Protein AF-A0A2M8FAJ4-F1 (afdb_monomer_lite)

Radius of gyration: 27.75 Å; chains: 1; bounding box: 88×75×69 Å

Sequence (560 aa):
DRFRGRDYEEIVKGLPDSDDGHGKAPQGEKPSTSVSNNAGAPQDPSRRKFLKAAGATAAFVATGGVGREIIAAATGGEAHAEYPEKKFEGEPISSFEEFEHELQAFVQKEGMQEILDLPQSKQTLEQQDVLHDAFAQVFPYERLVPALQAAFEDDYIGPFYGRLLEYQAHGYIYKFAREHKDLQSTDFNKILSHARDYYAVRTEDYLPQAKDLRPVDIDPRAWAKDLDDGHAAASIHNVKAWLDPRAQEKFKSCFSDAKVRDALTTSKHAFTLVESFSFVKALLKKEAENPDAPRALLIEALLDKGEQFRNEEIIGDKTDQFLYIYDPDVGKNPRTQQYDTGEYDPNVLSRRIDAIVGKHVSMQSLDIQEGGNFSKYMIAEMIKDAKDDTVIYFNVHGNAKHFKVNDQNSETGSQFTHADLADALFQRIIASNNVDAVKNFTFLVDACDAYLFVEKLRTVMKDRFAKYKEFEDIPFSKIGIPNKILTSAHEGGLALGGRSFYREMTKELPEGQPFNGDWLSRKVQPEWYRKGGDMTVYVEGTGDVIEIGAVRKKIDEIAA

pLDDT: mean 73.34, std 21.95, range [24.7, 97.31]

Organism: NCBI:txid1974643

Foldseek 3Di:
DDDDDDDDDPPPDDDDDDDDDDDDDDDDDDDDDDDDDDPDDPPDPVVVVVCVVVVLVVVVCPDDPPNPLVVCVVVPNPDPPPPPPPPDPDAAQAAPVSVVVVVVVLCPPPPNVVQLVDDPLQHDVVSLVVLLVSCCVSCPLVSCLNHLVRCLVVVVNVVVLVVCVSSLLSLSNVVSCVPPHPCPDPSVVVVVVVCLCLQLRFVLNPDDQLVPDDLLLLFVLVVVVPVPPVVQNVLLVVQCFSVPPVNSVQLNVLSNDPLLSCLRNDPVQRAGSSLSSLQSFLLQAVCVVPVPDPSNVSSVVSSVVLVVQQPFFLAAQPAQEEEAEAEQQLQQDPVPSDHPPPLDDVVLLQVLSCQQHNPRYHYDYDHLAPDQQVQLVVVLVCLLPDAQQYEYEYHAEDELFFGARHDPDPDPSRTNGLLSVLVSNVSNCVVVVHLASQQNYAYEDQYFHCQNSPVRNLVNNQVCVVVDPSCVPPDLLSHWDHFKYKYFAHRSGTRDRPLGPSNVSSPDHNGNHGPGSSCCRNPNQSSSSNVRIGMWMWGGIGSDTRISGHHDDDPVVVVD

Secondary structure (DSSP, 8-state):
-------S-S-S--------------------------------HHHHHHHHHHHHHHHHHHHSTTHHHHHHHHTT-------------SPPP-SHHHHHHHHHHHHTSTTHHHHHTS-GGGS-HHHHHHHHHHHHHHS-HHHHHHHHHHHHHTT-HHHHHHHHHHTT-THHHHHHHHHHS-TTSHHHHHHHTTGGGGGGSBTTT----TTT--HHHH-GGGGGGG---HHHHHHHHH--TTTSHHHHHHHHHHHT-HHHHHHHH-TTS--BHHHHHHHHHHHHHHHHH-TTS-HHHHHHHHHHHHHHHHT-EEESTT--EEEEEE-TTTTB-TTT--B-TTTT-HHHHHHHHHHHH-TTSEEEEEEGGGTTHHHHHHHHHHHHT--SSEEEEEES-B-SSEEE--SS--STTSEEEHHHHHHHHHHHHHHHT-TTTTTT-EEEEESTTGGGHHHHHHHHHHHHHTT-GGGTTS-GGGS---SEEEES--TT--PPTT--HHHHHHS-PPTT--EEHHHIIIIIHHHHHTTT---EEEE-SSS--EEES-----GGGT--

Structure (mmCIF, N/CA/C/O backbone):
data_AF-A0A2M8FAJ4-F1
#
_entry.id   AF-A0A2M8FAJ4-F1
#
loop_
_atom_site.group_PDB
_atom_site.id
_atom_site.type_symbol
_atom_site.label_atom_id
_atom_site.label_alt_id
_atom_site.label_comp_id
_atom_site.label_asym_id
_atom_site.label_entity_id
_atom_site.label_seq_id
_atom_site.pdbx_PDB_ins_code
_atom_site.Cartn_x
_atom_site.Cartn_y
_atom_site.Cartn_z
_atom_site.occupancy
_atom_site.B_iso_or_equiv
_atom_site.auth_seq_id
_atom_site.auth_comp_id
_atom_site.auth_asym_id
_atom_site.auth_atom_id
_atom_site.pdbx_PDB_model_num
ATOM 1 N N . ASP A 1 1 ? -16.413 46.026 9.880 1.00 43.38 1 ASP A N 1
ATOM 2 C CA . ASP A 1 1 ? -16.928 46.847 10.995 1.00 43.38 1 ASP A CA 1
ATOM 3 C C . ASP A 1 1 ? -18.381 47.256 10.834 1.00 43.38 1 ASP A C 1
ATOM 5 O O . ASP A 1 1 ? -18.670 48.267 10.206 1.00 43.38 1 ASP A O 1
ATOM 9 N N . ARG A 1 2 ? -19.286 46.454 11.408 1.00 28.59 2 ARG A N 1
ATOM 10 C CA . ARG A 1 2 ? -20.502 46.839 12.156 1.00 28.59 2 ARG A CA 1
ATOM 11 C C . ARG A 1 2 ? -21.322 45.567 12.399 1.00 28.59 2 ARG A C 1
ATOM 13 O O . ARG A 1 2 ? -21.558 44.817 11.464 1.00 28.59 2 ARG A O 1
ATOM 20 N N . PHE A 1 3 ? -21.724 45.381 13.656 1.00 29.38 3 PHE A N 1
ATOM 21 C CA . PHE A 1 3 ? -22.498 44.265 14.225 1.00 29.38 3 PHE A CA 1
ATOM 22 C C . PHE A 1 3 ? -21.704 43.019 14.654 1.00 29.38 3 PHE A C 1
ATOM 24 O O . PHE A 1 3 ? -21.931 41.908 14.192 1.00 29.38 3 PHE A O 1
ATOM 31 N N . ARG A 1 4 ? -20.811 43.220 15.633 1.00 35.09 4 ARG A N 1
ATOM 32 C CA . ARG A 1 4 ? -20.538 42.224 16.683 1.00 35.09 4 ARG A CA 1
ATOM 33 C C . ARG A 1 4 ? -21.461 42.514 17.868 1.00 35.09 4 ARG A C 1
ATOM 35 O O . ARG A 1 4 ? -21.601 43.678 18.234 1.00 35.09 4 ARG A O 1
ATOM 42 N N . GLY A 1 5 ? -22.026 41.467 18.463 1.00 34.28 5 GLY A N 1
ATOM 43 C CA . GLY A 1 5 ? -22.723 41.526 19.748 1.00 34.28 5 GLY A CA 1
ATOM 44 C C . GLY A 1 5 ? -24.185 41.107 19.660 1.00 34.28 5 GLY A C 1
ATOM 45 O O . GLY A 1 5 ? -25.045 41.931 19.349 1.00 34.28 5 GLY A O 1
ATOM 46 N N . ARG A 1 6 ? -24.454 39.836 19.966 1.00 29.05 6 ARG A N 1
ATOM 47 C CA . ARG A 1 6 ? -25.643 39.424 20.717 1.00 29.05 6 ARG A CA 1
ATOM 48 C C . ARG A 1 6 ? -25.388 38.063 21.367 1.00 29.05 6 ARG A C 1
ATOM 50 O O . ARG A 1 6 ? -24.978 37.123 20.692 1.00 29.05 6 ARG A O 1
ATOM 57 N N . ASP A 1 7 ? -25.563 38.061 22.683 1.00 31.42 7 ASP A N 1
ATOM 58 C CA . ASP A 1 7 ? -25.313 36.982 23.631 1.00 31.42 7 ASP A CA 1
ATOM 59 C C . ASP A 1 7 ? -26.239 35.776 23.433 1.00 31.42 7 ASP A C 1
ATOM 61 O O . ASP A 1 7 ? -27.390 35.905 23.013 1.00 31.42 7 ASP A O 1
ATOM 65 N N . TYR A 1 8 ? -25.706 34.601 23.762 1.00 31.30 8 TYR A N 1
ATOM 66 C CA . TYR A 1 8 ? -26.279 33.270 23.551 1.00 31.30 8 TYR A CA 1
ATOM 67 C C . TYR A 1 8 ? -26.912 32.705 24.842 1.00 31.30 8 TYR A C 1
ATOM 69 O O . TYR A 1 8 ? -26.687 31.551 25.191 1.00 31.30 8 TYR A O 1
ATOM 77 N N . GLU A 1 9 ? -27.691 33.511 25.576 1.00 31.66 9 GLU A N 1
ATOM 78 C CA . GLU A 1 9 ? -28.293 33.096 26.865 1.00 31.66 9 GLU A CA 1
ATOM 79 C C . GLU A 1 9 ? -29.836 33.147 26.941 1.00 31.66 9 GLU A C 1
ATOM 81 O O . GLU A 1 9 ? -30.402 32.902 28.002 1.00 31.66 9 GLU A O 1
ATOM 86 N N . GLU A 1 10 ? -30.566 33.344 25.837 1.00 32.19 10 GLU A N 1
ATOM 87 C CA . GLU A 1 10 ? -32.047 33.418 25.866 1.00 32.19 10 GLU A CA 1
ATOM 88 C C . GLU A 1 10 ? -32.788 32.408 24.965 1.00 32.19 10 GLU A C 1
ATOM 90 O O . GLU A 1 10 ? -33.858 32.699 24.438 1.00 32.19 10 GLU A O 1
ATOM 95 N N . ILE A 1 11 ? -32.282 31.177 24.817 1.00 34.75 11 ILE A N 1
ATOM 96 C CA . ILE A 1 11 ? -33.061 30.069 24.214 1.00 34.75 11 ILE A CA 1
ATOM 97 C C . ILE A 1 11 ? -32.967 28.803 25.075 1.00 34.75 11 ILE A C 1
ATOM 99 O O . ILE A 1 11 ? -32.628 27.726 24.608 1.00 34.75 11 ILE A O 1
ATOM 103 N N . VAL A 1 12 ? -33.274 28.923 26.367 1.00 34.50 12 VAL A N 1
ATOM 104 C CA . VAL A 1 12 ? -33.704 27.784 27.196 1.00 34.50 12 VAL A CA 1
ATOM 105 C C . VAL A 1 12 ? -34.745 28.295 28.190 1.00 34.50 12 VAL A C 1
ATOM 107 O O . VAL A 1 12 ? -34.401 28.622 29.322 1.00 34.50 12 VAL A O 1
ATOM 110 N N . LYS A 1 13 ? -36.006 28.429 27.747 1.00 33.12 13 LYS A N 1
ATOM 111 C CA . LYS A 1 13 ? -37.244 28.402 28.567 1.00 33.12 13 LYS A CA 1
ATOM 112 C C . LYS A 1 13 ? -38.471 28.749 27.711 1.00 33.12 13 LYS A C 1
ATOM 114 O O . LYS A 1 13 ? -38.610 29.883 27.269 1.00 33.12 13 LYS A O 1
ATOM 119 N N . GLY A 1 14 ? -39.383 27.789 27.543 1.00 28.69 14 GLY A N 1
ATOM 120 C CA . GLY A 1 14 ? -40.701 27.992 26.922 1.00 28.69 14 GLY A CA 1
ATOM 121 C C . GLY A 1 14 ? -41.198 26.747 26.176 1.00 28.69 14 GLY A C 1
ATOM 122 O O . GLY A 1 14 ? -41.082 26.728 24.963 1.00 28.69 14 GLY A O 1
ATOM 123 N N . LEU A 1 15 ? -41.530 25.647 26.880 1.00 28.78 15 LEU A N 1
ATOM 124 C CA . LEU A 1 15 ? -42.911 25.153 27.162 1.00 28.78 15 LEU A CA 1
ATOM 125 C C . LEU A 1 15 ? -43.558 24.383 25.975 1.00 28.78 15 LEU A C 1
ATOM 127 O O . LEU A 1 15 ? -43.222 24.689 24.838 1.00 28.78 15 LEU A O 1
ATOM 131 N N . PRO A 1 16 ? -44.604 23.544 26.164 1.00 37.31 16 PRO A N 1
ATOM 132 C CA . PRO A 1 16 ? -44.974 22.666 27.290 1.00 37.31 16 PRO A CA 1
ATOM 133 C C . PRO A 1 16 ? -45.426 21.239 26.853 1.00 37.31 16 PRO A C 1
ATOM 135 O O . PRO A 1 16 ? -45.639 20.965 25.675 1.00 37.31 16 PRO A O 1
ATOM 138 N N . ASP A 1 17 ? -45.657 20.364 27.838 1.00 37.06 17 ASP A N 1
ATOM 139 C CA . ASP A 1 17 ? -46.488 19.153 27.723 1.00 37.06 17 ASP A CA 1
ATOM 140 C C . ASP A 1 17 ? -47.962 19.488 27.407 1.00 37.06 17 ASP A C 1
ATOM 142 O O . ASP A 1 17 ? -48.502 20.457 27.950 1.00 37.06 17 ASP A O 1
ATOM 146 N N . SER A 1 18 ? -48.648 18.663 26.604 1.00 31.33 18 SER A N 1
ATOM 147 C CA . SER A 1 18 ? -49.964 18.072 26.942 1.00 31.33 18 SER A CA 1
ATOM 148 C C . SER A 1 18 ? -50.579 17.239 25.807 1.00 31.33 18 SER A C 1
ATOM 150 O O . SER A 1 18 ? -50.395 17.501 24.621 1.00 31.33 18 SER A O 1
ATOM 152 N N . ASP A 1 19 ? -51.304 16.224 26.271 1.00 33.53 19 ASP A N 1
ATOM 153 C CA . ASP A 1 19 ? -52.096 15.186 25.615 1.00 33.53 19 ASP A CA 1
ATOM 154 C C . ASP A 1 19 ? -53.275 15.643 24.724 1.00 33.53 19 ASP A C 1
ATOM 156 O O . ASP A 1 19 ? -53.732 16.784 24.764 1.00 33.53 19 ASP A O 1
ATOM 160 N N . ASP A 1 20 ? -53.819 14.618 24.050 1.00 32.91 20 ASP A N 1
ATOM 161 C CA . ASP A 1 20 ? -55.183 14.415 23.529 1.00 32.91 20 ASP A CA 1
ATOM 162 C C . ASP A 1 20 ? -55.508 14.732 22.054 1.00 32.91 20 ASP A C 1
ATOM 164 O O . ASP A 1 20 ? -55.549 15.870 21.596 1.00 32.91 20 ASP A O 1
ATOM 168 N N . GLY A 1 21 ? -55.987 13.682 21.366 1.00 27.53 21 GLY A N 1
ATOM 169 C CA . GLY A 1 21 ? -57.305 13.770 20.726 1.00 27.53 21 GLY A CA 1
ATOM 170 C C . GLY A 1 21 ? -57.395 13.571 19.208 1.00 27.53 21 GLY A C 1
ATOM 171 O O . GLY A 1 21 ? -57.197 14.489 18.428 1.00 27.53 21 GLY A O 1
ATOM 172 N N . HIS A 1 22 ? -57.831 12.366 18.820 1.00 28.75 22 HIS A N 1
ATOM 173 C CA . HIS A 1 22 ? -58.707 12.005 17.689 1.00 28.75 22 HIS A CA 1
ATOM 174 C C . HIS A 1 22 ? -58.910 12.965 16.488 1.00 28.75 22 HIS A C 1
ATOM 176 O O . HIS A 1 22 ? -59.505 14.030 16.624 1.00 28.75 22 HIS A O 1
ATOM 182 N N . GLY A 1 23 ? -58.772 12.415 15.268 1.00 26.55 23 GLY A N 1
ATOM 183 C CA . GLY A 1 23 ? -59.804 12.631 14.239 1.00 26.55 23 GLY A CA 1
ATOM 184 C C . GLY A 1 23 ? -59.397 12.658 12.760 1.00 26.55 23 GLY A C 1
ATOM 185 O O . GLY A 1 23 ? -58.896 13.655 12.268 1.00 26.55 23 GLY A O 1
ATOM 186 N N . LYS A 1 24 ? -59.869 11.622 12.049 1.00 29.42 24 LYS A N 1
ATOM 187 C CA . LYS A 1 24 ? -60.388 11.594 10.661 1.00 29.42 24 LYS A CA 1
ATOM 188 C C . LYS A 1 24 ? -59.424 11.571 9.460 1.00 29.42 24 LYS A C 1
ATOM 190 O O . LYS A 1 24 ? -58.761 12.535 9.108 1.00 29.42 24 LYS A O 1
ATOM 195 N N . ALA A 1 25 ? -59.545 10.455 8.739 1.00 32.25 25 ALA A N 1
ATOM 196 C CA . ALA A 1 25 ? -59.204 10.265 7.334 1.00 32.25 25 ALA A CA 1
ATOM 197 C C . ALA A 1 25 ? -60.099 11.085 6.382 1.00 32.25 25 ALA A C 1
ATOM 199 O O . ALA A 1 25 ? -61.235 11.421 6.735 1.00 32.25 25 ALA A O 1
ATOM 200 N N . PRO A 1 26 ? -59.661 11.220 5.119 1.00 31.97 26 PRO A N 1
ATOM 201 C CA . PRO A 1 26 ? -60.571 11.016 4.001 1.00 31.97 26 PRO A CA 1
ATOM 202 C C . PRO A 1 26 ? -60.048 9.986 2.984 1.00 31.97 26 PRO A C 1
ATOM 204 O O . PRO A 1 26 ? -58.910 10.023 2.523 1.00 31.97 26 PRO A O 1
ATOM 207 N N . GLN A 1 27 ? -60.958 9.076 2.628 1.00 29.64 27 GLN A N 1
ATOM 208 C CA . GLN A 1 27 ? -61.060 8.405 1.326 1.00 29.64 27 GLN A CA 1
ATOM 209 C C . GLN A 1 27 ? -61.128 9.485 0.226 1.00 29.64 27 GLN A C 1
ATOM 211 O O . GLN A 1 27 ? -61.649 10.562 0.482 1.00 29.64 27 GLN A O 1
ATOM 216 N N . GLY A 1 28 ? -60.708 9.323 -1.020 1.00 27.48 28 GLY A N 1
ATOM 217 C CA . GLY A 1 28 ? -60.256 8.201 -1.823 1.00 27.48 28 GLY A CA 1
ATOM 218 C C . GLY A 1 28 ? -60.430 8.649 -3.280 1.00 27.48 28 GLY A C 1
ATOM 219 O O . GLY A 1 28 ? -61.340 9.419 -3.549 1.00 27.48 28 GLY A O 1
ATOM 220 N N . GLU A 1 29 ? -59.586 8.197 -4.205 1.00 25.66 29 GLU A N 1
ATOM 221 C CA . GLU A 1 29 ? -59.936 8.119 -5.631 1.00 25.66 29 GLU A CA 1
ATOM 222 C C . GLU A 1 29 ? -58.910 7.243 -6.375 1.00 25.66 29 GLU A C 1
ATOM 224 O O . GLU A 1 29 ? -57.718 7.526 -6.464 1.00 25.66 29 GLU A O 1
ATOM 229 N N . LYS A 1 30 ? -59.408 6.119 -6.884 1.00 28.14 30 LYS A N 1
ATOM 230 C CA . LYS A 1 30 ? -58.927 5.353 -8.044 1.00 28.14 30 LYS A CA 1
ATOM 231 C C . LYS A 1 30 ? -60.171 5.186 -8.941 1.00 28.14 30 LYS A C 1
ATOM 233 O O . LYS A 1 30 ? -61.267 5.257 -8.381 1.00 28.14 30 LYS A O 1
ATOM 238 N N . PRO A 1 31 ? -60.084 4.839 -10.244 1.00 41.50 31 PRO A N 1
ATOM 239 C CA . PRO A 1 31 ? -58.903 4.487 -11.048 1.00 41.50 31 PRO A CA 1
ATOM 240 C C . PRO A 1 31 ? -58.885 5.133 -12.460 1.00 41.50 31 PRO A C 1
ATOM 242 O O . PRO A 1 31 ? -59.896 5.609 -12.963 1.00 41.50 31 PRO A O 1
ATOM 245 N N . SER A 1 32 ? -57.780 4.989 -13.199 1.00 24.70 32 SER A N 1
ATOM 246 C CA . SER A 1 32 ? -57.912 4.611 -14.614 1.00 24.70 32 SER A CA 1
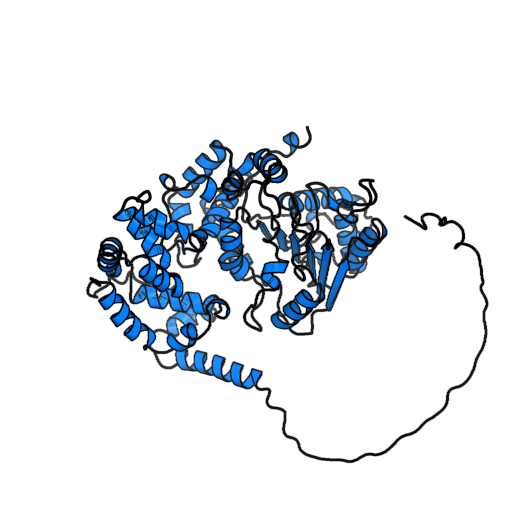ATOM 247 C C . SER A 1 32 ? -56.739 3.729 -15.040 1.00 24.70 32 SER A C 1
ATOM 249 O O . SER A 1 32 ? -55.570 4.076 -14.894 1.00 24.70 32 SER A O 1
ATOM 251 N N . THR A 1 33 ? -57.090 2.529 -15.482 1.00 27.77 33 THR A N 1
ATOM 252 C CA . THR A 1 33 ? -56.234 1.527 -16.106 1.00 27.77 33 THR A CA 1
ATOM 253 C C . THR A 1 33 ? -56.266 1.734 -17.612 1.00 27.77 33 THR A C 1
ATOM 255 O O . THR A 1 33 ? -57.329 1.597 -18.216 1.00 27.77 33 THR A O 1
ATOM 258 N N . SER A 1 34 ? -55.111 1.963 -18.230 1.00 26.16 34 SER A N 1
ATOM 259 C CA . SER A 1 34 ? -54.887 1.600 -19.626 1.00 26.16 34 SER A CA 1
ATOM 260 C C . SER A 1 34 ? -53.770 0.561 -19.682 1.00 26.16 34 SER A C 1
ATOM 262 O O . SER A 1 34 ? -52.622 0.784 -19.309 1.00 26.16 34 SER A O 1
ATOM 264 N N . VAL A 1 35 ? -54.181 -0.636 -20.085 1.00 30.41 35 VAL A N 1
ATOM 265 C CA . VAL A 1 35 ? -53.331 -1.778 -20.396 1.00 30.41 35 VAL A CA 1
ATOM 266 C C . VAL A 1 35 ? -52.656 -1.498 -21.735 1.00 30.41 35 VAL A C 1
ATOM 268 O O . VAL A 1 35 ? -53.333 -1.245 -22.728 1.00 30.41 35 VAL A O 1
ATOM 271 N N . SER A 1 36 ? -51.330 -1.583 -21.769 1.00 26.28 36 SER A N 1
ATOM 272 C CA . SER A 1 36 ? -50.553 -1.740 -22.996 1.00 26.28 36 SER A CA 1
ATOM 273 C C . SER A 1 36 ? -49.543 -2.856 -22.760 1.00 26.28 36 SER A C 1
ATOM 275 O O . SER A 1 36 ? -48.547 -2.690 -22.058 1.00 26.28 36 SER A O 1
ATOM 277 N N . ASN A 1 37 ? -49.865 -4.026 -23.308 1.00 30.75 37 ASN A N 1
ATOM 278 C CA . ASN A 1 37 ? -48.948 -5.144 -23.446 1.00 30.75 37 ASN A CA 1
ATOM 279 C C . ASN A 1 37 ? -47.905 -4.783 -24.508 1.00 30.75 37 ASN A C 1
ATOM 281 O O . ASN A 1 37 ? -48.242 -4.691 -25.684 1.00 30.75 37 ASN A O 1
ATOM 285 N N . ASN A 1 38 ? -46.647 -4.644 -24.100 1.00 28.22 38 ASN A N 1
ATOM 286 C CA . ASN A 1 38 ? -45.503 -4.978 -24.943 1.00 28.22 38 ASN A CA 1
ATOM 287 C C . ASN A 1 38 ? -44.336 -5.370 -24.037 1.00 28.22 38 ASN A C 1
ATOM 289 O O . ASN A 1 38 ? -43.556 -4.543 -23.573 1.00 28.22 38 ASN A O 1
ATOM 293 N N . ALA A 1 39 ? -44.258 -6.672 -23.766 1.00 33.31 39 ALA A N 1
ATOM 294 C CA . ALA A 1 39 ? -43.102 -7.309 -23.169 1.00 33.31 39 ALA A CA 1
ATOM 295 C C . ALA A 1 39 ? -41.949 -7.298 -24.185 1.00 33.31 39 ALA A C 1
ATOM 297 O O . ALA A 1 39 ? -41.790 -8.212 -24.988 1.00 33.31 39 ALA A O 1
ATOM 298 N N . GLY A 1 40 ? -41.146 -6.242 -24.142 1.00 29.03 40 GLY A N 1
ATOM 299 C CA . GLY A 1 40 ? -39.749 -6.283 -24.544 1.00 29.03 40 GLY A CA 1
ATOM 300 C C . GLY A 1 40 ? -38.937 -5.972 -23.301 1.00 29.03 40 GLY A C 1
ATOM 301 O O . GLY A 1 40 ? -38.944 -4.831 -22.847 1.00 29.03 40 GLY A O 1
ATOM 302 N N . ALA A 1 41 ? -38.293 -6.980 -22.709 1.00 33.66 41 ALA A N 1
ATOM 303 C CA . ALA A 1 41 ? -37.342 -6.745 -21.630 1.00 33.66 41 ALA A CA 1
ATOM 304 C C . ALA A 1 41 ? -36.322 -5.691 -22.103 1.00 33.66 41 ALA A C 1
ATOM 306 O O . ALA A 1 41 ? -35.791 -5.852 -23.209 1.00 33.66 41 ALA A O 1
ATOM 307 N N . PRO A 1 42 ? -36.041 -4.625 -21.331 1.00 33.22 42 PRO A N 1
ATOM 308 C CA . PRO A 1 42 ? -34.953 -3.727 -21.669 1.00 33.22 42 PRO A CA 1
ATOM 309 C C . PRO A 1 42 ? -33.671 -4.557 -21.602 1.00 33.22 42 PRO A C 1
ATOM 311 O O . PRO A 1 42 ? -33.230 -4.972 -20.532 1.00 33.22 42 PRO A O 1
ATOM 314 N N . GLN A 1 43 ? -33.119 -4.890 -22.769 1.00 37.28 43 GLN A N 1
ATOM 315 C CA . GLN A 1 43 ? -31.789 -5.468 -22.845 1.00 37.28 43 GLN A CA 1
ATOM 316 C C . GLN A 1 43 ? -30.823 -4.386 -22.394 1.00 37.28 43 GLN A C 1
ATOM 318 O O . GLN A 1 43 ? -30.563 -3.438 -23.132 1.00 37.28 43 GLN A O 1
ATOM 323 N N . ASP A 1 44 ? -30.339 -4.531 -21.167 1.00 41.66 44 ASP A N 1
ATOM 324 C CA . ASP A 1 44 ? -29.326 -3.665 -20.596 1.00 41.66 44 ASP A CA 1
ATOM 325 C C . ASP A 1 44 ? -28.087 -3.639 -21.521 1.00 41.66 44 ASP A C 1
ATOM 327 O O . ASP A 1 44 ? -27.454 -4.685 -21.744 1.00 41.66 44 ASP A O 1
ATOM 331 N N . PRO A 1 45 ? -27.745 -2.477 -22.110 1.00 37.78 45 PRO A N 1
ATOM 332 C CA . PRO A 1 45 ? -26.577 -2.332 -22.969 1.00 37.78 45 PRO A CA 1
ATOM 333 C C . PRO A 1 45 ? -25.270 -2.713 -22.258 1.00 37.78 45 PRO A C 1
ATOM 335 O O . PRO A 1 45 ? -24.331 -3.144 -22.933 1.00 37.78 45 PRO A O 1
ATOM 338 N N . SER A 1 46 ? -25.217 -2.597 -20.924 1.00 45.34 46 SER A N 1
ATOM 339 C CA . SER A 1 46 ? -24.057 -2.962 -20.102 1.00 45.34 46 SER A CA 1
ATOM 340 C C . SER A 1 46 ? -23.871 -4.481 -20.049 1.00 45.34 46 SER A C 1
ATOM 342 O O . SER A 1 46 ? -22.799 -4.980 -20.379 1.00 45.34 46 SER A O 1
ATOM 344 N N . ARG A 1 47 ? -24.946 -5.243 -19.809 1.00 39.84 47 ARG A N 1
ATOM 345 C CA . ARG A 1 47 ? -24.929 -6.713 -19.773 1.00 39.84 47 ARG A CA 1
ATOM 346 C C . ARG A 1 47 ? -24.552 -7.318 -21.122 1.00 39.84 47 ARG A C 1
ATOM 348 O O . ARG A 1 47 ? -23.854 -8.324 -21.173 1.00 39.84 47 ARG A O 1
ATOM 355 N N . ARG A 1 48 ? -24.970 -6.708 -22.237 1.00 38.25 48 ARG A N 1
ATOM 356 C CA . ARG A 1 48 ? -24.587 -7.163 -23.586 1.00 38.25 48 ARG A CA 1
ATOM 357 C C . ARG A 1 48 ? -23.122 -6.856 -23.916 1.00 38.25 48 ARG A C 1
ATOM 359 O O . ARG A 1 48 ? -22.514 -7.632 -24.648 1.00 38.25 48 ARG A O 1
ATOM 366 N N . LYS A 1 49 ? -22.561 -5.756 -23.401 1.00 42.75 49 LYS A N 1
ATOM 367 C CA . LYS A 1 49 ? -21.123 -5.451 -23.509 1.00 42.75 49 LYS A CA 1
ATOM 368 C C . LYS A 1 49 ? -20.292 -6.363 -22.610 1.00 42.75 49 LYS A C 1
ATOM 370 O O . LYS A 1 49 ? -19.328 -6.933 -23.098 1.00 42.75 49 LYS A O 1
ATOM 375 N N . PHE A 1 50 ? -20.732 -6.595 -21.376 1.00 40.44 50 PHE A N 1
ATOM 376 C CA . PHE A 1 50 ? -20.124 -7.543 -20.445 1.00 40.44 50 PHE A CA 1
ATOM 377 C C . PHE A 1 50 ? -20.129 -8.973 -21.000 1.00 40.44 50 PHE A C 1
ATOM 379 O O . PHE A 1 50 ? -19.090 -9.609 -21.050 1.00 40.44 50 PHE A O 1
ATOM 386 N N . LEU A 1 51 ? -21.256 -9.462 -21.531 1.00 39.62 51 LEU A N 1
ATOM 387 C CA . LEU A 1 51 ? -21.335 -10.796 -22.146 1.00 39.62 51 LEU A CA 1
ATOM 388 C C . LEU A 1 51 ? -20.545 -10.907 -23.457 1.00 39.62 51 LEU A C 1
ATOM 390 O O . LEU A 1 51 ? -20.147 -12.005 -23.832 1.00 39.62 51 LEU A O 1
ATOM 394 N N . LYS A 1 52 ? -20.310 -9.793 -24.161 1.00 40.59 52 LYS A N 1
ATOM 395 C CA . LYS A 1 52 ? -19.404 -9.761 -25.317 1.00 40.59 52 LYS A CA 1
ATOM 396 C C . LYS A 1 52 ? -17.938 -9.749 -24.896 1.00 40.59 52 LYS A C 1
ATOM 398 O O . LYS A 1 52 ? -17.166 -10.436 -25.542 1.00 40.59 52 LYS A O 1
ATOM 403 N N . ALA A 1 53 ? -17.582 -9.034 -23.831 1.00 36.22 53 ALA A N 1
ATOM 404 C CA . ALA A 1 53 ? -16.239 -9.046 -23.257 1.00 36.22 53 ALA A CA 1
ATOM 405 C C . ALA A 1 53 ? -15.922 -10.423 -22.657 1.00 36.22 53 ALA A C 1
ATOM 407 O O . ALA A 1 53 ? -14.971 -11.057 -23.080 1.00 36.22 53 ALA A O 1
ATOM 408 N N . ALA A 1 54 ? -16.803 -10.966 -21.813 1.00 37.44 54 ALA A N 1
ATOM 409 C CA . ALA A 1 54 ? -16.696 -12.324 -21.277 1.00 37.44 54 ALA A CA 1
ATOM 410 C C . ALA A 1 54 ? -16.733 -13.397 -22.380 1.00 37.44 54 ALA A C 1
ATOM 412 O O . ALA A 1 54 ? -16.052 -14.413 -22.287 1.00 37.44 54 ALA A O 1
ATOM 413 N N . GLY A 1 55 ? -17.504 -13.171 -23.450 1.00 33.00 55 GLY A N 1
ATOM 414 C CA . GLY A 1 55 ? -17.525 -14.030 -24.634 1.00 33.00 55 GLY A CA 1
ATOM 415 C C . GLY A 1 55 ? -16.249 -13.943 -25.477 1.00 33.00 55 GLY A C 1
ATOM 416 O O . GLY A 1 55 ? -15.836 -14.958 -26.027 1.00 33.00 55 GLY A O 1
ATOM 417 N N . ALA A 1 56 ? -15.610 -12.773 -25.555 1.00 35.34 56 ALA A N 1
ATOM 418 C CA . ALA A 1 56 ? -14.315 -12.573 -26.205 1.00 35.34 56 ALA A CA 1
ATOM 419 C C . ALA A 1 56 ? -13.190 -13.213 -25.381 1.00 35.34 56 ALA A C 1
ATOM 421 O O . ALA A 1 56 ? -12.402 -13.967 -25.940 1.00 35.34 56 ALA A O 1
ATOM 422 N N . THR A 1 57 ? -13.206 -13.062 -24.052 1.00 36.34 57 THR A N 1
ATOM 423 C CA . THR A 1 57 ? -12.325 -13.787 -23.123 1.00 36.34 57 THR A CA 1
ATOM 424 C C . THR A 1 57 ? -12.508 -15.303 -23.255 1.00 36.34 57 THR A C 1
ATOM 426 O O . THR A 1 57 ? -11.533 -16.031 -23.375 1.00 36.34 57 THR A O 1
ATOM 429 N N . ALA A 1 58 ? -13.746 -15.801 -23.343 1.00 35.62 58 ALA A N 1
ATOM 430 C CA . ALA A 1 58 ? -14.024 -17.228 -23.542 1.00 35.62 58 ALA A CA 1
ATOM 431 C C . ALA A 1 58 ? -13.685 -17.747 -24.958 1.00 35.62 58 ALA A C 1
ATOM 433 O O . ALA A 1 58 ? -13.417 -18.936 -25.127 1.00 35.62 58 ALA A O 1
ATOM 434 N N . ALA A 1 59 ? -13.687 -16.885 -25.980 1.00 35.28 59 ALA A N 1
ATOM 435 C CA . ALA A 1 59 ? -13.259 -17.230 -27.338 1.00 35.28 59 ALA A CA 1
ATOM 436 C C . ALA A 1 59 ? -11.727 -17.239 -27.468 1.00 35.28 59 ALA A C 1
ATOM 438 O O . ALA A 1 59 ? -11.185 -18.156 -28.081 1.00 35.28 59 ALA A O 1
ATOM 439 N N . PHE A 1 60 ? -11.039 -16.307 -26.799 1.00 37.09 60 PHE A N 1
ATOM 440 C CA . PHE A 1 60 ? -9.582 -16.286 -26.615 1.00 37.09 60 PHE A CA 1
ATOM 441 C C . PHE A 1 60 ? -9.059 -17.598 -26.006 1.00 37.09 60 PHE A C 1
ATOM 443 O O . PHE A 1 60 ? -8.021 -18.133 -26.385 1.00 37.09 60 PHE A O 1
ATOM 450 N N . VAL A 1 61 ? -9.862 -18.170 -25.108 1.00 38.41 61 VAL A N 1
ATOM 451 C CA . VAL A 1 61 ? -9.643 -19.439 -24.406 1.00 38.41 61 VAL A CA 1
ATOM 452 C C . VAL A 1 61 ? -9.777 -20.685 -25.303 1.00 38.41 61 VAL A C 1
ATOM 454 O O . VAL A 1 61 ? -9.246 -21.744 -24.963 1.00 38.41 61 VAL A O 1
ATOM 457 N N . ALA A 1 62 ? -10.462 -20.602 -26.448 1.00 35.97 62 ALA A N 1
ATOM 458 C CA . ALA A 1 62 ? -10.839 -21.782 -27.231 1.00 35.97 62 ALA A CA 1
ATOM 459 C C . ALA A 1 62 ? -9.959 -22.065 -28.467 1.00 35.97 62 ALA A C 1
ATOM 461 O O . ALA A 1 62 ? -10.014 -23.188 -28.975 1.00 35.97 62 ALA A O 1
ATOM 462 N N . THR A 1 63 ? -9.161 -21.109 -28.966 1.00 36.78 63 THR A N 1
ATOM 463 C CA . THR A 1 63 ? -8.524 -21.222 -30.301 1.00 36.78 63 THR A CA 1
ATOM 464 C C . THR A 1 63 ? -6.991 -21.275 -30.344 1.00 36.78 63 THR A C 1
ATOM 466 O O . THR A 1 63 ? -6.453 -21.579 -31.406 1.00 36.78 63 THR A O 1
ATOM 469 N N . GLY A 1 64 ? -6.269 -21.103 -29.229 1.00 34.78 64 GLY A N 1
ATOM 470 C CA . GLY A 1 64 ? -4.796 -21.127 -29.206 1.00 34.78 64 GLY A CA 1
ATOM 471 C C . GLY A 1 64 ? -4.217 -22.020 -28.105 1.00 34.78 64 GLY A C 1
ATOM 472 O O . GLY A 1 64 ? -4.566 -21.883 -26.936 1.00 34.78 64 GLY A O 1
ATOM 473 N N . GLY A 1 65 ? -3.316 -22.939 -28.469 1.00 34.06 65 GLY A N 1
ATOM 474 C CA . GLY A 1 65 ? -2.783 -24.042 -27.645 1.00 34.06 65 GLY A CA 1
ATOM 475 C C . GLY A 1 65 ? -1.941 -23.692 -26.405 1.00 34.06 65 GLY A C 1
ATOM 476 O O . GLY A 1 65 ? -1.157 -24.530 -25.979 1.00 34.06 65 GLY A O 1
ATOM 477 N N . VAL A 1 66 ? -2.103 -22.502 -25.823 1.00 42.91 66 VAL A N 1
ATOM 478 C CA . VAL A 1 66 ? -1.422 -22.046 -24.593 1.00 42.91 66 VAL A CA 1
ATOM 479 C C . VAL A 1 66 ? -2.426 -21.777 -23.452 1.00 42.91 66 VAL A C 1
ATOM 481 O O . VAL A 1 66 ? -2.070 -21.830 -22.280 1.00 42.91 66 VAL A O 1
ATOM 484 N N . GLY A 1 67 ? -3.721 -21.600 -23.757 1.00 36.97 67 GLY A N 1
ATOM 485 C CA . GLY A 1 67 ? -4.741 -21.240 -22.757 1.00 36.97 67 GLY A CA 1
ATOM 486 C C . GLY A 1 67 ? -5.173 -22.361 -21.800 1.00 36.97 67 GLY A C 1
ATOM 487 O O . GLY A 1 67 ? -5.728 -22.083 -20.741 1.00 36.97 67 GLY A O 1
ATOM 488 N N . ARG A 1 68 ? -4.920 -23.638 -22.118 1.00 35.62 68 ARG A N 1
ATOM 489 C CA . ARG A 1 68 ? -5.366 -24.760 -21.264 1.00 35.62 68 ARG A CA 1
ATOM 490 C C . ARG A 1 68 ? -4.554 -24.926 -19.978 1.00 35.62 68 ARG A C 1
ATOM 492 O O . ARG A 1 68 ? -5.123 -25.353 -18.979 1.00 35.62 68 ARG A O 1
ATOM 499 N N . GLU A 1 69 ? -3.267 -24.591 -19.995 1.00 39.69 69 GLU A N 1
ATOM 500 C CA . GLU A 1 69 ? -2.390 -24.710 -18.818 1.00 39.69 69 GLU A CA 1
ATOM 501 C C . GLU A 1 69 ? -2.588 -23.531 -17.853 1.00 39.69 69 GLU A C 1
ATOM 503 O O . GLU A 1 69 ? -2.629 -23.727 -16.642 1.00 39.69 69 GLU A O 1
ATOM 508 N N . ILE A 1 70 ? -2.867 -22.336 -18.385 1.00 40.00 70 ILE A N 1
ATOM 509 C CA . ILE A 1 70 ? -3.173 -21.130 -17.597 1.00 4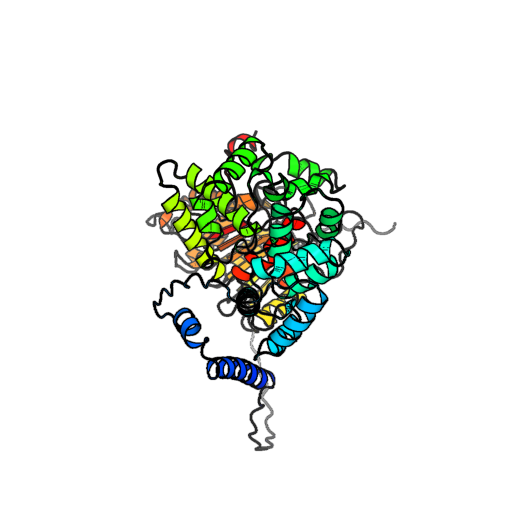0.00 70 ILE A CA 1
ATOM 510 C C . ILE A 1 70 ? -4.544 -21.255 -16.894 1.00 40.00 70 ILE A C 1
ATOM 512 O O . ILE A 1 70 ? -4.706 -20.832 -15.752 1.00 40.00 70 ILE A O 1
ATOM 516 N N . ILE A 1 71 ? -5.526 -21.927 -17.511 1.00 38.28 71 ILE A N 1
ATOM 517 C CA . ILE A 1 71 ? -6.844 -22.172 -16.890 1.00 38.28 71 ILE A CA 1
ATOM 518 C C . ILE A 1 71 ? -6.797 -23.253 -15.807 1.00 38.28 71 ILE A C 1
ATOM 520 O O . ILE A 1 71 ? -7.573 -23.175 -14.853 1.00 38.28 71 ILE A O 1
ATOM 524 N N . ALA A 1 72 ? -5.901 -24.242 -15.905 1.00 36.62 72 ALA A N 1
ATOM 525 C CA . ALA A 1 72 ? -5.715 -25.206 -14.818 1.00 36.62 72 ALA A CA 1
ATOM 526 C C . ALA A 1 72 ? -5.285 -24.487 -13.524 1.00 36.62 72 ALA A C 1
ATOM 528 O O . ALA A 1 72 ? -5.820 -24.794 -12.460 1.00 36.62 72 ALA A O 1
ATOM 529 N N . ALA A 1 73 ? -4.444 -23.452 -13.648 1.00 38.62 73 ALA A N 1
ATOM 530 C CA . ALA A 1 73 ? -4.066 -22.570 -12.547 1.00 38.62 73 ALA A CA 1
ATOM 531 C C . ALA A 1 73 ? -5.209 -21.632 -12.094 1.00 38.62 73 ALA A C 1
ATOM 533 O O . ALA A 1 73 ? -5.401 -21.446 -10.896 1.00 38.62 73 ALA A O 1
ATOM 534 N N . ALA A 1 74 ? -6.020 -21.094 -13.016 1.00 33.94 74 ALA A N 1
ATOM 535 C CA . ALA A 1 74 ? -7.095 -20.144 -12.685 1.00 33.94 74 ALA A CA 1
ATOM 536 C C . ALA A 1 74 ? -8.403 -20.784 -12.160 1.00 33.94 74 ALA A C 1
ATOM 538 O O . ALA A 1 74 ? -9.239 -20.093 -11.583 1.00 33.94 74 ALA A O 1
ATOM 539 N N . THR A 1 75 ? -8.613 -22.095 -12.337 1.00 33.81 75 THR A N 1
ATOM 540 C CA . THR A 1 75 ? -9.840 -22.802 -11.897 1.00 33.81 75 THR A CA 1
ATOM 541 C C . THR A 1 75 ? -9.647 -23.697 -10.667 1.00 33.81 75 THR A C 1
ATOM 543 O O . THR A 1 75 ? -10.528 -24.490 -10.335 1.00 33.81 75 THR A O 1
ATOM 546 N N . GLY A 1 76 ? -8.529 -23.545 -9.949 1.00 30.75 76 GLY A N 1
ATOM 547 C CA . GLY A 1 76 ? -8.270 -24.268 -8.699 1.00 30.75 76 GLY A CA 1
ATOM 548 C C . GLY A 1 76 ? -7.883 -25.737 -8.889 1.00 30.75 76 GLY A C 1
ATOM 549 O O . GLY A 1 76 ? -8.075 -26.546 -7.982 1.00 30.75 76 GLY A O 1
ATOM 550 N N . GLY A 1 77 ? -7.349 -26.101 -10.058 1.00 32.28 77 GLY A N 1
ATOM 551 C CA . GLY A 1 77 ? -6.668 -27.376 -10.238 1.00 32.28 77 GLY A CA 1
ATOM 552 C C . GLY A 1 77 ? -5.228 -27.256 -9.754 1.00 32.28 77 GLY A C 1
ATOM 553 O O . GLY A 1 77 ? -4.470 -26.447 -10.277 1.00 32.28 77 GLY A O 1
ATOM 554 N N . GLU A 1 78 ? -4.833 -28.069 -8.775 1.00 36.50 78 GLU A N 1
ATOM 555 C CA . GLU A 1 78 ? -3.423 -28.255 -8.424 1.00 36.50 78 GLU A CA 1
ATOM 556 C C . GLU A 1 78 ? -2.651 -28.746 -9.660 1.00 36.50 78 GLU A C 1
ATOM 558 O O . GLU A 1 78 ? -2.635 -29.932 -9.990 1.00 36.50 78 GLU A O 1
ATOM 563 N N . ALA A 1 79 ? -2.022 -27.816 -10.371 1.00 30.53 79 ALA A N 1
ATOM 564 C CA . ALA A 1 79 ? -1.048 -28.096 -11.407 1.00 30.53 79 ALA A CA 1
ATOM 565 C C . ALA A 1 79 ? 0.124 -27.134 -11.219 1.00 30.53 79 ALA A C 1
ATOM 567 O O . ALA A 1 79 ? 0.154 -26.030 -11.757 1.00 30.53 79 ALA A O 1
ATOM 568 N N . HIS A 1 80 ? 1.103 -27.580 -10.432 1.00 38.47 80 HIS A N 1
ATOM 569 C CA . HIS A 1 80 ? 2.463 -27.063 -10.487 1.00 38.47 80 HIS A CA 1
ATOM 570 C C . HIS A 1 80 ? 3.027 -27.346 -11.885 1.00 38.47 80 HIS A C 1
ATOM 572 O O . HIS A 1 80 ? 3.627 -28.393 -12.122 1.00 38.47 80 HIS A O 1
ATOM 578 N N . ALA A 1 81 ? 2.807 -26.434 -12.829 1.00 31.39 81 ALA A N 1
ATOM 579 C CA . ALA A 1 81 ? 3.636 -26.375 -14.018 1.00 31.39 81 ALA A CA 1
ATOM 580 C C . ALA A 1 81 ? 4.921 -25.645 -13.617 1.00 31.39 81 ALA A C 1
ATOM 582 O O . ALA A 1 81 ? 4.961 -24.419 -13.546 1.00 31.39 81 ALA A O 1
ATOM 583 N N . GLU A 1 82 ? 5.969 -26.409 -13.301 1.00 29.33 82 GLU A N 1
ATOM 584 C CA . GLU A 1 82 ? 7.335 -25.913 -13.452 1.00 29.33 82 GLU A CA 1
ATOM 585 C C . GLU A 1 82 ? 7.444 -25.399 -14.891 1.00 29.33 82 GLU A C 1
ATOM 587 O O . GLU A 1 82 ? 7.446 -26.192 -15.833 1.00 29.33 82 GLU A O 1
ATOM 592 N N . TYR A 1 83 ? 7.450 -24.077 -15.082 1.00 33.75 83 TYR A N 1
ATOM 593 C CA . TYR A 1 83 ? 7.735 -23.497 -16.387 1.00 33.75 83 TYR A CA 1
ATOM 594 C C . TYR A 1 83 ? 9.159 -23.930 -16.751 1.00 33.75 83 TYR A C 1
ATOM 596 O O . TYR A 1 83 ? 10.098 -23.526 -16.062 1.00 33.75 83 TYR A O 1
ATOM 604 N N . PRO A 1 84 ? 9.360 -24.780 -17.777 1.00 34.03 84 PRO A N 1
ATOM 605 C CA . PRO A 1 84 ? 10.707 -25.151 -18.169 1.00 34.03 84 PRO A CA 1
ATOM 606 C C . PRO A 1 84 ? 11.446 -23.875 -18.570 1.00 34.03 84 PRO A C 1
ATOM 608 O O . PRO A 1 84 ? 10.871 -23.041 -19.274 1.00 34.03 84 PRO A O 1
ATOM 611 N N . GLU A 1 85 ? 12.708 -23.732 -18.149 1.00 37.25 85 GLU A N 1
ATOM 612 C CA . GLU A 1 85 ? 13.636 -22.734 -18.688 1.00 37.25 85 GLU A CA 1
ATOM 613 C C . GLU A 1 85 ? 13.655 -22.876 -20.219 1.00 37.25 85 GLU A C 1
ATOM 615 O O . GLU A 1 85 ? 14.387 -23.690 -20.793 1.00 37.25 85 GLU A O 1
ATOM 620 N N . LYS A 1 86 ? 12.792 -22.128 -20.911 1.00 43.50 86 LYS A N 1
ATOM 621 C CA . LYS A 1 86 ? 12.784 -22.081 -22.366 1.00 43.50 86 LYS A CA 1
ATOM 622 C C . LYS A 1 86 ? 14.041 -21.329 -22.769 1.00 43.50 86 LYS A C 1
ATOM 624 O O . LYS A 1 86 ? 14.092 -20.105 -22.702 1.00 43.50 86 LYS A O 1
ATOM 629 N N . LYS A 1 87 ? 15.061 -22.071 -23.202 1.00 44.00 87 LYS A N 1
ATOM 630 C CA . LYS A 1 87 ? 16.158 -21.491 -23.975 1.00 44.00 87 LYS A CA 1
ATOM 631 C C . LYS A 1 87 ? 15.550 -20.800 -25.189 1.00 44.00 87 LYS A C 1
ATOM 633 O O . LYS A 1 87 ? 14.897 -21.436 -26.011 1.00 44.00 87 LYS A O 1
ATOM 638 N N . PHE A 1 88 ? 15.727 -19.492 -25.246 1.00 50.69 88 PHE A N 1
ATOM 639 C CA . PHE A 1 88 ? 15.269 -18.668 -26.346 1.00 50.69 88 PHE A CA 1
ATOM 640 C C . PHE A 1 88 ? 16.061 -19.001 -27.625 1.00 50.69 88 PHE A C 1
ATOM 642 O O . PHE A 1 88 ? 17.290 -19.052 -27.590 1.00 50.69 88 PHE A O 1
ATOM 649 N N . GLU A 1 89 ? 15.356 -19.240 -28.738 1.00 55.97 89 GLU A N 1
ATOM 650 C CA . GLU A 1 89 ? 15.934 -19.580 -30.056 1.00 55.97 89 GLU A CA 1
ATOM 651 C C . GLU A 1 89 ? 15.764 -18.461 -31.109 1.00 55.97 89 GLU A C 1
ATOM 653 O O . GLU A 1 89 ? 16.075 -18.670 -32.279 1.00 55.97 89 GLU A O 1
ATOM 658 N N . GLY A 1 90 ? 15.252 -17.281 -30.738 1.00 66.62 90 GLY A N 1
ATOM 659 C CA . GLY A 1 90 ? 15.070 -16.169 -31.681 1.00 66.62 90 GLY A CA 1
ATOM 660 C C . GLY A 1 90 ? 16.333 -15.325 -31.891 1.00 66.62 90 GLY A C 1
ATOM 661 O O . GLY A 1 90 ? 17.267 -15.353 -31.089 1.00 66.62 90 GLY A O 1
ATOM 662 N N . GLU A 1 91 ? 16.360 -14.550 -32.976 1.00 82.44 91 GLU A N 1
ATOM 663 C CA . GLU A 1 91 ? 17.464 -13.624 -33.252 1.00 82.44 91 GLU A CA 1
ATOM 664 C C . GLU A 1 91 ? 17.374 -12.372 -32.347 1.00 82.44 91 GLU A C 1
ATOM 666 O O . GLU A 1 91 ? 16.261 -11.916 -32.035 1.00 82.44 91 GLU A O 1
ATOM 671 N N . PRO A 1 92 ? 18.517 -11.827 -31.875 1.00 87.75 92 PRO A N 1
ATOM 672 C CA . PRO A 1 92 ? 18.549 -10.573 -31.124 1.00 87.75 92 PRO A CA 1
ATOM 673 C C . PRO A 1 92 ? 18.018 -9.405 -31.957 1.00 87.75 92 PRO A C 1
ATOM 675 O O . PRO A 1 92 ? 18.347 -9.298 -33.134 1.00 87.75 92 PRO A O 1
ATOM 678 N N . ILE A 1 93 ? 17.268 -8.503 -31.326 1.00 87.31 93 ILE A N 1
ATOM 679 C CA . ILE A 1 93 ? 16.765 -7.288 -31.975 1.00 87.31 93 ILE A CA 1
ATOM 680 C C . ILE A 1 93 ? 17.861 -6.228 -31.895 1.00 87.31 93 ILE A C 1
ATOM 682 O O . ILE A 1 93 ? 18.380 -5.943 -30.812 1.00 87.31 93 ILE A O 1
ATOM 686 N N . SER A 1 94 ? 18.231 -5.665 -33.043 1.00 88.19 94 SER A N 1
ATOM 687 C CA . SER A 1 94 ? 19.427 -4.838 -33.215 1.00 88.19 94 SER A CA 1
ATOM 688 C C . SER A 1 94 ? 19.173 -3.329 -33.187 1.00 88.19 94 SER A C 1
ATOM 690 O O . SER A 1 94 ? 20.098 -2.578 -32.879 1.00 88.19 94 SER A O 1
ATOM 692 N N . SER A 1 95 ? 17.944 -2.875 -33.457 1.00 88.38 95 SER A N 1
ATOM 693 C CA . SER A 1 95 ? 17.578 -1.451 -33.446 1.00 88.38 95 SER A CA 1
ATOM 694 C C . SER A 1 95 ? 16.173 -1.191 -32.891 1.00 88.38 95 SER A C 1
ATOM 696 O O . SER A 1 95 ? 15.377 -2.112 -32.693 1.00 88.38 95 SER A O 1
ATOM 698 N N . PHE A 1 96 ? 15.852 0.083 -32.640 1.00 86.38 96 PHE A N 1
ATOM 699 C CA . PHE A 1 96 ? 14.512 0.490 -32.210 1.00 86.38 96 PHE A CA 1
ATOM 700 C C . PHE A 1 96 ? 13.457 0.301 -33.314 1.00 86.38 96 PHE A C 1
ATOM 702 O O . PHE A 1 96 ? 12.329 -0.083 -33.024 1.00 86.38 96 PHE A O 1
ATOM 709 N N . GLU A 1 97 ? 13.809 0.511 -34.584 1.00 89.12 97 GLU A N 1
ATOM 710 C CA . GLU A 1 97 ? 12.903 0.289 -35.719 1.00 89.12 97 GLU A CA 1
ATOM 711 C C . GLU A 1 97 ? 12.548 -1.189 -35.883 1.00 89.12 97 GLU A C 1
ATOM 713 O O . GLU A 1 97 ? 11.396 -1.521 -36.165 1.00 89.12 97 GLU A O 1
ATOM 718 N N . GLU A 1 98 ? 13.527 -2.077 -35.691 1.00 90.38 98 GLU A N 1
ATOM 719 C CA . GLU A 1 98 ? 13.300 -3.521 -35.695 1.00 90.38 98 GLU A CA 1
ATOM 720 C C . GLU A 1 98 ? 12.388 -3.929 -34.531 1.00 90.38 98 GLU A C 1
ATOM 722 O O . GLU A 1 98 ? 11.414 -4.656 -34.739 1.00 90.38 98 GLU A O 1
ATOM 727 N N . PHE A 1 99 ? 12.634 -3.378 -33.334 1.00 91.06 99 PHE A N 1
ATOM 728 C CA . PHE A 1 99 ? 11.755 -3.555 -32.179 1.00 91.06 99 PHE A CA 1
ATOM 729 C C . PHE A 1 99 ? 10.318 -3.102 -32.474 1.00 91.06 99 PHE A C 1
ATOM 731 O O . PHE A 1 99 ? 9.395 -3.879 -32.260 1.00 91.06 99 PHE A O 1
ATOM 738 N N . GLU A 1 100 ? 10.104 -1.894 -33.007 1.00 90.31 100 GLU A N 1
ATOM 739 C CA . GLU A 1 100 ? 8.761 -1.390 -33.337 1.00 90.31 100 GLU A CA 1
ATOM 740 C C . GLU A 1 100 ? 8.065 -2.244 -34.405 1.00 90.31 100 GLU A C 1
ATOM 742 O O . GLU A 1 100 ? 6.867 -2.509 -34.296 1.00 90.31 100 GLU A O 1
ATOM 747 N N . HIS A 1 101 ? 8.791 -2.702 -35.429 1.00 90.19 101 HIS A N 1
ATOM 748 C CA . HIS A 1 101 ? 8.231 -3.566 -36.469 1.00 90.19 101 HIS A CA 1
ATOM 749 C C . HIS A 1 101 ? 7.758 -4.909 -35.893 1.00 90.19 101 HIS A C 1
ATOM 751 O O . HIS A 1 101 ? 6.645 -5.364 -36.169 1.00 90.19 101 HIS A O 1
ATOM 757 N N . GLU A 1 102 ? 8.579 -5.540 -35.056 1.00 89.06 102 GLU A N 1
ATOM 758 C CA . GLU A 1 102 ? 8.192 -6.774 -34.378 1.00 89.06 102 GLU A CA 1
ATOM 759 C C . GLU A 1 102 ? 7.089 -6.563 -33.344 1.00 89.06 102 GLU A C 1
ATOM 761 O O . GLU A 1 102 ? 6.199 -7.406 -33.217 1.00 89.06 102 GLU A O 1
ATOM 766 N N . LEU A 1 103 ? 7.108 -5.433 -32.639 1.00 88.38 103 LEU A N 1
ATOM 767 C CA . LEU A 1 103 ? 6.068 -5.061 -31.693 1.00 88.38 103 LEU A CA 1
ATOM 768 C C . LEU A 1 103 ? 4.722 -4.910 -32.404 1.00 88.38 103 LEU A C 1
ATOM 770 O O . LEU A 1 103 ? 3.722 -5.431 -31.924 1.00 88.38 103 LEU A O 1
ATOM 774 N N . GLN A 1 104 ? 4.682 -4.289 -33.585 1.00 86.38 104 GLN A N 1
ATOM 775 C CA . GLN A 1 104 ? 3.463 -4.221 -34.398 1.00 86.38 104 GLN A CA 1
ATOM 776 C C . GLN A 1 104 ? 2.949 -5.615 -34.773 1.00 86.38 104 GLN A C 1
ATOM 778 O O . GLN A 1 104 ? 1.748 -5.869 -34.686 1.00 86.38 104 GLN A O 1
ATOM 783 N N . ALA A 1 105 ? 3.841 -6.536 -35.144 1.00 84.94 105 ALA A N 1
ATOM 784 C CA . ALA A 1 105 ? 3.461 -7.917 -35.426 1.00 84.94 105 ALA A CA 1
ATOM 785 C C . ALA A 1 105 ? 2.959 -8.652 -34.169 1.00 84.94 105 ALA A C 1
ATOM 787 O O . ALA A 1 105 ? 2.032 -9.453 -34.264 1.00 84.94 105 ALA A O 1
ATOM 788 N N . PHE A 1 106 ? 3.542 -8.380 -32.998 1.00 84.81 106 PHE A N 1
ATOM 789 C CA . PHE A 1 106 ? 3.081 -8.896 -31.707 1.00 84.81 106 PHE A CA 1
ATOM 790 C C . PHE A 1 106 ? 1.684 -8.381 -31.353 1.00 84.81 106 PHE A C 1
ATOM 792 O O . PHE A 1 106 ? 0.808 -9.178 -31.039 1.00 84.81 106 PHE A O 1
ATOM 799 N N . VAL A 1 107 ? 1.450 -7.075 -31.480 1.00 83.50 107 VAL A N 1
ATOM 800 C CA . VAL A 1 107 ? 0.159 -6.436 -31.190 1.00 83.50 107 VAL A CA 1
ATOM 801 C C . VAL A 1 107 ? -0.952 -6.950 -32.116 1.00 83.50 107 VAL A C 1
ATOM 803 O O . VAL A 1 107 ? -2.099 -7.085 -31.695 1.00 83.50 107 VAL A O 1
ATOM 806 N N . GLN A 1 108 ? -0.611 -7.290 -33.363 1.00 78.75 108 GLN A N 1
ATOM 807 C CA . GLN A 1 108 ? -1.536 -7.895 -34.327 1.00 78.75 108 GLN A CA 1
ATOM 808 C C . GLN A 1 108 ? -1.841 -9.378 -34.057 1.00 78.75 108 GLN A C 1
ATOM 810 O O . GLN A 1 108 ? -2.764 -9.922 -34.672 1.00 78.75 108 GLN A O 1
ATOM 815 N N . LYS A 1 109 ? -1.101 -10.054 -33.163 1.00 68.88 109 LYS A N 1
ATOM 816 C CA . LYS A 1 109 ? -1.462 -11.404 -32.708 1.00 68.88 109 LYS A CA 1
ATOM 817 C C . LYS A 1 109 ? -2.662 -11.321 -31.762 1.00 68.88 109 LYS A C 1
ATOM 819 O O . LYS A 1 109 ? -2.824 -10.357 -31.022 1.00 68.88 109 LYS A O 1
ATOM 824 N N . GLU A 1 110 ? -3.517 -12.339 -31.858 1.00 57.72 110 GLU A N 1
ATOM 825 C CA . GLU A 1 110 ? -4.853 -12.428 -31.256 1.00 57.72 110 GLU A CA 1
ATOM 826 C C . GLU A 1 110 ? -4.963 -11.745 -29.873 1.00 57.72 110 GLU A C 1
ATOM 828 O O . GLU A 1 110 ? -4.154 -11.993 -28.981 1.00 57.72 110 GLU A O 1
ATOM 833 N N . GLY A 1 111 ? -6.010 -10.926 -29.685 1.00 64.56 111 GLY A N 1
ATOM 834 C CA . GLY A 1 111 ? -6.500 -10.393 -28.397 1.00 64.56 111 GLY A CA 1
ATOM 835 C C . GLY A 1 111 ? -5.646 -9.346 -27.673 1.00 64.56 111 GLY A C 1
ATOM 836 O O . GLY A 1 111 ? -6.178 -8.645 -26.816 1.00 64.56 111 GLY A O 1
ATOM 837 N N . MET A 1 112 ? -4.373 -9.158 -28.037 1.00 76.62 112 MET A N 1
ATOM 838 C CA . MET A 1 112 ? -3.513 -8.132 -27.420 1.00 76.62 112 MET A CA 1
ATOM 839 C C . MET A 1 112 ? -3.995 -6.711 -27.741 1.00 76.62 112 MET A C 1
ATOM 841 O O . MET A 1 112 ? -4.057 -5.859 -26.854 1.00 76.62 112 MET A O 1
ATOM 845 N N . GLN A 1 113 ? -4.416 -6.472 -28.988 1.00 78.69 113 GLN A N 1
ATOM 846 C CA . GLN A 1 113 ? -4.973 -5.186 -29.416 1.00 78.69 113 GLN A CA 1
ATOM 847 C C . GLN A 1 113 ? -6.194 -4.776 -28.580 1.00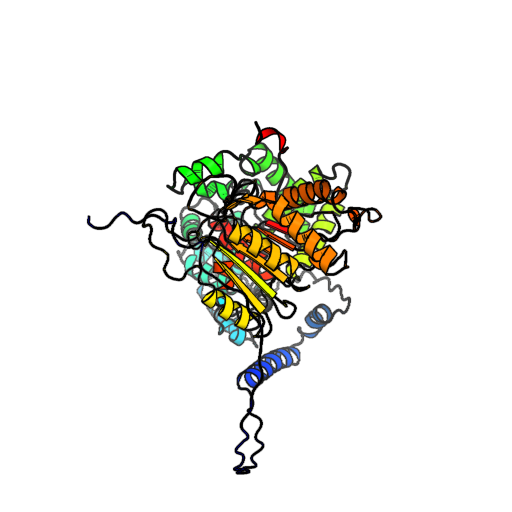 78.69 113 GLN A C 1
ATOM 849 O O . GLN A 1 113 ? -6.319 -3.611 -28.227 1.00 78.69 113 GLN A O 1
ATOM 854 N N . GLU A 1 114 ? -7.068 -5.718 -28.208 1.00 76.12 114 GLU A N 1
ATOM 855 C CA . GLU A 1 114 ? -8.278 -5.400 -27.436 1.00 76.12 114 GLU A CA 1
ATOM 856 C C . GLU A 1 114 ? -7.948 -4.872 -26.034 1.00 76.12 114 GLU A C 1
ATOM 858 O O . GLU A 1 114 ? -8.649 -3.995 -25.528 1.00 76.12 114 GLU A O 1
ATOM 863 N N . ILE A 1 115 ? -6.873 -5.375 -25.414 1.00 76.88 115 ILE A N 1
ATOM 864 C CA . ILE A 1 115 ? -6.402 -4.888 -24.113 1.00 76.88 115 ILE A CA 1
ATOM 865 C C . ILE A 1 115 ? -5.683 -3.542 -24.277 1.00 76.88 115 ILE A C 1
ATOM 867 O O . ILE A 1 115 ? -5.916 -2.620 -23.496 1.00 76.88 115 ILE A O 1
ATOM 871 N N . LEU A 1 116 ? -4.837 -3.403 -25.301 1.00 79.00 116 LEU A N 1
ATOM 872 C CA . LEU A 1 116 ? -4.069 -2.181 -25.572 1.00 79.00 116 LEU A CA 1
ATOM 873 C C . LEU A 1 116 ? -4.937 -1.002 -26.041 1.00 79.00 116 LEU A C 1
ATOM 875 O O . LEU A 1 116 ? -4.590 0.149 -25.789 1.00 79.00 116 LEU A O 1
ATOM 879 N N . ASP A 1 117 ? -6.081 -1.273 -26.673 1.00 82.00 117 ASP A N 1
ATOM 880 C CA . ASP A 1 117 ? -7.068 -0.257 -27.058 1.00 82.00 117 ASP A CA 1
ATOM 881 C C . ASP A 1 117 ? -7.770 0.368 -25.841 1.00 82.00 117 ASP A C 1
ATOM 883 O O . ASP A 1 117 ? -8.365 1.450 -25.938 1.00 82.00 117 ASP A O 1
ATOM 887 N N . LEU A 1 118 ? -7.714 -0.291 -24.679 1.00 74.44 118 LEU A N 1
ATOM 888 C CA . LEU A 1 118 ? -8.159 0.298 -23.426 1.00 74.44 118 LEU A CA 1
ATOM 889 C C . LEU A 1 118 ? -7.076 1.249 -22.903 1.00 74.44 118 LEU A C 1
ATOM 891 O O . LEU A 1 118 ? -5.911 0.862 -22.809 1.00 74.44 118 LEU A O 1
ATOM 895 N N . PRO A 1 119 ? -7.442 2.469 -22.462 1.00 74.94 119 PRO A N 1
ATOM 896 C CA . PRO A 1 119 ? -6.533 3.286 -21.667 1.00 74.94 119 PRO A CA 1
ATOM 897 C C . PRO A 1 119 ? -5.968 2.458 -20.508 1.00 74.94 119 PRO A C 1
ATOM 899 O O . PRO A 1 119 ? -6.722 1.728 -19.871 1.00 74.94 119 PRO A O 1
ATOM 902 N N . GLN A 1 120 ? -4.681 2.597 -20.184 1.00 70.19 120 GLN A N 1
ATOM 903 C CA . GLN A 1 120 ? -4.042 1.797 -19.126 1.00 70.19 120 GLN A CA 1
ATOM 904 C C . GLN A 1 120 ? -4.750 1.928 -17.763 1.00 70.19 120 GLN A C 1
ATOM 906 O O . GLN A 1 120 ? -4.804 0.974 -16.993 1.00 70.19 120 GLN A O 1
ATOM 911 N N . SER A 1 121 ? -5.358 3.088 -17.482 1.00 67.94 121 SER A N 1
ATOM 912 C CA . SER A 1 121 ? -6.193 3.316 -16.291 1.00 67.94 121 SER A CA 1
ATOM 913 C C . SER A 1 121 ? -7.488 2.499 -16.267 1.00 67.94 121 SER A C 1
ATOM 915 O O . SER A 1 121 ? -8.117 2.385 -15.221 1.00 67.94 121 SER A O 1
ATOM 917 N N . LYS A 1 122 ? -7.900 1.958 -17.417 1.00 73.94 122 LYS A N 1
ATOM 918 C CA . LYS A 1 122 ? -9.090 1.126 -17.606 1.00 73.94 122 LYS A CA 1
ATOM 919 C C . LYS A 1 122 ? -8.777 -0.367 -17.742 1.00 73.94 122 LYS A C 1
ATOM 921 O O . LYS A 1 122 ? -9.708 -1.164 -17.812 1.00 73.94 122 LYS A O 1
ATOM 926 N N . GLN A 1 123 ? -7.499 -0.735 -17.799 1.00 80.12 123 GLN A N 1
ATOM 927 C CA . GLN A 1 123 ? -7.067 -2.128 -17.799 1.00 80.12 123 GLN A CA 1
ATOM 928 C C . GLN A 1 123 ? -7.067 -2.665 -16.365 1.00 80.12 123 GLN A C 1
ATOM 930 O O . GLN A 1 123 ? -6.548 -2.022 -15.449 1.00 80.12 123 GLN A O 1
ATOM 935 N N . THR A 1 124 ? -7.614 -3.863 -16.188 1.00 80.88 124 THR A N 1
ATOM 936 C CA . THR A 1 124 ? -7.483 -4.622 -14.937 1.00 80.88 124 THR A CA 1
ATOM 937 C C . THR A 1 124 ? -6.029 -5.062 -14.725 1.00 80.88 124 THR A C 1
ATOM 939 O O . THR A 1 124 ? -5.230 -5.080 -15.664 1.00 80.88 124 THR A O 1
ATOM 942 N N . LEU A 1 125 ? -5.666 -5.422 -13.492 1.00 80.25 125 LEU A N 1
ATOM 943 C CA . LEU A 1 125 ? -4.313 -5.907 -13.188 1.00 80.25 125 LEU A CA 1
ATOM 944 C C . LEU A 1 125 ? -4.030 -7.255 -13.856 1.00 80.25 125 LEU A C 1
ATOM 946 O O . LEU A 1 125 ? -2.970 -7.416 -14.444 1.00 80.25 125 LEU A O 1
ATOM 950 N N . GLU A 1 126 ? -5.015 -8.154 -13.884 1.00 82.94 126 GLU A N 1
ATOM 951 C CA . GLU A 1 126 ? -4.921 -9.438 -14.590 1.00 82.94 126 GLU A CA 1
ATOM 952 C C . GLU A 1 126 ? -4.642 -9.244 -16.089 1.00 82.94 126 GLU A C 1
ATOM 954 O O . GLU A 1 126 ? -3.775 -9.898 -16.661 1.00 82.94 126 GLU A O 1
ATOM 959 N N . GLN A 1 127 ? -5.317 -8.286 -16.734 1.00 84.06 127 GLN A N 1
ATOM 960 C CA . GLN A 1 127 ? -5.032 -7.936 -18.129 1.00 84.06 127 GLN A CA 1
ATOM 961 C C . GLN A 1 127 ? -3.602 -7.419 -18.324 1.00 84.06 127 GLN A C 1
ATOM 963 O O . GLN A 1 127 ? -2.985 -7.703 -19.348 1.00 84.06 127 GLN A O 1
ATOM 968 N N . GLN A 1 128 ? -3.077 -6.659 -17.361 1.00 84.38 128 GLN A N 1
ATOM 969 C CA . GLN A 1 128 ? -1.700 -6.168 -17.406 1.00 84.38 128 GLN A CA 1
ATOM 970 C C . GLN A 1 128 ? -0.685 -7.293 -17.193 1.00 84.38 128 GLN A C 1
ATOM 972 O O . GLN A 1 128 ? 0.345 -7.291 -17.861 1.00 84.38 128 GLN A O 1
ATOM 977 N N . ASP A 1 129 ? -0.993 -8.267 -16.336 1.00 85.62 129 ASP A N 1
ATOM 978 C CA . ASP A 1 129 ? -0.164 -9.457 -16.127 1.00 85.62 129 ASP A CA 1
ATOM 979 C C . ASP A 1 129 ? -0.098 -10.309 -17.393 1.00 85.62 129 ASP A C 1
ATOM 981 O O . ASP A 1 129 ? 0.989 -10.633 -17.859 1.00 85.62 129 ASP A O 1
ATOM 985 N N . VAL A 1 130 ? -1.244 -10.571 -18.030 1.00 85.00 130 VAL A N 1
ATOM 986 C CA . VAL A 1 130 ? -1.296 -11.294 -19.311 1.00 85.00 130 VAL A CA 1
ATOM 987 C C . VAL A 1 130 ? -0.492 -10.570 -20.396 1.00 85.00 130 VAL A C 1
ATOM 989 O O . VAL A 1 130 ? 0.226 -11.219 -21.158 1.00 85.00 130 VAL A O 1
ATOM 992 N N . LEU A 1 131 ? -0.597 -9.238 -20.474 1.00 86.50 131 LEU A N 1
ATOM 993 C CA . LEU A 1 131 ? 0.184 -8.437 -21.420 1.00 86.50 131 LEU A CA 1
ATOM 994 C C . LEU A 1 131 ? 1.688 -8.534 -21.148 1.00 86.50 131 LEU A C 1
ATOM 996 O O . LEU A 1 131 ? 2.455 -8.721 -22.093 1.00 86.50 131 LEU A O 1
ATOM 1000 N N . HIS A 1 132 ? 2.103 -8.404 -19.885 1.00 89.12 132 HIS A N 1
ATOM 1001 C CA . HIS A 1 132 ? 3.510 -8.499 -19.494 1.00 89.12 132 HIS A CA 1
ATOM 1002 C C . HIS A 1 132 ? 4.075 -9.882 -19.803 1.00 89.12 132 HIS A C 1
ATOM 1004 O O . HIS A 1 132 ? 5.083 -9.983 -20.497 1.00 89.12 132 HIS A O 1
ATOM 1010 N N . ASP A 1 133 ? 3.390 -10.944 -19.382 1.00 87.44 133 ASP A N 1
A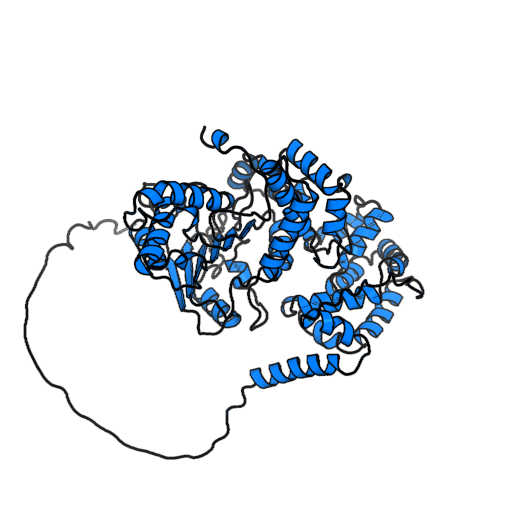TOM 1011 C CA . ASP A 1 133 ? 3.864 -12.315 -19.548 1.00 87.44 133 ASP A CA 1
ATOM 1012 C C . ASP A 1 133 ? 3.967 -12.684 -21.039 1.00 87.44 133 ASP A C 1
ATOM 1014 O O . ASP A 1 133 ? 4.949 -13.290 -21.479 1.00 87.44 133 ASP A O 1
ATOM 1018 N N . ALA A 1 134 ? 2.988 -12.271 -21.854 1.00 87.00 134 ALA A N 1
ATOM 1019 C CA . ALA A 1 134 ? 3.035 -12.450 -23.304 1.00 87.00 134 ALA A CA 1
ATOM 1020 C C . ALA A 1 134 ? 4.176 -11.645 -23.947 1.00 87.00 134 ALA A C 1
ATOM 1022 O O . ALA A 1 134 ? 4.866 -12.156 -24.836 1.00 87.00 134 ALA A O 1
ATOM 1023 N N . PHE A 1 135 ? 4.401 -10.408 -23.493 1.00 90.31 135 PHE A N 1
ATOM 1024 C CA . PHE A 1 135 ? 5.508 -9.577 -23.955 1.00 90.31 135 PHE A CA 1
ATOM 1025 C C . PHE A 1 135 ? 6.859 -10.214 -23.607 1.00 90.31 135 PHE A C 1
ATOM 1027 O O . PHE A 1 135 ? 7.680 -10.404 -24.501 1.00 90.31 135 PHE A O 1
ATOM 1034 N N . ALA A 1 136 ? 7.075 -10.619 -22.353 1.00 89.88 136 ALA A N 1
ATOM 1035 C CA . ALA A 1 136 ? 8.323 -11.213 -21.871 1.00 89.88 136 ALA A CA 1
ATOM 1036 C C . ALA A 1 136 ? 8.670 -12.534 -22.582 1.00 89.88 136 ALA A C 1
ATOM 1038 O O . ALA A 1 136 ? 9.843 -12.844 -22.789 1.00 89.88 136 ALA A O 1
ATOM 1039 N N . GLN A 1 137 ? 7.663 -13.298 -23.021 1.00 86.56 137 GLN A N 1
ATOM 1040 C CA . GLN A 1 137 ? 7.874 -14.507 -23.826 1.00 86.56 137 GLN A CA 1
ATOM 1041 C C . GLN A 1 137 ? 8.384 -14.213 -25.244 1.00 86.56 137 GLN A C 1
ATOM 1043 O O . GLN A 1 137 ? 9.158 -14.998 -25.795 1.00 86.56 137 GLN A O 1
ATOM 1048 N N . VAL A 1 138 ? 7.931 -13.118 -25.860 1.00 87.06 138 VAL A N 1
ATOM 1049 C CA . VAL A 1 138 ? 8.289 -12.748 -27.243 1.00 87.06 138 VAL A CA 1
ATOM 1050 C C . VAL A 1 138 ? 9.547 -11.880 -27.287 1.00 87.06 138 VAL A C 1
ATOM 1052 O O . VAL A 1 138 ? 10.370 -11.999 -28.202 1.00 87.06 138 VAL A O 1
ATOM 1055 N N . PHE A 1 139 ? 9.711 -11.033 -26.279 1.00 91.50 139 PHE A N 1
ATOM 1056 C CA . PHE A 1 139 ? 10.785 -10.065 -26.134 1.00 91.50 139 PHE A CA 1
ATOM 1057 C C . PHE A 1 139 ? 11.521 -10.269 -24.804 1.00 91.50 139 PHE A C 1
ATOM 1059 O O . PHE A 1 139 ? 11.541 -9.354 -23.981 1.00 91.50 139 PHE A O 1
ATOM 1066 N N . PRO A 1 140 ? 12.139 -11.441 -24.562 1.00 92.44 140 PRO A N 1
ATOM 1067 C CA . PRO A 1 140 ? 12.927 -11.630 -23.352 1.00 92.44 140 PRO A CA 1
ATOM 1068 C C . PRO A 1 140 ? 14.083 -10.627 -23.312 1.00 92.44 140 PRO A C 1
ATOM 1070 O O . PRO A 1 140 ? 14.599 -10.210 -24.355 1.00 92.44 140 PRO A O 1
ATOM 1073 N N . TYR A 1 141 ? 14.508 -10.260 -22.103 1.00 92.75 141 TYR A N 1
ATOM 1074 C CA . TYR A 1 141 ? 15.531 -9.238 -21.870 1.00 92.75 141 TYR A CA 1
ATOM 1075 C C . TYR A 1 141 ? 16.761 -9.393 -22.776 1.00 92.75 141 TYR A C 1
ATOM 1077 O O . TYR A 1 141 ? 17.163 -8.437 -23.437 1.00 92.75 141 TYR A O 1
ATOM 1085 N N . GLU A 1 142 ? 17.324 -10.600 -22.862 1.00 91.81 142 GLU A N 1
ATOM 1086 C CA . GLU A 1 142 ? 18.551 -10.897 -23.609 1.00 91.81 142 GLU A CA 1
ATOM 1087 C C . GLU A 1 142 ? 18.410 -10.581 -25.104 1.00 91.81 142 GLU A C 1
ATOM 1089 O O . GLU A 1 142 ? 19.377 -10.171 -25.748 1.00 91.81 142 GLU A O 1
ATOM 1094 N N . ARG A 1 143 ? 17.196 -10.722 -25.649 1.00 91.44 143 ARG A N 1
ATOM 1095 C CA . ARG A 1 143 ? 16.880 -10.392 -27.040 1.00 91.44 143 ARG A CA 1
ATOM 1096 C C . ARG A 1 143 ? 16.886 -8.885 -27.287 1.00 91.44 143 ARG A C 1
ATOM 1098 O O . ARG A 1 143 ? 17.250 -8.453 -28.377 1.00 91.44 143 ARG A O 1
ATOM 1105 N N . LEU A 1 144 ? 16.476 -8.101 -26.290 1.00 92.94 144 LEU A N 1
ATOM 1106 C CA . LEU A 1 144 ? 16.350 -6.647 -26.377 1.00 92.94 144 LEU A CA 1
ATOM 1107 C C . LEU A 1 144 ? 17.646 -5.896 -26.047 1.00 92.94 144 LEU A C 1
ATOM 1109 O O . LEU A 1 144 ? 17.732 -4.707 -26.343 1.00 92.94 144 LEU A O 1
ATOM 1113 N N . VAL A 1 145 ? 18.659 -6.551 -25.464 1.00 92.06 145 VAL A N 1
ATOM 1114 C CA . VAL A 1 145 ? 19.936 -5.914 -25.081 1.00 92.06 145 VAL A CA 1
ATOM 1115 C C . VAL A 1 145 ? 20.572 -5.096 -26.221 1.00 92.06 145 VAL A C 1
ATOM 1117 O O . VAL A 1 145 ? 20.949 -3.951 -25.957 1.00 92.06 145 VAL A O 1
ATOM 1120 N N . PRO A 1 146 ? 20.695 -5.589 -27.472 1.00 90.88 146 PRO A N 1
ATOM 1121 C CA . PRO A 1 146 ? 21.323 -4.800 -28.533 1.00 90.88 146 PRO A CA 1
ATOM 1122 C C . PRO A 1 146 ? 20.481 -3.582 -28.938 1.00 90.88 146 PRO A C 1
ATOM 1124 O O . PRO A 1 146 ? 21.026 -2.489 -29.072 1.00 90.88 146 PRO A O 1
ATOM 1127 N N . ALA A 1 147 ? 19.157 -3.731 -29.039 1.00 89.88 147 ALA A N 1
ATOM 1128 C CA . ALA A 1 147 ? 18.244 -2.621 -29.305 1.00 89.88 147 ALA A CA 1
ATOM 1129 C C . ALA A 1 147 ? 18.270 -1.561 -28.192 1.00 89.88 147 ALA A C 1
ATOM 1131 O O . ALA A 1 147 ? 18.257 -0.366 -28.481 1.00 89.88 147 ALA A O 1
ATOM 1132 N N . LEU A 1 148 ? 18.364 -1.979 -26.925 1.00 88.88 148 LEU A N 1
ATOM 1133 C CA . LEU A 1 148 ? 18.549 -1.074 -25.789 1.00 88.88 148 LEU A CA 1
ATOM 1134 C C . LEU A 1 148 ? 19.880 -0.327 -25.898 1.00 88.88 148 LEU A C 1
ATOM 1136 O O . LEU A 1 148 ? 19.910 0.891 -25.733 1.00 88.88 148 LEU A O 1
ATOM 1140 N N . GLN A 1 149 ? 20.972 -1.023 -26.225 1.00 87.31 149 GLN A N 1
ATOM 1141 C CA . GLN A 1 149 ? 22.274 -0.394 -26.446 1.00 87.31 149 GLN A CA 1
ATOM 1142 C C . GLN A 1 149 ? 22.204 0.672 -27.545 1.00 87.31 149 GLN A C 1
ATOM 1144 O O . GLN A 1 149 ? 22.648 1.794 -27.300 1.00 87.31 149 GLN A O 1
ATOM 1149 N N . ALA A 1 150 ? 21.607 0.349 -28.696 1.00 86.44 150 ALA A N 1
ATOM 1150 C CA . ALA A 1 150 ? 21.404 1.294 -29.793 1.00 86.44 150 ALA A CA 1
ATOM 1151 C C . ALA A 1 150 ? 20.537 2.488 -29.356 1.00 86.44 150 ALA A C 1
ATOM 1153 O O . ALA A 1 150 ? 20.917 3.637 -29.554 1.00 86.44 150 ALA A O 1
ATOM 1154 N N . ALA A 1 151 ? 19.429 2.242 -28.648 1.00 84.69 151 ALA A N 1
ATOM 1155 C CA . ALA A 1 151 ? 18.547 3.301 -28.153 1.00 84.69 151 ALA A CA 1
ATOM 1156 C C . ALA A 1 151 ? 19.248 4.274 -27.186 1.00 84.69 151 ALA A C 1
ATOM 1158 O O . ALA A 1 151 ? 18.911 5.459 -27.157 1.00 84.69 151 ALA A O 1
ATOM 1159 N N . PHE A 1 152 ? 20.219 3.796 -26.401 1.00 80.19 152 PHE A N 1
ATOM 1160 C CA . PHE A 1 152 ? 21.065 4.647 -25.559 1.00 80.19 152 PHE A CA 1
ATOM 1161 C C . PHE A 1 152 ? 22.099 5.449 -26.360 1.00 80.19 152 PHE A C 1
ATOM 1163 O O . PHE A 1 152 ? 22.428 6.562 -25.959 1.00 80.19 152 PHE A O 1
ATOM 1170 N N . GLU A 1 153 ? 22.646 4.893 -27.441 1.00 82.62 153 GLU A N 1
ATOM 1171 C CA . GLU A 1 153 ? 23.636 5.569 -28.294 1.00 82.62 153 GLU A CA 1
ATOM 1172 C C . GLU A 1 153 ? 22.997 6.650 -29.177 1.00 82.62 153 GLU A C 1
ATOM 1174 O O . GLU A 1 153 ? 23.584 7.718 -29.356 1.00 82.62 153 GLU A O 1
ATOM 1179 N N . ASP A 1 154 ? 21.770 6.406 -29.639 1.00 80.19 154 ASP A N 1
ATOM 1180 C CA . ASP A 1 154 ? 21.050 7.251 -30.597 1.00 80.19 154 ASP A CA 1
ATOM 1181 C C . ASP A 1 154 ? 20.020 8.210 -29.946 1.00 80.19 154 ASP A C 1
ATOM 1183 O O . ASP A 1 154 ? 19.241 8.852 -30.648 1.00 80.19 154 ASP A O 1
ATOM 1187 N N . ASP A 1 155 ? 20.003 8.336 -28.610 1.00 75.56 155 ASP A N 1
ATOM 1188 C CA . ASP A 1 155 ? 19.084 9.198 -27.823 1.00 75.56 155 ASP A CA 1
ATOM 1189 C C . ASP A 1 155 ? 17.576 8.861 -28.001 1.00 75.56 155 ASP A C 1
ATOM 1191 O O . ASP A 1 155 ? 16.700 9.703 -27.800 1.00 75.56 155 ASP A O 1
ATOM 1195 N N . TYR A 1 156 ? 17.246 7.599 -28.316 1.00 80.69 156 TYR A N 1
ATOM 1196 C CA . TYR A 1 156 ? 15.866 7.079 -28.441 1.00 80.69 156 TYR A CA 1
ATOM 1197 C C . TYR A 1 156 ? 15.354 6.344 -27.194 1.00 80.69 156 TYR A C 1
ATOM 1199 O O . TYR A 1 156 ? 14.279 5.736 -27.205 1.00 80.69 156 TYR A O 1
ATOM 1207 N N . ILE A 1 157 ? 16.087 6.408 -26.084 1.00 81.31 157 ILE A N 1
ATOM 1208 C CA . ILE A 1 157 ? 15.743 5.659 -24.871 1.00 81.31 157 ILE A CA 1
ATOM 1209 C C . ILE A 1 157 ? 14.410 6.089 -24.234 1.00 81.31 157 ILE A C 1
ATOM 1211 O O . ILE A 1 157 ? 13.737 5.272 -23.614 1.00 81.31 157 ILE A O 1
ATOM 1215 N N . GLY A 1 158 ? 13.989 7.347 -24.416 1.00 81.50 158 GLY A N 1
ATOM 1216 C CA . GLY A 1 158 ? 12.694 7.848 -23.936 1.00 81.50 158 GLY A CA 1
ATOM 1217 C C . GLY A 1 158 ? 11.496 7.151 -24.604 1.00 81.50 158 GLY A C 1
ATOM 1218 O O . GLY A 1 158 ? 10.678 6.559 -23.899 1.00 81.50 158 GLY A O 1
ATOM 1219 N N . PRO A 1 159 ? 11.389 7.173 -25.947 1.00 85.19 159 PRO A N 1
ATOM 1220 C CA . PRO A 1 159 ? 10.405 6.376 -26.683 1.00 85.19 159 PRO A CA 1
ATOM 1221 C C . PRO A 1 159 ? 10.442 4.881 -26.340 1.00 85.19 159 PRO A C 1
ATOM 1223 O O . PRO A 1 159 ? 9.392 4.294 -26.079 1.00 85.19 159 PRO A O 1
ATOM 1226 N N . PHE A 1 160 ? 11.638 4.286 -26.256 1.00 87.38 160 PHE A N 1
ATOM 1227 C CA . PHE A 1 160 ? 11.801 2.876 -25.883 1.00 87.38 160 PHE A CA 1
ATOM 1228 C C . PHE A 1 160 ? 11.231 2.590 -24.482 1.00 87.38 160 PHE A C 1
ATOM 1230 O O . PHE A 1 160 ? 10.489 1.627 -24.292 1.00 87.38 160 PHE A O 1
ATOM 1237 N N . TYR A 1 161 ? 11.516 3.461 -23.507 1.00 87.25 161 TYR A N 1
ATOM 1238 C CA . TYR A 1 161 ? 10.952 3.387 -22.157 1.00 87.25 161 TYR A CA 1
ATOM 1239 C C . TYR A 1 161 ? 9.425 3.453 -22.170 1.00 87.25 161 TYR A C 1
ATOM 1241 O O . TYR A 1 161 ? 8.779 2.637 -21.517 1.00 87.25 161 TYR A O 1
ATOM 1249 N N . GLY A 1 162 ? 8.850 4.387 -22.937 1.00 86.31 162 GLY A N 1
ATOM 1250 C CA . GLY A 1 162 ? 7.400 4.527 -23.073 1.00 86.31 162 GLY A CA 1
ATOM 1251 C C . GLY A 1 162 ? 6.735 3.234 -23.542 1.00 86.31 162 GLY A C 1
ATOM 1252 O O . GLY A 1 162 ? 5.737 2.821 -22.960 1.00 86.31 162 GLY A O 1
ATOM 1253 N N . ARG A 1 163 ? 7.338 2.544 -24.518 1.00 88.25 163 ARG A N 1
ATOM 1254 C CA . ARG A 1 163 ? 6.851 1.241 -24.988 1.00 88.25 163 ARG A CA 1
ATOM 1255 C C . ARG A 1 163 ? 6.942 0.160 -23.937 1.00 88.25 163 ARG A C 1
ATOM 1257 O O . ARG A 1 163 ? 5.954 -0.512 -23.686 1.00 88.25 163 ARG A O 1
ATOM 1264 N N . LEU A 1 164 ? 8.095 -0.006 -23.296 1.00 90.62 164 LEU A N 1
ATOM 1265 C CA . LEU A 1 164 ? 8.233 -1.030 -22.260 1.00 90.62 164 LEU A CA 1
ATOM 1266 C C . LEU A 1 164 ? 7.261 -0.798 -21.096 1.00 90.62 164 LEU A C 1
ATOM 1268 O O . LEU A 1 164 ? 6.740 -1.761 -20.540 1.00 90.62 164 LEU A O 1
ATOM 1272 N N . LEU A 1 165 ? 6.970 0.462 -20.759 1.00 88.06 165 LEU A N 1
ATOM 1273 C CA . LEU A 1 165 ? 5.998 0.816 -19.726 1.00 88.06 165 LEU A CA 1
ATOM 1274 C C . LEU A 1 165 ? 4.560 0.390 -20.083 1.00 88.06 165 LEU A C 1
ATOM 1276 O O . LEU A 1 165 ? 3.824 -0.024 -19.185 1.00 88.06 165 LEU A O 1
ATOM 1280 N N . GLU A 1 166 ? 4.163 0.436 -21.364 1.00 86.19 166 GLU A N 1
ATOM 1281 C CA . GLU A 1 166 ? 2.847 -0.050 -21.834 1.00 86.19 166 GLU A CA 1
ATOM 1282 C C . GLU A 1 166 ? 2.634 -1.536 -21.493 1.00 86.19 166 GLU A C 1
ATOM 1284 O O . GLU A 1 166 ? 1.516 -1.936 -21.172 1.00 86.19 166 GLU A O 1
ATOM 1289 N N . TYR A 1 167 ? 3.716 -2.322 -21.471 1.00 89.06 167 TYR A N 1
ATOM 1290 C CA . TYR A 1 167 ? 3.719 -3.755 -21.150 1.00 89.06 167 TYR A CA 1
ATOM 1291 C C . TYR A 1 167 ? 4.259 -4.067 -19.747 1.00 89.06 167 TYR A C 1
ATOM 1293 O O . TYR A 1 167 ? 4.519 -5.224 -19.441 1.00 89.06 167 TYR A O 1
ATOM 1301 N N . GLN A 1 168 ? 4.462 -3.052 -18.897 1.00 88.31 168 GLN A N 1
ATOM 1302 C CA . GLN A 1 168 ? 5.071 -3.170 -17.560 1.00 88.31 168 GLN A CA 1
ATOM 1303 C C . GLN A 1 168 ? 6.482 -3.790 -17.527 1.00 88.31 168 GLN A C 1
ATOM 1305 O O . GLN A 1 168 ? 6.940 -4.203 -16.467 1.00 88.31 168 GLN A O 1
ATOM 1310 N N . ALA A 1 169 ? 7.183 -3.827 -18.662 1.00 91.88 169 ALA A N 1
ATOM 1311 C CA . ALA A 1 169 ? 8.514 -4.413 -18.827 1.00 91.88 169 ALA A CA 1
ATOM 1312 C C . ALA A 1 169 ? 9.645 -3.370 -18.712 1.00 91.88 169 ALA A C 1
ATOM 1314 O O . ALA A 1 169 ? 10.802 -3.617 -19.067 1.00 91.88 169 ALA A O 1
ATOM 1315 N N . HIS A 1 170 ? 9.343 -2.158 -18.227 1.00 91.12 170 HIS A N 1
ATOM 1316 C CA . HIS A 1 170 ? 10.311 -1.058 -18.104 1.00 91.12 170 HIS A CA 1
ATOM 1317 C C . HIS A 1 170 ? 11.453 -1.366 -17.124 1.00 91.12 170 HIS A C 1
ATOM 1319 O O . HIS A 1 170 ? 12.492 -0.705 -17.174 1.00 91.12 170 HIS A O 1
ATOM 1325 N N . GLY A 1 171 ? 11.325 -2.423 -16.310 1.00 91.69 171 GLY A N 1
ATOM 1326 C CA . GLY A 1 171 ? 12.416 -3.019 -15.534 1.00 91.69 171 GLY A CA 1
ATOM 1327 C C . GLY A 1 171 ? 13.654 -3.369 -16.368 1.00 91.69 171 GLY A C 1
ATOM 1328 O O . GLY A 1 171 ? 14.779 -3.198 -15.895 1.00 91.69 171 GLY A O 1
ATOM 1329 N N . TYR A 1 172 ? 13.484 -3.746 -17.640 1.00 92.81 172 TYR A N 1
ATOM 1330 C CA . TYR A 1 172 ? 14.597 -4.099 -18.529 1.00 92.81 172 TYR A CA 1
ATOM 1331 C C . TYR A 1 172 ? 15.579 -2.949 -18.754 1.00 92.81 172 TYR A C 1
ATOM 1333 O O . TYR A 1 172 ? 16.781 -3.189 -18.843 1.00 92.81 172 TYR A O 1
ATOM 1341 N N . ILE A 1 173 ? 15.110 -1.698 -18.762 1.00 89.25 173 ILE A N 1
ATOM 1342 C CA . ILE A 1 173 ? 15.996 -0.529 -18.874 1.00 89.25 173 ILE A CA 1
ATOM 1343 C C . ILE A 1 173 ? 16.869 -0.391 -17.627 1.00 89.25 173 ILE A C 1
ATOM 1345 O O . ILE A 1 173 ? 18.061 -0.105 -17.738 1.00 89.25 173 ILE A O 1
ATOM 1349 N N . TYR A 1 174 ? 16.307 -0.633 -16.441 1.00 87.38 174 TYR A N 1
ATOM 1350 C CA . TYR A 1 174 ? 17.057 -0.595 -15.184 1.00 87.38 174 TYR A CA 1
ATOM 1351 C C . TYR A 1 174 ? 18.062 -1.750 -15.092 1.00 87.38 174 TYR A C 1
ATOM 1353 O O . TYR A 1 174 ? 19.211 -1.535 -14.694 1.00 87.38 174 TYR A O 1
ATOM 1361 N N . LYS A 1 175 ? 17.664 -2.958 -15.517 1.00 90.75 175 LYS A N 1
ATOM 1362 C CA . LYS A 1 175 ? 18.552 -4.127 -15.606 1.00 90.75 175 LYS A CA 1
ATOM 1363 C C . LYS A 1 175 ? 19.714 -3.870 -16.567 1.00 90.75 175 LYS A C 1
ATOM 1365 O O . LYS A 1 175 ? 20.867 -4.033 -16.168 1.00 90.75 175 LYS A O 1
ATOM 1370 N N . PHE A 1 176 ? 19.420 -3.361 -17.762 1.00 89.38 176 PHE A N 1
ATOM 1371 C CA . PHE A 1 176 ? 20.419 -2.994 -18.762 1.00 89.38 176 PHE A CA 1
ATOM 1372 C C . PHE A 1 176 ? 21.378 -1.924 -18.255 1.00 89.38 176 PHE A C 1
ATOM 1374 O O . PHE A 1 176 ? 22.595 -2.083 -18.346 1.00 89.38 176 PHE A O 1
ATOM 1381 N N . ALA A 1 177 ? 20.850 -0.851 -17.664 1.00 83.12 177 ALA A N 1
ATOM 1382 C CA . ALA A 1 177 ? 21.675 0.232 -17.152 1.00 83.12 177 ALA A CA 1
ATOM 1383 C C . ALA A 1 177 ? 22.636 -0.248 -16.058 1.00 83.12 177 ALA A C 1
ATOM 1385 O O . ALA A 1 177 ? 23.777 0.196 -16.028 1.00 83.12 177 ALA A O 1
ATOM 1386 N N . ARG A 1 178 ? 22.216 -1.189 -15.203 1.00 84.69 178 ARG A N 1
ATOM 1387 C CA . ARG A 1 178 ? 23.082 -1.809 -14.188 1.00 84.69 178 ARG A CA 1
ATOM 1388 C C . ARG A 1 178 ? 24.183 -2.683 -14.799 1.00 84.69 178 ARG A C 1
ATOM 1390 O O . ARG A 1 178 ? 25.283 -2.735 -14.257 1.00 84.69 178 ARG A O 1
ATOM 1397 N N . GLU A 1 179 ? 23.873 -3.428 -15.858 1.00 87.50 179 GLU A N 1
ATOM 1398 C CA . GLU A 1 179 ? 24.775 -4.432 -16.444 1.00 87.50 179 GLU A CA 1
ATOM 1399 C C . GLU A 1 179 ? 25.757 -3.847 -17.466 1.00 87.50 179 GLU A C 1
ATOM 1401 O O . GLU A 1 179 ? 26.883 -4.333 -17.579 1.00 87.50 179 GLU A O 1
ATOM 1406 N N . HIS A 1 180 ? 25.354 -2.797 -18.185 1.00 80.62 180 HIS A N 1
ATOM 1407 C CA . HIS A 1 180 ? 26.057 -2.320 -19.378 1.00 80.62 180 HIS A CA 1
ATOM 1408 C C . HIS A 1 180 ? 26.395 -0.824 -19.369 1.00 80.62 180 HIS A C 1
ATOM 1410 O O . HIS A 1 180 ? 27.177 -0.372 -20.209 1.00 80.62 180 HIS A O 1
ATOM 1416 N N . LYS A 1 181 ? 25.828 -0.034 -18.450 1.00 70.12 181 LYS A N 1
ATOM 1417 C CA . LYS A 1 181 ? 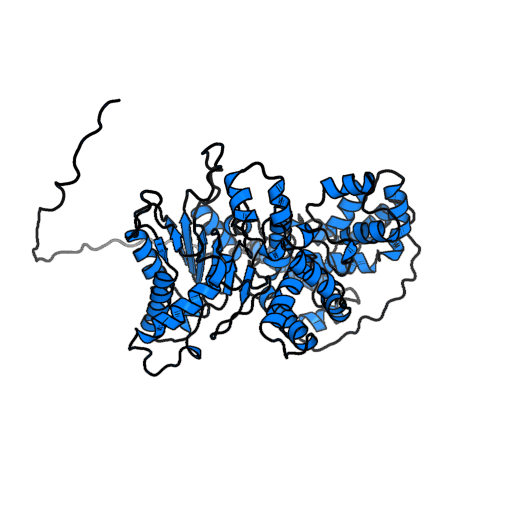26.039 1.420 -18.371 1.00 70.12 181 LYS A CA 1
ATOM 1418 C C . LYS A 1 181 ? 26.397 1.835 -16.939 1.00 70.12 181 LYS A C 1
ATOM 1420 O O . LYS A 1 181 ? 26.450 1.022 -16.022 1.00 70.12 181 LYS A O 1
ATOM 1425 N N . ASP A 1 182 ? 26.696 3.116 -16.749 1.00 63.38 182 ASP A N 1
ATOM 1426 C CA . ASP A 1 182 ? 26.779 3.699 -15.411 1.00 63.38 182 ASP A CA 1
ATOM 1427 C C . ASP A 1 182 ? 25.383 4.208 -15.017 1.00 63.38 182 ASP A C 1
ATOM 1429 O O . ASP A 1 182 ? 24.834 5.098 -15.678 1.00 63.38 182 ASP A O 1
ATOM 1433 N N . LEU A 1 183 ? 24.815 3.657 -13.936 1.00 56.25 183 LEU A N 1
ATOM 1434 C CA . LEU A 1 183 ? 23.554 4.106 -13.320 1.00 56.25 183 LEU A CA 1
ATOM 1435 C C . LEU A 1 183 ? 23.604 5.581 -12.872 1.00 56.25 183 LEU A C 1
ATOM 1437 O O . LEU A 1 183 ? 22.575 6.150 -12.521 1.00 56.25 183 LEU A O 1
ATOM 1441 N N . GLN A 1 184 ? 24.786 6.205 -12.859 1.00 52.44 184 GLN A N 1
ATOM 1442 C CA . GLN A 1 184 ? 24.992 7.626 -12.565 1.00 52.44 184 GLN A CA 1
ATOM 1443 C C . GLN A 1 184 ? 25.206 8.492 -13.821 1.00 52.44 184 GLN A C 1
ATOM 1445 O O . GLN A 1 184 ? 25.424 9.700 -13.702 1.00 52.44 184 GLN A O 1
ATOM 1450 N N . SER A 1 185 ? 25.147 7.914 -15.027 1.00 55.72 185 SER A N 1
ATOM 1451 C CA . SER A 1 185 ? 25.321 8.668 -16.274 1.00 55.72 185 SER A CA 1
ATOM 1452 C C . SER A 1 185 ? 24.235 9.736 -16.460 1.00 55.72 185 SER A C 1
ATOM 1454 O O . SER A 1 185 ? 23.075 9.571 -16.075 1.00 55.72 185 SER A O 1
ATOM 1456 N N . THR A 1 186 ? 24.603 10.859 -17.080 1.00 54.94 186 THR A N 1
ATOM 1457 C CA . THR A 1 186 ? 23.679 11.957 -17.409 1.00 54.94 186 THR A CA 1
ATOM 1458 C C . THR A 1 186 ? 22.487 11.505 -18.253 1.00 54.94 186 THR A C 1
ATOM 1460 O O . THR A 1 186 ? 21.403 12.056 -18.087 1.00 54.94 186 THR A O 1
ATOM 1463 N N . ASP A 1 187 ? 22.648 10.480 -19.093 1.00 52.66 187 ASP A N 1
ATOM 1464 C CA . ASP A 1 187 ? 21.567 9.935 -19.922 1.00 52.66 187 ASP A CA 1
ATOM 1465 C C . ASP A 1 187 ? 20.595 9.067 -19.118 1.00 52.66 187 ASP A C 1
ATOM 1467 O O . ASP A 1 187 ? 19.382 9.164 -19.301 1.00 52.66 187 ASP A O 1
ATOM 1471 N N . PHE A 1 188 ? 21.084 8.317 -18.128 1.00 56.88 188 PHE A N 1
ATOM 1472 C CA . PHE A 1 188 ? 20.208 7.643 -17.171 1.00 56.88 188 PHE A CA 1
ATOM 1473 C C . PHE A 1 188 ? 19.455 8.650 -16.286 1.00 56.88 188 PHE A C 1
ATOM 1475 O O . PHE A 1 188 ? 18.270 8.471 -16.007 1.00 56.88 188 PHE A O 1
ATOM 1482 N N . ASN A 1 189 ? 20.084 9.776 -15.931 1.00 55.00 189 ASN A N 1
ATOM 1483 C CA . ASN A 1 189 ? 19.415 10.874 -15.225 1.00 55.00 189 ASN A CA 1
ATOM 1484 C C . ASN A 1 189 ? 18.280 11.527 -16.047 1.00 55.00 189 ASN A C 1
ATOM 1486 O O . ASN A 1 189 ? 17.298 11.985 -15.457 1.00 55.00 189 ASN A O 1
ATOM 1490 N N . LYS A 1 190 ? 18.349 11.520 -17.391 1.00 53.25 190 LYS A N 1
ATOM 1491 C CA . LYS A 1 190 ? 17.227 11.943 -18.257 1.00 53.25 190 LYS A CA 1
ATOM 1492 C C . LYS A 1 190 ? 16.028 10.995 -18.124 1.00 53.25 190 LYS A C 1
ATOM 1494 O O . LYS A 1 190 ? 14.902 11.470 -18.004 1.00 53.25 190 LYS A O 1
ATOM 1499 N N . ILE A 1 191 ? 16.258 9.681 -18.045 1.00 56.12 191 ILE A N 1
ATOM 1500 C CA . ILE A 1 191 ? 15.212 8.668 -17.789 1.00 56.12 191 ILE A CA 1
ATOM 1501 C C . ILE A 1 191 ? 14.682 8.794 -16.350 1.00 56.12 191 ILE A C 1
ATOM 1503 O O . ILE A 1 191 ? 13.481 8.693 -16.115 1.00 56.12 191 ILE A O 1
ATOM 1507 N N . LEU A 1 192 ? 15.548 9.111 -15.379 1.00 53.22 192 LEU A N 1
ATOM 1508 C CA . LEU A 1 192 ? 15.153 9.338 -13.983 1.00 53.22 192 LEU A CA 1
ATOM 1509 C C . LEU A 1 192 ? 14.289 10.592 -13.782 1.00 53.22 192 LEU A C 1
ATOM 1511 O O . LEU A 1 192 ? 13.512 10.638 -12.829 1.00 53.22 192 LEU A O 1
ATOM 1515 N N . SER A 1 193 ? 14.338 11.580 -14.683 1.00 49.19 193 SER A N 1
ATOM 1516 C CA . SER A 1 193 ? 13.357 12.679 -14.676 1.00 49.19 193 SER A CA 1
ATOM 1517 C C . SER A 1 193 ? 11.914 12.187 -14.924 1.00 49.19 193 SER A C 1
ATOM 1519 O O . SER A 1 193 ? 10.950 12.851 -14.537 1.00 49.19 193 SER A O 1
ATOM 1521 N N . HIS A 1 194 ? 11.778 10.963 -15.452 1.00 50.06 194 HIS A N 1
ATOM 1522 C CA . HIS A 1 194 ? 10.550 10.184 -15.602 1.00 50.06 194 HIS A CA 1
ATOM 1523 C C . HIS A 1 194 ? 10.448 8.992 -14.627 1.00 50.06 194 HIS A C 1
ATOM 1525 O O . HIS A 1 194 ? 9.609 8.123 -14.842 1.00 50.06 194 HIS A O 1
ATOM 1531 N N . ALA A 1 195 ? 11.204 8.958 -13.514 1.00 55.31 195 ALA A N 1
ATOM 1532 C CA . ALA A 1 195 ? 11.188 7.893 -12.487 1.00 55.31 195 ALA A CA 1
ATOM 1533 C C . ALA A 1 195 ? 9.847 7.716 -11.735 1.00 55.31 195 ALA A C 1
ATOM 1535 O O . ALA A 1 195 ? 9.814 7.146 -10.642 1.00 55.31 195 ALA A O 1
ATOM 1536 N N . ARG A 1 196 ? 8.735 8.205 -12.297 1.00 62.47 196 ARG A N 1
ATOM 1537 C CA . ARG A 1 196 ? 7.385 8.035 -11.766 1.00 62.47 196 ARG A CA 1
ATOM 1538 C C . ARG A 1 196 ? 7.054 6.560 -11.544 1.00 62.47 196 ARG A C 1
ATOM 1540 O O . ARG A 1 196 ? 6.442 6.255 -10.529 1.00 62.47 196 ARG A O 1
ATOM 1547 N N . ASP A 1 197 ? 7.552 5.675 -12.404 1.00 81.25 197 ASP A N 1
ATOM 1548 C CA . ASP A 1 197 ? 7.178 4.257 -12.396 1.00 81.25 197 ASP A CA 1
ATOM 1549 C C . ASP A 1 197 ? 8.294 3.327 -11.898 1.00 81.25 197 ASP A C 1
ATOM 1551 O O . ASP A 1 197 ? 8.126 2.109 -11.921 1.00 81.25 197 ASP A O 1
ATOM 1555 N N . TYR A 1 198 ? 9.417 3.871 -11.400 1.00 86.62 198 TYR A N 1
ATOM 1556 C CA . TYR A 1 198 ? 10.522 3.068 -10.852 1.00 86.62 198 TYR A CA 1
ATOM 1557 C C . TYR A 1 198 ? 10.031 2.126 -9.749 1.00 86.62 198 TYR A C 1
ATOM 1559 O O . TYR A 1 198 ? 10.283 0.930 -9.788 1.00 86.62 198 TYR A O 1
ATOM 1567 N N . TYR A 1 199 ? 9.266 2.647 -8.789 1.00 89.19 199 TYR A N 1
ATOM 1568 C CA . TYR A 1 199 ? 8.759 1.848 -7.672 1.00 89.19 199 TYR A CA 1
ATOM 1569 C C . TYR A 1 199 ? 7.678 0.834 -8.079 1.00 89.19 199 TYR A C 1
ATOM 1571 O O . TYR A 1 199 ? 7.373 -0.053 -7.287 1.00 89.19 199 TYR A O 1
ATOM 1579 N N . ALA A 1 200 ? 7.133 0.950 -9.296 1.00 90.25 200 ALA A N 1
ATOM 1580 C CA . ALA A 1 200 ? 6.163 0.024 -9.880 1.00 90.25 200 ALA A CA 1
ATOM 1581 C C . ALA A 1 200 ? 6.819 -1.058 -10.762 1.00 90.25 200 ALA A C 1
ATOM 1583 O O . ALA A 1 200 ? 6.116 -1.914 -11.290 1.00 90.25 200 ALA A O 1
ATOM 1584 N N . VAL A 1 201 ? 8.145 -1.026 -10.947 1.00 91.75 201 VAL A N 1
ATOM 1585 C CA . VAL A 1 201 ? 8.888 -2.063 -11.681 1.00 91.75 201 VAL A CA 1
ATOM 1586 C C . VAL A 1 201 ? 8.674 -3.424 -11.020 1.00 91.75 201 VAL A C 1
ATOM 1588 O O . VAL A 1 201 ? 8.826 -3.535 -9.800 1.00 91.75 201 VAL A O 1
ATOM 1591 N N . ARG A 1 202 ? 8.368 -4.451 -11.825 1.00 92.31 202 ARG A N 1
ATOM 1592 C CA . ARG A 1 202 ? 8.315 -5.849 -11.382 1.00 92.31 202 ARG A CA 1
ATOM 1593 C C . ARG A 1 202 ? 9.717 -6.332 -10.995 1.00 92.31 202 ARG A C 1
ATOM 1595 O O . ARG A 1 202 ? 10.680 -6.142 -11.742 1.00 92.31 202 ARG A O 1
ATOM 1602 N N . THR A 1 203 ? 9.844 -6.974 -9.839 1.00 92.75 203 THR A N 1
ATOM 1603 C CA . THR A 1 203 ? 11.119 -7.504 -9.322 1.00 92.75 203 THR A CA 1
ATOM 1604 C C . THR A 1 203 ? 11.717 -8.595 -10.211 1.00 92.75 203 THR A C 1
ATOM 1606 O O . THR A 1 203 ? 12.938 -8.756 -10.230 1.00 92.75 203 THR A O 1
ATOM 1609 N N . GLU A 1 204 ? 10.873 -9.307 -10.960 1.00 90.62 204 GLU A N 1
ATOM 1610 C CA . GLU A 1 204 ? 11.252 -10.296 -11.977 1.00 90.62 204 GLU A CA 1
ATOM 1611 C C . GLU A 1 204 ? 12.067 -9.675 -13.117 1.00 90.62 204 GLU A C 1
ATOM 1613 O O . GLU A 1 204 ? 13.071 -10.241 -13.552 1.00 90.62 204 GLU A O 1
ATOM 1618 N N . ASP A 1 205 ? 11.690 -8.471 -13.552 1.00 92.56 205 ASP A N 1
ATOM 1619 C CA . ASP A 1 205 ? 12.412 -7.752 -14.600 1.00 92.56 205 ASP A CA 1
ATOM 1620 C C . ASP A 1 205 ? 13.677 -7.098 -14.050 1.00 92.56 205 ASP A C 1
ATOM 1622 O O . ASP A 1 205 ? 14.720 -7.055 -14.711 1.00 92.56 205 ASP A O 1
ATOM 1626 N N . TYR A 1 206 ? 13.589 -6.557 -12.832 1.00 92.50 206 TYR A N 1
ATOM 1627 C CA . TYR A 1 206 ? 14.702 -5.895 -12.176 1.00 92.50 206 TYR A CA 1
ATOM 1628 C C . TYR A 1 206 ? 14.545 -5.847 -10.656 1.00 92.50 206 TYR A C 1
ATOM 1630 O O . TYR A 1 206 ? 13.650 -5.201 -10.119 1.00 92.50 206 TYR A O 1
ATOM 1638 N N . LEU A 1 207 ? 15.530 -6.422 -9.960 1.00 92.75 207 LEU A N 1
ATOM 1639 C CA . LEU A 1 207 ? 15.745 -6.240 -8.527 1.00 92.75 207 LEU A CA 1
ATOM 1640 C C . LEU A 1 207 ? 17.134 -5.605 -8.294 1.00 92.75 207 LEU A C 1
ATOM 1642 O O . LEU A 1 207 ? 18.150 -6.236 -8.632 1.00 92.75 207 LEU A O 1
ATOM 1646 N N . PRO A 1 208 ? 17.232 -4.394 -7.702 1.00 91.31 208 PRO A N 1
ATOM 1647 C CA . PRO A 1 208 ? 18.515 -3.732 -7.454 1.00 91.31 208 PRO A CA 1
ATOM 1648 C C . PRO A 1 208 ? 19.429 -4.568 -6.546 1.00 91.31 208 PRO A C 1
ATOM 1650 O O . PRO A 1 208 ? 18.981 -5.465 -5.822 1.00 91.31 208 PRO A O 1
ATOM 1653 N N . GLN A 1 209 ? 20.733 -4.285 -6.560 1.00 90.81 209 GLN A N 1
ATOM 1654 C CA . GLN A 1 209 ? 21.632 -4.794 -5.522 1.00 90.81 209 GLN A CA 1
ATOM 1655 C C . GLN A 1 209 ? 21.590 -3.862 -4.311 1.00 90.81 209 GLN A C 1
ATOM 1657 O O . GLN A 1 209 ? 21.339 -2.666 -4.436 1.00 90.81 209 GLN A O 1
ATOM 1662 N N . ALA A 1 210 ? 21.901 -4.374 -3.121 1.00 91.31 210 ALA A N 1
ATOM 1663 C CA . ALA A 1 210 ? 21.848 -3.558 -1.907 1.00 91.31 210 ALA A CA 1
ATOM 1664 C C . ALA A 1 210 ? 22.813 -2.355 -1.915 1.00 91.31 210 ALA A C 1
ATOM 1666 O O . ALA A 1 210 ? 22.548 -1.338 -1.270 1.00 91.31 210 ALA A O 1
ATOM 1667 N N . LYS A 1 211 ? 23.919 -2.450 -2.666 1.00 87.56 211 LYS A N 1
ATOM 1668 C CA . LYS A 1 211 ? 24.847 -1.331 -2.893 1.00 87.56 211 LYS A CA 1
ATOM 1669 C C . LYS A 1 211 ? 24.228 -0.206 -3.739 1.00 87.56 211 LYS A C 1
ATOM 1671 O O . LYS A 1 211 ? 24.615 0.942 -3.554 1.00 87.56 211 LYS A O 1
ATOM 1676 N N . ASP A 1 212 ? 23.265 -0.535 -4.601 1.00 84.56 212 ASP A N 1
ATOM 1677 C CA . ASP A 1 212 ? 22.599 0.406 -5.511 1.00 84.56 212 ASP A CA 1
ATOM 1678 C C . ASP A 1 212 ? 21.397 1.094 -4.835 1.00 84.56 212 ASP A C 1
ATOM 1680 O O . ASP A 1 212 ? 20.926 2.128 -5.300 1.00 84.56 212 ASP A O 1
ATOM 1684 N N . LEU A 1 213 ? 20.912 0.548 -3.711 1.00 87.56 213 LEU A N 1
ATOM 1685 C CA . LEU A 1 213 ? 19.820 1.135 -2.936 1.00 87.56 213 LEU A CA 1
ATOM 1686 C C . LEU A 1 213 ? 20.238 2.459 -2.289 1.00 87.56 213 LEU A C 1
ATOM 1688 O O . LEU A 1 213 ? 21.189 2.524 -1.495 1.00 87.56 213 LEU A O 1
ATOM 1692 N N . ARG A 1 214 ? 19.465 3.511 -2.552 1.00 86.62 214 ARG A N 1
ATOM 1693 C CA . ARG A 1 214 ? 19.611 4.814 -1.899 1.00 86.62 214 ARG A CA 1
ATOM 1694 C C . ARG A 1 214 ? 18.780 4.842 -0.615 1.00 86.62 214 ARG A C 1
ATOM 1696 O O . ARG A 1 214 ? 17.797 4.110 -0.509 1.00 86.62 214 ARG A O 1
ATOM 1703 N N . PRO A 1 215 ? 19.090 5.737 0.342 1.00 85.88 215 PRO A N 1
ATOM 1704 C CA . PRO A 1 215 ? 18.272 5.893 1.543 1.00 85.88 215 PRO A CA 1
ATOM 1705 C C . PRO A 1 215 ? 16.789 6.127 1.251 1.00 85.88 215 PRO A C 1
ATOM 1707 O O . PRO A 1 215 ? 15.943 5.644 1.993 1.00 85.88 215 PRO A O 1
ATOM 1710 N N . VAL A 1 216 ? 16.493 6.813 0.143 1.00 83.81 216 VAL A N 1
ATOM 1711 C CA . VAL A 1 216 ? 15.131 7.113 -0.304 1.00 83.81 216 VAL A CA 1
ATOM 1712 C C . VAL A 1 216 ? 14.363 5.909 -0.843 1.00 83.81 216 VAL A C 1
ATOM 1714 O O . VAL A 1 216 ? 13.140 5.877 -0.775 1.00 83.81 216 VAL A O 1
ATOM 1717 N N . ASP A 1 217 ? 15.073 4.891 -1.329 1.00 87.06 217 ASP A N 1
ATOM 1718 C CA . ASP A 1 217 ? 14.446 3.642 -1.755 1.00 87.06 217 ASP A CA 1
ATOM 1719 C C . ASP A 1 217 ? 14.015 2.815 -0.537 1.00 87.06 217 ASP A C 1
ATOM 1721 O O . ASP A 1 217 ? 13.042 2.079 -0.610 1.00 87.06 217 ASP A O 1
ATOM 1725 N N . ILE A 1 218 ? 14.684 2.987 0.608 1.00 89.06 218 ILE A N 1
ATOM 1726 C CA . ILE A 1 218 ? 14.370 2.300 1.870 1.00 89.06 218 ILE A CA 1
ATOM 1727 C C . ILE A 1 218 ? 13.364 3.103 2.706 1.00 89.06 218 ILE A C 1
ATOM 1729 O O . ILE A 1 218 ? 12.481 2.524 3.334 1.00 89.06 218 ILE A O 1
ATOM 1733 N N . ASP A 1 219 ? 13.467 4.431 2.708 1.00 87.50 219 ASP A N 1
ATOM 1734 C CA . ASP A 1 219 ? 12.520 5.320 3.375 1.00 87.50 219 ASP A CA 1
ATOM 1735 C C . ASP A 1 219 ? 12.159 6.509 2.477 1.00 87.50 219 ASP A C 1
ATOM 1737 O O . ASP A 1 219 ? 12.982 7.419 2.296 1.00 87.50 219 ASP A O 1
ATOM 1741 N N . PRO A 1 220 ? 10.918 6.571 1.967 1.00 82.12 220 PRO A N 1
ATOM 1742 C CA . PRO A 1 220 ? 10.531 7.587 1.002 1.00 82.12 220 PRO A CA 1
ATOM 1743 C C . PRO A 1 220 ? 10.534 8.991 1.634 1.00 82.12 220 PRO A C 1
ATOM 1745 O O . PRO A 1 220 ? 10.662 9.986 0.922 1.00 82.12 220 PRO A O 1
ATOM 1748 N N . ARG A 1 221 ? 10.530 9.112 2.973 1.00 79.50 221 ARG A N 1
ATOM 1749 C CA . ARG A 1 221 ? 10.680 10.398 3.687 1.00 79.50 221 ARG A CA 1
ATOM 1750 C C . ARG A 1 221 ? 12.009 11.081 3.401 1.00 79.50 221 ARG A C 1
ATOM 1752 O O . ARG A 1 221 ? 12.129 12.281 3.631 1.00 79.50 221 ARG A O 1
ATOM 1759 N N . ALA A 1 222 ? 13.015 10.367 2.897 1.00 77.81 222 ALA A N 1
ATOM 1760 C CA . ALA A 1 222 ? 14.254 11.008 2.476 1.00 77.81 222 ALA A CA 1
ATOM 1761 C C . ALA A 1 222 ? 14.038 12.006 1.317 1.00 77.81 222 ALA A C 1
ATOM 1763 O O . ALA A 1 222 ? 14.819 12.950 1.228 1.00 77.81 222 ALA A O 1
ATOM 1764 N N . TRP A 1 223 ? 12.960 11.872 0.521 1.00 70.44 223 TRP A N 1
ATOM 1765 C CA . TRP A 1 223 ? 12.522 12.889 -0.452 1.00 70.44 223 TRP A CA 1
ATOM 1766 C C . TRP A 1 223 ? 12.101 14.206 0.212 1.00 70.44 223 TRP A C 1
ATOM 1768 O O . TRP A 1 223 ? 12.226 15.271 -0.383 1.00 70.44 223 TRP A O 1
ATOM 1778 N N . ALA A 1 224 ? 11.606 14.158 1.453 1.00 62.22 224 ALA A N 1
ATOM 1779 C CA . ALA A 1 224 ? 11.062 15.329 2.137 1.00 62.22 224 ALA A CA 1
ATOM 1780 C C . ALA A 1 224 ? 12.124 16.375 2.514 1.00 62.22 224 ALA A C 1
ATOM 1782 O O . ALA A 1 224 ? 11.757 17.498 2.842 1.00 62.22 224 ALA A O 1
ATOM 1783 N N . LYS A 1 225 ? 13.422 16.049 2.410 1.00 55.91 225 LYS A N 1
ATOM 1784 C CA . LYS A 1 225 ? 14.511 17.030 2.564 1.00 55.91 225 LYS A CA 1
ATOM 1785 C C . LYS A 1 225 ? 14.460 18.142 1.515 1.00 55.91 225 LYS A C 1
ATOM 1787 O O . LYS A 1 225 ? 14.935 19.237 1.794 1.00 55.91 225 LYS A O 1
ATOM 1792 N N . ASP A 1 226 ? 13.862 17.856 0.360 1.00 50.75 226 ASP A N 1
ATOM 1793 C CA . ASP A 1 226 ? 13.729 18.792 -0.757 1.00 50.75 226 ASP A CA 1
ATOM 1794 C C . ASP A 1 226 ? 12.350 19.482 -0.782 1.00 50.75 226 ASP A C 1
ATOM 1796 O O . ASP A 1 226 ? 12.103 20.363 -1.606 1.00 50.75 226 ASP A O 1
ATOM 1800 N N . LEU A 1 227 ? 11.433 19.096 0.119 1.00 51.66 227 LEU A N 1
ATOM 1801 C CA . LEU A 1 227 ? 10.131 19.741 0.271 1.00 51.66 227 LEU A CA 1
ATOM 1802 C C . LEU A 1 227 ? 10.285 20.948 1.202 1.00 51.66 227 LEU A C 1
ATOM 1804 O O . LEU A 1 227 ? 10.453 20.814 2.411 1.00 51.66 227 LEU A O 1
ATOM 1808 N N . ASP A 1 228 ? 10.205 22.132 0.605 1.00 45.78 228 ASP A N 1
ATOM 1809 C CA . ASP A 1 228 ? 10.396 23.470 1.185 1.00 45.78 228 ASP A CA 1
ATOM 1810 C C . ASP A 1 228 ? 9.299 23.888 2.204 1.00 45.78 228 ASP A C 1
ATOM 1812 O O . ASP A 1 228 ? 8.915 25.054 2.293 1.00 45.78 228 ASP A O 1
ATOM 1816 N N . ASP A 1 229 ? 8.741 22.936 2.959 1.00 50.91 229 ASP A N 1
ATOM 1817 C CA . ASP A 1 229 ? 7.731 23.145 4.002 1.00 50.91 229 ASP A CA 1
ATOM 1818 C C . ASP A 1 229 ? 8.354 22.859 5.380 1.00 50.91 229 ASP A C 1
ATOM 1820 O O . ASP A 1 229 ? 8.217 21.782 5.971 1.00 50.91 229 ASP A O 1
ATOM 1824 N N . GLY A 1 230 ? 9.069 23.862 5.901 1.00 46.66 230 GLY A N 1
ATOM 1825 C CA . GLY A 1 230 ? 9.960 23.760 7.065 1.00 46.66 230 GLY A CA 1
ATOM 1826 C C . GLY A 1 230 ? 9.362 23.199 8.367 1.00 46.66 230 GLY A C 1
ATOM 1827 O O . GLY A 1 230 ? 10.117 22.726 9.213 1.00 46.66 230 GLY A O 1
ATOM 1828 N N . HIS A 1 231 ? 8.035 23.182 8.541 1.00 49.09 231 HIS A N 1
ATOM 1829 C CA . HIS A 1 231 ? 7.392 22.573 9.716 1.00 49.09 231 HIS A CA 1
ATOM 1830 C C . HIS A 1 231 ? 7.106 21.069 9.561 1.00 49.09 231 HIS A C 1
ATOM 1832 O O . HIS A 1 231 ? 7.271 20.321 10.525 1.00 49.09 231 HIS A O 1
ATOM 1838 N N . ALA A 1 232 ? 6.722 20.603 8.367 1.00 53.22 232 ALA A N 1
ATOM 1839 C CA . ALA A 1 232 ? 6.478 19.180 8.115 1.00 53.22 232 ALA A CA 1
ATOM 1840 C C . ALA A 1 232 ? 7.801 18.409 8.001 1.00 53.22 232 ALA A C 1
ATOM 1842 O O . ALA A 1 232 ? 7.951 17.348 8.607 1.00 53.22 232 ALA A O 1
ATOM 1843 N N . ALA A 1 233 ? 8.796 18.987 7.317 1.00 54.34 233 ALA A N 1
ATOM 1844 C CA . ALA A 1 233 ? 10.123 18.389 7.175 1.00 54.34 233 ALA A CA 1
ATOM 1845 C C . ALA A 1 233 ? 10.815 18.171 8.538 1.00 54.34 233 ALA A C 1
ATOM 1847 O O . ALA A 1 233 ? 11.392 17.110 8.781 1.00 54.34 233 ALA A O 1
ATOM 1848 N N . ALA A 1 234 ? 10.703 19.127 9.470 1.00 52.69 234 ALA A N 1
ATOM 1849 C CA . ALA A 1 234 ? 11.293 19.006 10.805 1.00 52.69 234 ALA A CA 1
ATOM 1850 C C . ALA A 1 234 ? 10.669 17.861 11.628 1.00 52.69 234 ALA A C 1
ATOM 1852 O O . ALA A 1 234 ? 11.396 17.051 12.205 1.00 52.69 234 ALA A O 1
ATOM 1853 N N . SER A 1 235 ? 9.337 17.746 11.645 1.00 58.06 235 SER A N 1
ATOM 1854 C CA . SER A 1 235 ? 8.627 16.675 12.364 1.00 58.06 235 SER A CA 1
ATOM 1855 C C . SER A 1 235 ? 8.912 15.288 11.776 1.00 58.06 235 SER A C 1
ATOM 1857 O O . SER A 1 235 ? 9.143 14.340 12.526 1.00 58.06 235 SER A O 1
ATOM 1859 N N . ILE A 1 236 ? 8.989 15.184 10.444 1.00 60.34 236 ILE A N 1
ATOM 1860 C CA . ILE A 1 236 ? 9.300 13.945 9.713 1.00 60.34 236 ILE A CA 1
ATOM 1861 C C . ILE A 1 236 ? 10.729 13.452 10.010 1.00 60.34 236 ILE A C 1
ATOM 1863 O O . ILE A 1 236 ? 10.950 12.252 10.183 1.00 60.34 236 ILE A O 1
ATOM 1867 N N . HIS A 1 237 ? 11.712 14.355 10.111 1.00 59.28 237 HIS A N 1
ATOM 1868 C CA . HIS A 1 237 ? 13.115 13.980 10.338 1.00 59.28 237 HIS A CA 1
ATOM 1869 C C . HIS A 1 237 ? 13.484 13.705 11.799 1.00 59.28 237 HIS A C 1
ATOM 1871 O O . HIS A 1 237 ? 14.508 13.065 12.057 1.00 59.28 237 HIS A O 1
ATOM 1877 N N . ASN A 1 238 ? 12.658 14.132 12.756 1.00 61.56 238 ASN A N 1
ATOM 1878 C CA . ASN A 1 238 ? 12.890 13.840 14.171 1.00 61.56 238 ASN A CA 1
ATOM 1879 C C . ASN A 1 238 ? 12.697 12.347 14.494 1.00 61.56 238 ASN A C 1
ATOM 1881 O O . ASN A 1 238 ? 13.363 11.817 15.387 1.00 61.56 238 ASN A O 1
ATOM 1885 N N . VAL A 1 239 ? 11.864 11.633 13.727 1.00 67.94 239 VAL A N 1
ATOM 1886 C CA . VAL A 1 239 ? 11.693 10.181 13.862 1.00 67.94 239 VAL A CA 1
ATOM 1887 C C . VAL A 1 239 ? 12.654 9.454 12.924 1.00 67.94 239 VAL A C 1
ATOM 1889 O O . VAL A 1 239 ? 12.352 9.184 11.759 1.00 67.94 239 VAL A O 1
ATOM 1892 N N . LYS A 1 240 ? 13.828 9.099 13.458 1.00 70.56 240 LYS A N 1
ATOM 1893 C CA . LYS A 1 240 ? 14.914 8.474 12.689 1.00 70.56 240 LYS A CA 1
ATOM 1894 C C . LYS A 1 240 ? 14.625 7.060 12.164 1.00 70.56 240 LYS A C 1
ATOM 1896 O O . LYS A 1 240 ? 15.461 6.600 11.417 1.00 70.56 240 LYS A O 1
ATOM 1901 N N . ALA A 1 241 ? 13.483 6.427 12.472 1.00 80.19 241 ALA A N 1
ATOM 1902 C CA . ALA A 1 241 ? 13.044 5.072 12.062 1.00 80.19 241 ALA A CA 1
ATOM 1903 C C . ALA A 1 241 ? 13.871 4.393 10.941 1.00 80.19 241 ALA A C 1
ATOM 1905 O O . ALA A 1 241 ? 14.975 3.914 11.194 1.00 80.19 241 ALA A O 1
ATOM 1906 N N . TRP A 1 242 ? 13.375 4.382 9.701 1.00 85.50 242 TRP A N 1
ATOM 1907 C CA . TRP A 1 242 ? 14.099 3.818 8.560 1.00 85.50 242 TRP A CA 1
ATOM 1908 C C . TRP A 1 242 ? 15.187 4.740 8.010 1.00 85.50 242 TRP A C 1
ATOM 1910 O O . TRP A 1 242 ? 16.009 4.288 7.228 1.00 85.50 242 TRP A O 1
ATOM 1920 N N . LEU A 1 243 ? 15.262 6.003 8.441 1.00 83.88 243 LEU A N 1
ATOM 1921 C CA . LEU A 1 243 ? 16.360 6.922 8.108 1.00 83.88 243 LEU A CA 1
ATOM 1922 C C . LEU A 1 243 ? 17.646 6.645 8.914 1.00 83.88 243 LEU A C 1
ATOM 1924 O O . LEU A 1 243 ? 18.686 7.242 8.625 1.00 83.88 243 LEU A O 1
ATOM 1928 N N . ASP A 1 244 ? 17.593 5.781 9.930 1.00 87.31 244 ASP A N 1
ATOM 1929 C CA . ASP A 1 244 ? 18.725 5.447 10.786 1.00 87.31 244 ASP A CA 1
ATOM 1930 C C . ASP A 1 244 ? 19.757 4.634 9.987 1.00 87.31 244 ASP A C 1
ATOM 1932 O O . ASP A 1 244 ? 19.400 3.612 9.392 1.00 87.31 244 ASP A O 1
ATOM 1936 N N . PRO A 1 245 ? 21.045 5.029 9.978 1.00 90.56 245 PRO A N 1
ATOM 1937 C CA . PRO A 1 245 ? 22.078 4.306 9.240 1.00 90.56 245 PRO A CA 1
ATOM 1938 C C . PRO A 1 245 ? 22.169 2.812 9.583 1.00 90.56 245 PRO A C 1
ATOM 1940 O O . PRO A 1 245 ? 22.394 1.998 8.692 1.00 90.56 245 PRO A O 1
ATOM 1943 N N . ARG A 1 246 ? 21.931 2.419 10.841 1.00 91.44 246 ARG A N 1
ATOM 1944 C CA . ARG A 1 246 ? 21.944 1.006 11.251 1.00 91.44 246 ARG A CA 1
ATOM 1945 C C . ARG A 1 246 ? 20.728 0.256 10.718 1.00 91.44 246 ARG A C 1
ATOM 1947 O O . ARG A 1 246 ? 20.854 -0.902 10.331 1.00 91.44 246 ARG A O 1
ATOM 1954 N N . ALA A 1 247 ? 19.559 0.899 10.686 1.00 90.38 247 ALA A N 1
ATOM 1955 C CA . ALA A 1 247 ? 18.360 0.314 10.084 1.00 90.38 247 ALA A CA 1
ATOM 1956 C C . ALA A 1 247 ? 18.541 0.132 8.568 1.00 90.38 247 ALA A C 1
ATOM 1958 O O . ALA A 1 247 ? 18.216 -0.925 8.033 1.00 90.38 247 ALA A O 1
ATOM 1959 N N . GLN A 1 248 ? 19.145 1.118 7.902 1.00 91.94 248 GLN A N 1
ATOM 1960 C CA . GLN A 1 248 ? 19.511 1.074 6.484 1.00 91.94 248 GLN A CA 1
ATOM 1961 C C . GLN A 1 248 ? 20.504 -0.060 6.180 1.00 91.94 248 GLN A C 1
ATOM 1963 O O . GLN A 1 248 ? 20.311 -0.813 5.228 1.00 91.94 248 GLN A O 1
ATOM 1968 N N . GLU A 1 249 ? 21.541 -0.234 7.004 1.00 95.06 249 GLU A N 1
ATOM 1969 C CA . GLU A 1 249 ? 22.488 -1.351 6.885 1.00 95.06 249 GLU A CA 1
ATOM 1970 C C . GLU A 1 249 ? 21.809 -2.708 7.104 1.00 95.06 249 GLU A C 1
ATOM 1972 O O . GLU A 1 249 ? 22.019 -3.632 6.316 1.00 95.06 249 GLU A O 1
ATOM 1977 N N . LYS A 1 250 ? 20.945 -2.828 8.124 1.00 95.25 250 LYS A N 1
ATOM 1978 C CA . LYS A 1 250 ? 20.177 -4.056 8.386 1.00 95.25 250 LYS A CA 1
ATOM 1979 C C . LYS A 1 250 ? 19.252 -4.393 7.215 1.00 95.25 250 LYS A C 1
ATOM 1981 O O . LYS A 1 250 ? 19.212 -5.546 6.791 1.00 95.25 250 LYS A O 1
ATOM 1986 N N . PHE A 1 251 ? 18.566 -3.390 6.661 1.00 95.56 251 PHE A N 1
ATOM 1987 C CA . PHE A 1 251 ? 17.751 -3.525 5.455 1.00 95.56 251 PHE A CA 1
ATOM 1988 C C . PHE A 1 251 ? 18.584 -4.055 4.294 1.00 95.56 251 PHE A C 1
ATOM 1990 O O . PHE A 1 251 ? 18.261 -5.094 3.732 1.00 95.56 251 PHE A O 1
ATOM 1997 N N . LYS A 1 252 ? 19.695 -3.387 3.969 1.00 96.38 252 LYS A N 1
ATOM 1998 C CA . LYS A 1 252 ? 20.584 -3.769 2.863 1.00 96.38 252 LYS A CA 1
ATOM 1999 C C . LYS A 1 252 ? 21.157 -5.175 3.031 1.00 96.38 252 LYS A C 1
ATOM 2001 O O . LYS A 1 252 ? 21.238 -5.920 2.057 1.00 96.38 252 LYS A O 1
ATOM 2006 N N . SER A 1 253 ? 21.524 -5.550 4.255 1.00 97.31 253 SER A N 1
ATOM 2007 C CA . SER A 1 253 ? 21.997 -6.897 4.574 1.00 97.31 253 SER A CA 1
ATOM 2008 C C . SER A 1 253 ? 20.906 -7.946 4.346 1.00 97.31 253 SER A C 1
ATOM 2010 O O . SER A 1 253 ? 21.172 -8.945 3.684 1.00 97.31 253 SER A O 1
ATOM 2012 N N . CYS A 1 254 ? 19.679 -7.695 4.813 1.00 96.44 254 CYS A N 1
ATOM 2013 C CA . CYS A 1 254 ? 18.533 -8.578 4.588 1.00 96.44 254 CYS A CA 1
ATOM 2014 C C . CYS A 1 254 ? 18.168 -8.679 3.099 1.00 96.44 254 CYS A C 1
ATOM 2016 O O . CYS A 1 254 ? 18.019 -9.770 2.567 1.00 96.44 254 CYS A O 1
ATOM 2018 N N . PHE A 1 255 ? 18.141 -7.551 2.390 1.00 95.94 255 PHE A N 1
ATOM 2019 C CA . PHE A 1 255 ? 17.859 -7.468 0.954 1.00 95.94 255 PHE A CA 1
ATOM 2020 C C . PHE A 1 255 ? 18.921 -8.157 0.071 1.00 95.94 255 PHE A C 1
ATOM 2022 O O . PHE A 1 255 ? 18.684 -8.439 -1.105 1.00 95.94 255 PHE A O 1
ATOM 2029 N N . SER A 1 256 ? 20.114 -8.404 0.620 1.00 96.38 256 SER A N 1
ATOM 2030 C CA . SER A 1 256 ? 21.189 -9.156 -0.045 1.00 96.38 256 SER A CA 1
ATOM 2031 C C . SER A 1 256 ? 21.129 -10.659 0.226 1.00 96.38 256 SER A C 1
ATOM 2033 O O . SER A 1 256 ? 21.861 -11.412 -0.413 1.00 96.38 256 SER A O 1
ATOM 2035 N N . ASP A 1 257 ? 20.313 -11.105 1.184 1.00 96.38 257 ASP A N 1
ATOM 2036 C CA . ASP A 1 257 ? 20.181 -12.517 1.531 1.00 96.38 257 ASP A CA 1
ATOM 2037 C C . ASP A 1 257 ? 19.590 -13.299 0.353 1.00 96.38 257 ASP A C 1
ATOM 2039 O O . ASP A 1 257 ? 18.571 -12.909 -0.215 1.00 96.38 257 ASP A O 1
ATOM 2043 N N . ALA A 1 258 ? 20.228 -14.412 -0.017 1.00 95.00 258 ALA A N 1
ATOM 2044 C CA . ALA A 1 258 ? 19.834 -15.188 -1.188 1.00 95.00 258 ALA A CA 1
ATOM 2045 C C . ALA A 1 258 ? 18.392 -15.711 -1.103 1.00 95.00 258 ALA A C 1
ATOM 2047 O O . ALA A 1 258 ? 17.692 -15.680 -2.108 1.00 95.00 258 ALA A O 1
ATOM 2048 N N . LYS A 1 259 ? 17.927 -16.134 0.081 1.00 93.69 259 LYS A N 1
ATOM 2049 C CA . LYS A 1 259 ? 16.556 -16.639 0.265 1.00 93.69 259 LYS A CA 1
ATOM 2050 C C . LYS A 1 259 ? 15.531 -15.518 0.191 1.00 93.69 259 LYS A C 1
ATOM 2052 O O . LYS A 1 259 ? 14.451 -15.713 -0.349 1.00 93.69 259 LYS A O 1
ATOM 2057 N N . VAL A 1 260 ? 15.870 -14.345 0.729 1.00 94.62 260 VAL A N 1
ATOM 2058 C CA . VAL A 1 260 ? 15.012 -13.159 0.617 1.00 94.62 260 VAL A CA 1
ATOM 2059 C C . VAL A 1 260 ? 14.910 -12.736 -0.844 1.00 94.62 260 VAL A C 1
ATOM 2061 O O . VAL A 1 260 ? 13.812 -12.519 -1.335 1.00 94.62 260 VAL A O 1
ATOM 2064 N N . ARG A 1 261 ? 16.035 -12.661 -1.562 1.00 94.00 261 ARG A N 1
ATOM 2065 C CA . ARG A 1 261 ? 16.033 -12.298 -2.984 1.00 94.00 261 ARG A CA 1
ATOM 2066 C C . ARG A 1 261 ? 15.247 -13.289 -3.833 1.00 94.00 261 ARG A C 1
ATOM 2068 O O . ARG A 1 261 ? 14.455 -12.835 -4.644 1.00 94.00 261 ARG A O 1
ATOM 2075 N N . ASP A 1 262 ? 15.434 -14.586 -3.605 1.00 91.75 262 ASP A N 1
ATOM 2076 C CA . ASP A 1 262 ? 14.685 -15.649 -4.280 1.00 91.75 262 ASP A CA 1
ATOM 2077 C C . ASP A 1 262 ? 13.172 -15.475 -4.079 1.00 91.75 262 ASP A C 1
ATOM 2079 O O . ASP A 1 262 ? 12.431 -15.348 -5.052 1.00 91.75 262 ASP A O 1
ATOM 2083 N N . ALA A 1 263 ? 12.727 -15.303 -2.828 1.00 90.81 263 ALA A N 1
ATOM 2084 C CA . ALA A 1 263 ? 11.326 -15.025 -2.510 1.00 90.81 263 ALA A CA 1
ATOM 2085 C C . ALA A 1 263 ? 10.781 -13.786 -3.246 1.00 90.81 263 ALA A C 1
ATOM 2087 O O . ALA A 1 263 ? 9.666 -13.816 -3.764 1.00 90.81 263 ALA A O 1
ATOM 2088 N N . LEU A 1 264 ? 11.575 -12.714 -3.332 1.00 90.75 264 LEU A N 1
ATOM 2089 C CA . LEU A 1 264 ? 11.183 -11.464 -3.986 1.00 90.75 264 LEU A CA 1
ATOM 2090 C C . LEU A 1 264 ? 11.125 -11.551 -5.517 1.00 90.75 264 LEU A C 1
ATOM 2092 O O . LEU A 1 264 ? 10.442 -10.725 -6.113 1.00 90.75 264 LEU A O 1
ATOM 2096 N N . THR A 1 265 ? 11.831 -12.485 -6.158 1.00 86.56 265 THR A N 1
ATOM 2097 C CA . THR A 1 265 ? 11.878 -12.621 -7.631 1.00 86.56 265 THR A CA 1
ATOM 2098 C C . THR A 1 265 ? 11.053 -13.784 -8.171 1.00 86.56 265 THR A C 1
ATOM 2100 O O . THR A 1 265 ? 11.057 -14.023 -9.374 1.00 86.56 265 THR A O 1
ATOM 2103 N N . THR A 1 266 ? 10.375 -14.540 -7.308 1.00 77.62 266 THR A N 1
ATOM 2104 C CA . THR A 1 266 ? 9.519 -15.644 -7.757 1.00 77.62 266 THR A CA 1
ATOM 2105 C C . THR A 1 266 ? 8.275 -15.124 -8.480 1.00 77.62 266 THR A C 1
ATOM 2107 O O . THR A 1 266 ? 7.536 -14.291 -7.949 1.00 77.62 266 THR A O 1
ATOM 2110 N N . SER A 1 267 ? 8.003 -15.672 -9.668 1.00 61.06 267 SER A N 1
ATOM 2111 C CA . SER A 1 267 ? 6.883 -15.244 -10.520 1.00 61.06 267 SER A CA 1
ATOM 2112 C C . SER A 1 267 ? 5.501 -15.466 -9.915 1.00 61.06 267 SER A C 1
ATOM 2114 O O . SER A 1 267 ? 4.532 -14.814 -10.291 1.00 61.06 267 SER A O 1
ATOM 2116 N N . LYS A 1 268 ? 5.401 -16.338 -8.905 1.00 68.12 268 LYS A N 1
ATOM 2117 C CA . LYS A 1 268 ? 4.163 -16.564 -8.148 1.00 68.12 268 LYS A CA 1
ATOM 2118 C C . LYS A 1 268 ? 3.640 -15.283 -7.481 1.00 68.12 268 LYS A C 1
ATOM 2120 O O . LYS A 1 268 ? 2.441 -15.162 -7.249 1.00 68.12 268 LYS A O 1
ATOM 2125 N N . HIS A 1 269 ? 4.522 -14.349 -7.131 1.00 65.19 269 HIS A N 1
ATOM 2126 C CA . HIS A 1 269 ? 4.169 -13.219 -6.278 1.00 65.19 269 HIS A CA 1
ATOM 2127 C C . HIS A 1 269 ? 4.248 -11.859 -6.973 1.00 65.19 269 HIS A C 1
ATOM 2129 O O . HIS A 1 269 ? 3.896 -10.881 -6.318 1.00 65.19 269 HIS A O 1
ATOM 2135 N N . ALA A 1 270 ? 4.686 -11.782 -8.238 1.00 75.62 270 ALA A N 1
ATOM 2136 C CA . ALA A 1 270 ? 4.675 -10.585 -9.092 1.00 75.62 270 ALA A CA 1
ATOM 2137 C C . ALA A 1 270 ? 4.924 -9.256 -8.344 1.00 75.62 270 ALA A C 1
ATOM 2139 O O . ALA A 1 270 ? 4.156 -8.299 -8.465 1.00 75.62 270 ALA A O 1
ATOM 2140 N N . PHE A 1 271 ? 5.958 -9.207 -7.498 1.00 88.31 271 PHE A N 1
ATOM 2141 C CA . PHE A 1 271 ? 6.189 -8.057 -6.627 1.00 88.31 271 PHE A CA 1
ATOM 2142 C C . PHE A 1 271 ? 6.596 -6.828 -7.437 1.00 88.31 271 PHE A C 1
ATOM 2144 O O . PHE A 1 271 ? 7.448 -6.904 -8.322 1.00 88.31 271 PHE A O 1
ATOM 2151 N N . THR A 1 272 ? 6.073 -5.662 -7.071 1.00 91.69 272 THR A N 1
ATOM 2152 C CA . THR A 1 272 ? 6.723 -4.396 -7.420 1.00 91.69 272 THR A CA 1
ATOM 2153 C C . THR A 1 272 ? 7.937 -4.138 -6.521 1.00 91.69 272 THR A C 1
ATOM 2155 O O . THR A 1 272 ? 8.079 -4.712 -5.435 1.00 91.69 272 THR A O 1
ATOM 2158 N N . LEU A 1 273 ? 8.827 -3.228 -6.933 1.00 92.56 273 LEU A N 1
ATOM 2159 C CA . LEU A 1 273 ? 9.956 -2.816 -6.095 1.00 92.56 273 LEU A CA 1
ATOM 2160 C C . LEU A 1 273 ? 9.508 -2.295 -4.724 1.00 92.56 273 LEU A C 1
ATOM 2162 O O . LEU A 1 273 ? 10.124 -2.660 -3.722 1.00 92.56 273 LEU A O 1
ATOM 2166 N N . VAL A 1 274 ? 8.449 -1.483 -4.646 1.00 91.00 274 VAL A N 1
ATOM 2167 C CA . VAL A 1 274 ? 7.981 -0.977 -3.345 1.00 91.00 274 VAL A CA 1
ATOM 2168 C C . VAL A 1 274 ? 7.436 -2.086 -2.452 1.00 91.00 274 VAL A C 1
ATOM 2170 O O . VAL A 1 274 ? 7.781 -2.123 -1.271 1.00 91.00 274 VAL A O 1
ATOM 2173 N N . GLU A 1 275 ? 6.680 -3.038 -3.004 1.00 90.38 275 GLU A N 1
ATOM 2174 C CA . GLU A 1 275 ? 6.202 -4.187 -2.232 1.00 90.38 275 GLU A CA 1
ATOM 2175 C C . GLU A 1 275 ? 7.379 -5.012 -1.705 1.00 90.38 275 GLU A C 1
ATOM 2177 O O . GLU A 1 275 ? 7.374 -5.422 -0.545 1.00 90.38 275 GLU A O 1
ATOM 2182 N N . SER A 1 276 ? 8.434 -5.178 -2.511 1.00 93.19 276 SER A N 1
ATOM 2183 C CA . SER A 1 276 ? 9.663 -5.849 -2.078 1.00 93.19 276 SER A CA 1
ATOM 2184 C C . SER A 1 276 ? 10.330 -5.132 -0.899 1.00 93.19 276 SER A C 1
ATOM 2186 O O . SER A 1 276 ? 10.837 -5.772 0.027 1.00 93.19 276 SER A O 1
ATOM 2188 N N . PHE A 1 277 ? 10.285 -3.796 -0.879 1.00 92.81 277 PHE A N 1
ATOM 2189 C CA . PHE A 1 277 ? 10.821 -3.011 0.225 1.00 92.81 277 PHE A CA 1
ATOM 2190 C C . PHE A 1 277 ? 9.963 -3.165 1.478 1.00 92.81 277 PHE A C 1
ATOM 2192 O O . PHE A 1 277 ? 10.511 -3.449 2.544 1.00 92.81 277 PHE A O 1
ATOM 2199 N N . SER A 1 278 ? 8.639 -3.061 1.366 1.00 90.06 278 SER A N 1
ATOM 2200 C CA . SER A 1 278 ? 7.722 -3.299 2.489 1.00 90.06 278 SER A CA 1
ATOM 2201 C C . SER A 1 278 ? 7.827 -4.722 3.036 1.00 90.06 278 SER A C 1
ATOM 2203 O O . SER A 1 278 ? 7.818 -4.903 4.254 1.00 90.06 278 SER A O 1
ATOM 2205 N N . PHE A 1 279 ? 8.036 -5.720 2.174 1.00 91.81 279 PHE A N 1
ATOM 2206 C CA . PHE A 1 279 ? 8.282 -7.104 2.576 1.00 91.81 279 PHE A CA 1
ATOM 2207 C C . PHE A 1 279 ? 9.546 -7.233 3.435 1.00 91.81 279 PHE A C 1
ATOM 2209 O O . PHE A 1 279 ? 9.501 -7.801 4.526 1.00 91.81 279 PHE A O 1
ATOM 2216 N N . VAL A 1 280 ? 10.675 -6.660 2.999 1.00 93.81 280 VAL A N 1
ATOM 2217 C CA . VAL A 1 280 ? 11.924 -6.695 3.783 1.00 93.81 280 VAL A CA 1
ATOM 2218 C C . VAL A 1 280 ? 11.765 -5.967 5.118 1.00 93.81 280 VAL A C 1
ATOM 2220 O O . VAL A 1 280 ? 12.268 -6.446 6.139 1.00 93.81 280 VAL A O 1
ATOM 2223 N N . LYS A 1 281 ? 11.034 -4.845 5.144 1.00 90.94 281 LYS A N 1
ATOM 2224 C CA . LYS A 1 281 ? 10.707 -4.136 6.389 1.00 90.94 281 LYS A CA 1
ATOM 2225 C C . LYS A 1 281 ? 9.914 -5.032 7.347 1.00 90.94 281 LYS A C 1
ATOM 2227 O O . LYS A 1 281 ? 10.331 -5.206 8.493 1.00 90.94 281 LYS A O 1
ATOM 2232 N N . ALA A 1 282 ? 8.849 -5.664 6.851 1.00 88.38 282 ALA A N 1
ATOM 2233 C CA . ALA A 1 282 ? 8.015 -6.598 7.606 1.00 88.38 282 ALA A CA 1
ATOM 2234 C C . ALA A 1 282 ? 8.815 -7.790 8.153 1.00 88.38 282 ALA A C 1
ATOM 2236 O O . ALA A 1 282 ? 8.703 -8.127 9.334 1.00 88.38 282 ALA A O 1
ATOM 2237 N N . LEU A 1 283 ? 9.680 -8.389 7.326 1.00 91.56 283 LEU A N 1
ATOM 2238 C CA . LEU A 1 283 ? 10.538 -9.506 7.720 1.00 91.56 283 LEU A CA 1
ATOM 2239 C C . LEU A 1 283 ? 11.462 -9.119 8.872 1.00 91.56 283 LEU A C 1
ATOM 2241 O O . LEU A 1 283 ? 11.529 -9.822 9.877 1.00 91.56 283 LEU A O 1
ATOM 2245 N N . LEU A 1 284 ? 12.123 -7.965 8.776 1.00 92.00 284 LEU A N 1
ATOM 2246 C CA . LEU A 1 284 ? 13.026 -7.488 9.823 1.00 92.00 284 LEU A CA 1
ATOM 2247 C C . LEU A 1 284 ? 12.329 -7.231 11.163 1.00 92.00 284 LEU A C 1
ATOM 2249 O O . LEU A 1 284 ? 12.973 -7.376 12.211 1.00 92.00 284 LEU A O 1
ATOM 2253 N N . LYS A 1 285 ? 11.047 -6.848 11.148 1.00 84.38 285 LYS A N 1
ATOM 2254 C CA . LYS A 1 285 ? 10.220 -6.746 12.357 1.00 84.38 285 LYS A CA 1
ATOM 2255 C C . LYS A 1 285 ? 9.803 -8.104 12.876 1.00 84.38 285 LYS A C 1
ATOM 2257 O O . LYS A 1 285 ? 9.971 -8.346 14.068 1.00 84.38 285 LYS A O 1
ATOM 2262 N N . LYS A 1 286 ? 9.368 -9.014 12.006 1.00 86.81 286 LYS A N 1
ATOM 2263 C CA . LYS A 1 286 ? 9.024 -10.381 12.410 1.00 86.81 286 LYS A CA 1
ATOM 2264 C C . LYS A 1 286 ? 10.197 -11.121 13.036 1.00 86.81 286 LYS A C 1
ATOM 2266 O O . LYS A 1 286 ? 10.004 -11.787 14.046 1.00 86.81 286 LYS A O 1
ATOM 2271 N N . GLU A 1 287 ? 11.406 -10.929 12.519 1.00 90.81 287 GLU A N 1
ATOM 2272 C CA . GLU A 1 287 ? 12.633 -11.447 13.130 1.00 90.81 287 GLU A CA 1
ATOM 2273 C C . GLU A 1 287 ? 12.910 -10.838 14.507 1.00 90.81 287 GLU A C 1
ATOM 2275 O O . GLU A 1 287 ? 13.353 -11.532 15.415 1.00 90.81 287 GLU A O 1
ATOM 2280 N N . ALA A 1 288 ? 12.655 -9.539 14.684 1.00 88.56 288 ALA A N 1
ATOM 2281 C CA . ALA A 1 288 ? 12.836 -8.884 15.978 1.00 88.56 288 ALA A CA 1
ATOM 2282 C C . ALA A 1 288 ? 11.795 -9.341 17.016 1.00 88.56 288 ALA A C 1
ATOM 2284 O O . ALA A 1 288 ? 12.103 -9.406 18.204 1.00 88.56 288 ALA A O 1
ATOM 2285 N N . GLU A 1 289 ? 10.574 -9.649 16.573 1.00 85.56 289 GLU A N 1
ATOM 2286 C CA . GLU A 1 289 ? 9.494 -10.199 17.400 1.00 85.56 289 GLU A CA 1
ATOM 2287 C C . GLU A 1 289 ? 9.701 -11.687 17.720 1.00 85.56 289 GLU A C 1
ATOM 2289 O O . GLU A 1 289 ? 9.269 -12.148 18.774 1.00 85.56 289 GLU A O 1
ATOM 2294 N N . ASN A 1 290 ? 10.379 -12.423 16.835 1.00 88.25 290 ASN A N 1
ATOM 2295 C CA . ASN A 1 290 ? 10.557 -13.873 16.907 1.00 88.25 290 ASN A CA 1
ATOM 2296 C C . ASN A 1 290 ? 12.034 -14.248 16.668 1.00 88.25 290 ASN A C 1
ATOM 2298 O O . ASN A 1 290 ? 12.350 -14.856 15.643 1.00 88.25 290 ASN A O 1
ATOM 2302 N N . PRO A 1 291 ? 12.956 -13.903 17.589 1.00 90.62 291 PRO A N 1
ATOM 2303 C CA . PRO A 1 291 ? 14.400 -14.052 17.371 1.00 90.62 291 PRO A CA 1
ATOM 2304 C C . PRO A 1 291 ? 14.856 -15.505 17.178 1.00 90.62 291 PRO A C 1
ATOM 2306 O O . PRO A 1 291 ? 15.884 -15.744 16.549 1.00 90.62 291 PRO A O 1
ATOM 2309 N N . ASP A 1 292 ? 14.089 -16.465 17.697 1.00 93.12 292 ASP A N 1
ATOM 2310 C CA . ASP A 1 292 ? 14.384 -17.896 17.597 1.00 93.12 292 ASP A CA 1
ATOM 2311 C C . ASP A 1 292 ? 13.729 -18.560 16.370 1.00 93.12 292 ASP A C 1
ATOM 2313 O O . ASP A 1 292 ? 14.005 -19.725 16.070 1.00 93.12 292 ASP A O 1
ATOM 2317 N N . ALA A 1 293 ? 12.849 -17.849 15.652 1.00 92.31 293 ALA A N 1
ATOM 2318 C CA . ALA A 1 293 ? 12.161 -18.396 14.491 1.00 92.31 293 ALA A CA 1
ATOM 2319 C C . ALA A 1 293 ? 13.091 -18.424 13.262 1.00 92.31 293 ALA A C 1
ATOM 2321 O O . ALA A 1 293 ? 13.717 -17.415 12.927 1.00 92.31 293 ALA A O 1
ATOM 2322 N N . PRO A 1 294 ? 13.166 -19.550 12.528 1.00 93.19 294 PRO A N 1
ATOM 2323 C CA . PRO A 1 294 ? 13.888 -19.606 11.265 1.00 93.19 294 PRO A CA 1
ATOM 2324 C C . PRO A 1 294 ? 13.359 -18.576 10.257 1.00 93.19 294 PRO A C 1
ATOM 2326 O O . PRO A 1 294 ? 12.172 -18.578 9.935 1.00 93.19 294 PRO A O 1
ATOM 2329 N N . ARG A 1 295 ? 14.256 -17.770 9.672 1.00 91.88 295 ARG A N 1
ATOM 2330 C CA . ARG A 1 295 ? 13.928 -16.773 8.630 1.00 91.88 295 ARG A CA 1
ATOM 2331 C C . ARG A 1 295 ? 13.047 -17.328 7.509 1.00 91.88 295 ARG A C 1
ATOM 2333 O O . ARG A 1 295 ? 12.148 -16.634 7.062 1.00 91.88 295 ARG A O 1
ATOM 2340 N N . ALA A 1 296 ? 13.289 -18.564 7.068 1.00 90.81 296 ALA A N 1
ATOM 2341 C CA . ALA A 1 296 ? 12.503 -19.194 6.004 1.00 90.81 296 ALA A CA 1
ATOM 2342 C C . ALA A 1 296 ? 11.008 -19.299 6.358 1.00 90.81 296 ALA A C 1
ATOM 2344 O O . ALA A 1 296 ? 10.174 -18.936 5.541 1.00 90.81 296 ALA A O 1
ATOM 2345 N N . LEU A 1 297 ? 10.680 -19.681 7.598 1.00 91.50 297 LEU A N 1
ATOM 2346 C CA . LEU A 1 297 ? 9.288 -19.752 8.058 1.00 91.50 297 LEU A CA 1
ATOM 2347 C C . LEU A 1 297 ? 8.648 -18.362 8.150 1.00 91.50 297 LEU A C 1
ATOM 2349 O O . LEU A 1 297 ? 7.461 -18.205 7.889 1.00 91.50 297 LEU A O 1
ATOM 2353 N N . LEU A 1 298 ? 9.431 -17.340 8.513 1.00 90.25 298 LEU A N 1
ATOM 2354 C CA . LEU A 1 298 ? 8.951 -15.957 8.539 1.00 90.25 298 LEU A CA 1
ATOM 2355 C C . LEU A 1 298 ? 8.702 -15.413 7.126 1.00 90.25 298 LEU A C 1
ATOM 2357 O O . LEU A 1 298 ? 7.739 -14.678 6.930 1.00 90.25 298 LEU A O 1
ATOM 2361 N N . ILE A 1 299 ? 9.549 -15.778 6.157 1.00 90.62 299 ILE A N 1
ATOM 2362 C CA . ILE A 1 299 ? 9.359 -15.458 4.736 1.00 90.62 299 ILE A CA 1
ATOM 2363 C C . ILE A 1 299 ? 8.058 -16.088 4.238 1.00 90.62 299 ILE A C 1
ATOM 2365 O O . ILE A 1 299 ? 7.206 -15.356 3.749 1.00 90.62 299 ILE A O 1
ATOM 2369 N N . GLU A 1 300 ? 7.876 -17.399 4.415 1.00 89.69 300 GLU A N 1
ATOM 2370 C CA . GLU A 1 300 ? 6.663 -18.119 3.995 1.00 89.69 300 GLU A CA 1
ATOM 2371 C C . GLU A 1 300 ? 5.401 -17.497 4.604 1.00 89.69 300 GLU A C 1
ATOM 2373 O O . GLU A 1 300 ? 4.489 -17.112 3.878 1.00 89.69 300 GLU A O 1
ATOM 2378 N N . ALA A 1 301 ? 5.395 -17.268 5.921 1.00 87.12 301 ALA A N 1
ATOM 2379 C CA . ALA A 1 301 ? 4.260 -16.647 6.597 1.00 87.12 301 ALA A CA 1
ATOM 2380 C C . ALA A 1 301 ? 3.941 -15.239 6.063 1.00 87.12 301 ALA A C 1
ATOM 2382 O O . ALA A 1 301 ? 2.775 -14.859 5.984 1.00 87.12 301 ALA A O 1
ATOM 2383 N N . LEU A 1 302 ? 4.953 -14.442 5.704 1.00 86.56 302 LEU A N 1
ATOM 2384 C CA . LEU A 1 302 ? 4.739 -13.116 5.121 1.00 86.56 302 LEU A CA 1
ATOM 2385 C C . LEU A 1 302 ? 4.257 -13.181 3.670 1.00 86.56 302 LEU A C 1
ATOM 2387 O O . LEU A 1 302 ? 3.443 -12.345 3.281 1.00 86.56 302 LEU A O 1
ATOM 2391 N N . LEU A 1 303 ? 4.725 -14.152 2.882 1.00 87.56 303 LEU A N 1
ATOM 2392 C CA . LEU A 1 303 ? 4.251 -14.372 1.514 1.00 87.56 303 LEU A CA 1
ATOM 2393 C C . LEU A 1 303 ? 2.773 -14.771 1.513 1.00 87.56 303 LEU A C 1
ATOM 2395 O O . LEU A 1 303 ? 1.989 -14.142 0.805 1.00 87.56 303 LEU A O 1
ATOM 2399 N N . ASP A 1 304 ? 2.380 -15.711 2.377 1.00 85.38 304 ASP A N 1
ATOM 2400 C CA . ASP A 1 304 ? 0.986 -16.143 2.531 1.00 85.38 304 ASP A CA 1
ATOM 2401 C C . ASP A 1 304 ? 0.076 -14.973 2.930 1.00 85.38 304 ASP A C 1
ATOM 2403 O O . ASP A 1 304 ? -1.027 -14.809 2.409 1.00 85.38 304 ASP A O 1
ATOM 2407 N N . LYS A 1 305 ? 0.546 -14.106 3.834 1.00 84.94 305 LYS A N 1
ATOM 2408 C CA . LYS A 1 305 ? -0.204 -12.916 4.264 1.00 84.94 305 LYS A CA 1
ATOM 2409 C C . LYS A 1 305 ? -0.271 -11.843 3.184 1.00 84.94 305 LYS A C 1
ATOM 2411 O O . LYS A 1 305 ? -1.303 -11.189 3.050 1.00 84.94 305 LYS A O 1
ATOM 2416 N N . GLY A 1 306 ? 0.796 -11.669 2.407 1.00 84.38 306 GLY A N 1
ATOM 2417 C CA . GLY A 1 306 ? 0.797 -10.793 1.238 1.00 84.38 306 GLY A CA 1
ATOM 2418 C C . GLY A 1 306 ? -0.174 -11.276 0.159 1.00 84.38 306 GLY A C 1
ATOM 2419 O O . GLY A 1 306 ? -0.903 -10.471 -0.412 1.00 84.38 306 GLY A O 1
ATOM 2420 N N . GLU A 1 307 ? -0.233 -12.586 -0.088 1.00 84.06 307 GLU A N 1
ATOM 2421 C CA . GLU A 1 307 ? -1.199 -13.211 -1.000 1.00 84.06 307 GLU A CA 1
ATOM 2422 C C . GLU A 1 307 ? -2.636 -13.066 -0.478 1.00 84.06 307 GLU A C 1
ATOM 2424 O O . GLU A 1 307 ? -3.525 -12.662 -1.228 1.00 84.06 307 GLU A O 1
ATOM 2429 N N . GLN A 1 308 ? -2.861 -13.286 0.824 1.00 84.81 308 GLN A N 1
ATOM 2430 C CA . GLN A 1 308 ? -4.154 -13.034 1.461 1.00 84.81 308 GLN A CA 1
ATOM 2431 C C . GLN A 1 308 ? -4.592 -11.577 1.267 1.00 84.81 308 GLN A C 1
ATOM 2433 O O . GLN A 1 308 ? -5.719 -11.338 0.850 1.00 84.81 308 GLN A O 1
ATOM 2438 N N . PHE A 1 309 ? -3.710 -10.611 1.543 1.00 86.75 309 PHE A N 1
ATOM 2439 C CA . PHE A 1 309 ? -4.025 -9.194 1.378 1.00 86.75 309 PHE A CA 1
ATOM 2440 C C . PHE A 1 309 ? -4.355 -8.842 -0.074 1.00 86.75 309 PHE A C 1
ATOM 2442 O O . PHE A 1 309 ? -5.350 -8.165 -0.312 1.00 86.75 309 PHE A O 1
ATOM 2449 N N . ARG A 1 310 ? -3.570 -9.314 -1.050 1.00 84.38 310 ARG A N 1
ATOM 2450 C CA . ARG A 1 310 ? -3.814 -9.015 -2.470 1.00 84.38 310 ARG A CA 1
ATOM 2451 C C . ARG A 1 310 ? -5.188 -9.476 -2.947 1.00 84.38 310 ARG A C 1
ATOM 2453 O O . ARG A 1 310 ? -5.869 -8.737 -3.655 1.00 84.38 310 ARG A O 1
ATOM 2460 N N . ASN A 1 311 ? -5.616 -10.645 -2.479 1.00 84.44 311 ASN A N 1
ATOM 2461 C CA . ASN A 1 311 ? -6.925 -11.220 -2.783 1.00 84.44 311 ASN A CA 1
ATOM 2462 C C . ASN A 1 311 ? -8.075 -10.615 -1.959 1.00 84.44 311 ASN A C 1
ATOM 2464 O O . ASN A 1 311 ? -9.242 -10.926 -2.204 1.00 84.44 311 ASN A O 1
ATOM 2468 N N . GLU A 1 312 ? -7.770 -9.775 -0.972 1.00 86.38 312 GLU A N 1
ATOM 2469 C CA . GLU A 1 312 ? -8.762 -9.215 -0.070 1.00 86.38 312 GLU A CA 1
ATOM 2470 C C . GLU A 1 312 ? -9.481 -8.027 -0.712 1.00 86.38 312 GLU A C 1
ATOM 2472 O O . GLU A 1 312 ? -8.876 -7.047 -1.159 1.00 86.38 312 GLU A O 1
ATOM 2477 N N . GLU A 1 313 ? -10.807 -8.094 -0.693 1.00 88.62 313 GLU A N 1
ATOM 2478 C CA . GLU A 1 313 ? -11.665 -6.975 -1.048 1.00 88.62 313 GLU A CA 1
ATOM 2479 C C . GLU A 1 313 ? -11.684 -5.956 0.104 1.00 88.62 313 GLU A C 1
ATOM 2481 O O . GLU A 1 313 ? -12.065 -6.262 1.241 1.00 88.62 313 GLU A O 1
ATOM 2486 N N . ILE A 1 314 ? -11.248 -4.731 -0.190 1.00 90.12 314 ILE A N 1
ATOM 2487 C CA . ILE A 1 314 ? -11.305 -3.605 0.749 1.00 90.12 314 ILE A CA 1
ATOM 2488 C C . ILE A 1 314 ? -12.650 -2.899 0.593 1.00 90.12 314 ILE A C 1
ATOM 2490 O O . ILE A 1 314 ? -13.298 -2.594 1.589 1.00 90.12 314 ILE A O 1
ATOM 2494 N N . ILE A 1 315 ? -13.070 -2.670 -0.655 1.00 90.00 315 ILE A N 1
ATOM 2495 C CA . ILE A 1 315 ? -14.388 -2.152 -1.030 1.00 90.00 315 ILE A CA 1
ATOM 2496 C C . ILE A 1 315 ? -14.841 -2.897 -2.286 1.00 90.00 315 ILE A C 1
ATOM 2498 O O . ILE A 1 315 ? -14.157 -2.860 -3.309 1.00 90.00 315 ILE A O 1
ATOM 2502 N N . GLY A 1 316 ? -15.998 -3.542 -2.226 1.00 89.06 316 GLY A N 1
ATOM 2503 C CA . GLY A 1 316 ? -16.549 -4.322 -3.333 1.00 89.06 316 GLY A CA 1
ATOM 2504 C C . GLY A 1 316 ? -17.921 -4.898 -2.990 1.00 89.06 316 GLY A C 1
ATOM 2505 O O . GLY A 1 316 ? -18.640 -4.344 -2.153 1.00 89.06 316 GLY A O 1
ATOM 2506 N N . ASP A 1 317 ? -18.288 -6.003 -3.631 1.00 86.62 317 ASP A N 1
ATOM 2507 C CA . ASP A 1 317 ? -19.641 -6.566 -3.581 1.00 86.62 317 ASP A CA 1
ATOM 2508 C C . ASP A 1 317 ? -20.086 -6.960 -2.168 1.00 86.62 317 ASP A C 1
ATOM 2510 O O . ASP A 1 317 ? -21.277 -6.892 -1.858 1.00 86.62 317 ASP A O 1
ATOM 2514 N N . LYS A 1 318 ? -19.149 -7.348 -1.294 1.00 88.81 318 LYS A N 1
ATOM 2515 C CA . LYS A 1 318 ? -19.455 -7.748 0.088 1.00 88.81 318 LYS A CA 1
ATOM 2516 C C . LYS A 1 318 ? -19.568 -6.571 1.044 1.00 88.81 318 LYS A C 1
ATOM 2518 O O . LYS A 1 318 ? -19.941 -6.765 2.192 1.00 88.81 318 LYS A O 1
ATOM 2523 N N . THR A 1 319 ? -19.218 -5.363 0.609 1.00 92.00 319 THR A N 1
ATOM 2524 C CA . THR A 1 319 ? -19.350 -4.184 1.464 1.00 92.00 319 THR A CA 1
ATOM 2525 C C . THR A 1 319 ? -20.834 -3.888 1.675 1.00 92.00 319 THR A C 1
ATOM 2527 O O . THR A 1 319 ? -21.588 -3.758 0.715 1.00 92.00 319 THR A O 1
ATOM 2530 N N . ASP A 1 320 ? -21.254 -3.754 2.931 1.00 93.06 320 ASP A N 1
ATOM 2531 C CA . ASP A 1 320 ? -22.643 -3.465 3.308 1.00 93.06 320 ASP A CA 1
ATOM 2532 C C . ASP A 1 320 ? -22.855 -1.988 3.670 1.00 93.06 320 ASP A C 1
ATOM 2534 O O . ASP A 1 320 ? -23.961 -1.429 3.540 1.00 93.06 320 ASP A O 1
ATOM 2538 N N . GLN A 1 321 ? -21.801 -1.363 4.195 1.00 95.38 321 GLN A N 1
ATOM 2539 C CA . GLN A 1 321 ? -21.824 -0.003 4.708 1.00 95.38 321 GLN A CA 1
ATOM 2540 C C . GLN A 1 321 ? -20.462 0.675 4.563 1.00 95.38 321 GLN A C 1
ATOM 2542 O O . GLN A 1 321 ? -19.414 0.066 4.774 1.00 95.38 321 GLN A O 1
ATOM 2547 N N . PHE A 1 322 ? -20.499 1.968 4.249 1.00 95.88 322 PHE A N 1
ATOM 2548 C CA . PHE A 1 322 ? -19.328 2.834 4.203 1.00 95.88 322 PHE A CA 1
ATOM 2549 C C . PHE A 1 322 ? -19.543 4.031 5.134 1.00 95.88 322 PHE A C 1
ATOM 2551 O O . PHE A 1 322 ? -20.445 4.843 4.915 1.00 95.88 322 PHE A O 1
ATOM 2558 N N . LEU A 1 323 ? -18.725 4.140 6.179 1.00 96.62 323 LEU A N 1
ATOM 2559 C CA . LEU A 1 323 ? -18.724 5.248 7.130 1.00 96.62 323 LEU A CA 1
ATOM 2560 C C . LEU A 1 323 ? -17.556 6.181 6.805 1.00 96.62 323 LEU A C 1
ATOM 2562 O O . LEU A 1 323 ? -16.401 5.797 6.962 1.00 96.62 323 LEU A O 1
ATOM 2566 N N . TYR A 1 324 ? -17.847 7.403 6.367 1.00 94.81 324 TYR A N 1
ATOM 2567 C CA . TYR A 1 324 ? -16.840 8.403 6.019 1.00 94.81 324 TYR A CA 1
ATOM 2568 C C . TYR A 1 324 ? -16.780 9.517 7.068 1.00 94.81 324 TYR A C 1
ATOM 2570 O O . TYR A 1 324 ? -17.629 10.405 7.094 1.00 94.81 324 TYR A O 1
ATOM 2578 N N . ILE A 1 325 ? -15.775 9.473 7.938 1.00 93.38 325 ILE A N 1
ATOM 2579 C CA . ILE A 1 325 ? -15.515 10.496 8.952 1.00 93.38 325 ILE A CA 1
ATOM 2580 C C . ILE A 1 325 ? -14.429 11.416 8.404 1.00 93.38 325 ILE A C 1
ATOM 2582 O O . ILE A 1 325 ? -13.293 10.972 8.223 1.00 93.38 325 ILE A O 1
ATOM 2586 N N . TYR A 1 326 ? -14.760 12.678 8.134 1.00 89.19 326 TYR A N 1
ATOM 2587 C CA . TYR A 1 326 ? -13.841 13.569 7.435 1.00 89.19 326 TYR A CA 1
ATOM 2588 C C . TYR A 1 326 ? -13.776 14.970 8.025 1.00 89.19 326 TYR A C 1
ATOM 2590 O O . TYR A 1 326 ? -14.760 15.512 8.525 1.00 89.19 326 TYR A O 1
ATOM 2598 N N . ASP A 1 327 ? -12.582 15.542 7.922 1.00 84.56 327 ASP A N 1
ATOM 2599 C CA . ASP A 1 327 ? -12.290 16.942 8.178 1.00 84.56 327 ASP A CA 1
ATOM 2600 C C . ASP A 1 327 ? -12.258 17.691 6.836 1.00 84.56 327 ASP A C 1
ATOM 2602 O O . ASP A 1 327 ? -11.387 17.399 6.010 1.00 84.56 327 ASP A O 1
ATOM 2606 N N . PRO A 1 328 ? -13.165 18.644 6.564 1.00 75.94 328 PRO A N 1
ATOM 2607 C CA . PRO A 1 328 ? -13.130 19.405 5.317 1.00 75.94 328 PRO A CA 1
ATOM 2608 C C . PRO A 1 328 ? -11.869 20.278 5.190 1.00 75.94 328 PRO A C 1
ATOM 2610 O O . PRO A 1 328 ? -11.550 20.726 4.085 1.00 75.94 328 PRO A O 1
ATOM 2613 N N . ASP A 1 329 ? -11.121 20.505 6.277 1.00 72.69 329 ASP A N 1
ATOM 2614 C CA . ASP A 1 329 ? -9.847 21.227 6.241 1.00 72.69 329 ASP A CA 1
ATOM 2615 C C . ASP A 1 329 ? -8.670 20.347 5.791 1.00 72.69 329 ASP A C 1
ATOM 2617 O O . ASP A 1 329 ? -7.658 20.880 5.311 1.00 72.69 329 ASP A O 1
ATOM 2621 N N . VAL A 1 330 ? -8.804 19.015 5.853 1.00 65.81 330 VAL A N 1
ATOM 2622 C CA . VAL A 1 330 ? -7.818 18.064 5.321 1.00 65.81 330 VAL A CA 1
ATOM 2623 C C . VAL A 1 330 ? -7.893 18.108 3.797 1.00 65.81 330 VAL A C 1
ATOM 2625 O O . VAL A 1 330 ? -8.667 17.406 3.166 1.00 65.81 330 VAL A O 1
ATOM 2628 N N . GLY A 1 331 ? -7.114 19.013 3.202 1.00 56.62 331 GLY A N 1
ATOM 2629 C CA . GLY A 1 331 ? -7.180 19.344 1.773 1.00 56.62 331 GLY A CA 1
ATOM 2630 C C . GLY A 1 331 ? -6.958 20.823 1.464 1.00 56.62 331 GLY A C 1
ATOM 2631 O O . GLY A 1 331 ? -6.720 21.188 0.313 1.00 56.62 331 GLY A O 1
ATOM 2632 N N . LYS A 1 332 ? -6.978 21.695 2.480 1.00 57.88 332 LYS A N 1
ATOM 2633 C CA . LYS A 1 332 ? -6.567 23.091 2.313 1.00 57.88 332 LYS A CA 1
ATOM 2634 C C . LYS A 1 332 ? -5.092 23.151 1.953 1.00 57.88 332 LYS A C 1
ATOM 2636 O O . LYS A 1 332 ? -4.234 22.705 2.714 1.00 57.88 332 LYS A O 1
ATOM 2641 N N . ASN A 1 333 ? -4.781 23.770 0.819 1.00 51.56 333 ASN A N 1
ATOM 2642 C CA . ASN A 1 333 ? -3.402 24.100 0.509 1.00 51.56 333 ASN A CA 1
ATOM 2643 C C . ASN A 1 333 ? -2.902 25.122 1.554 1.00 51.56 333 ASN A C 1
ATOM 2645 O O . ASN A 1 333 ? -3.457 26.223 1.647 1.00 51.56 333 ASN A O 1
ATOM 2649 N N . PRO A 1 334 ? -1.851 24.806 2.332 1.00 49.81 334 PRO A N 1
ATOM 2650 C CA . PRO A 1 334 ? -1.402 25.659 3.429 1.00 49.81 334 PRO A CA 1
ATOM 2651 C C . PRO A 1 334 ? -0.853 27.013 2.954 1.00 49.81 334 PRO A C 1
ATOM 2653 O O . PRO A 1 334 ? -0.827 27.965 3.732 1.00 49.81 334 PRO A O 1
ATOM 2656 N N . ARG A 1 335 ? -0.438 27.127 1.682 1.00 47.56 335 ARG A N 1
ATOM 2657 C CA . ARG A 1 335 ? 0.105 28.363 1.096 1.00 47.56 335 ARG A CA 1
ATOM 2658 C C . ARG A 1 335 ? -0.972 29.277 0.526 1.00 47.56 335 ARG A C 1
ATOM 2660 O O . ARG A 1 335 ? -0.834 30.492 0.618 1.00 47.56 335 ARG A O 1
ATOM 2667 N N . THR A 1 336 ? -2.023 28.723 -0.076 1.00 52.12 336 THR A N 1
ATOM 2668 C CA . THR A 1 336 ? -3.074 29.528 -0.725 1.00 52.12 336 THR A CA 1
ATOM 2669 C C . THR A 1 336 ? -4.326 29.678 0.132 1.00 52.12 336 THR A C 1
ATOM 2671 O O . THR A 1 336 ? -5.151 30.537 -0.169 1.00 52.12 336 THR A O 1
ATOM 2674 N N . GLN A 1 337 ? -4.490 28.846 1.171 1.00 50.25 337 GLN A N 1
ATOM 2675 C CA . GLN A 1 337 ? -5.746 28.647 1.911 1.00 50.25 337 GLN A CA 1
ATOM 2676 C C . GLN A 1 337 ? -6.964 28.389 1.008 1.00 50.25 337 GLN A C 1
ATOM 2678 O O . GLN A 1 337 ? -8.108 28.453 1.456 1.00 50.25 337 GLN A O 1
ATOM 2683 N N . GLN A 1 338 ? -6.727 28.096 -0.270 1.00 43.16 338 GLN A N 1
ATOM 2684 C CA . GLN A 1 338 ? -7.751 27.676 -1.198 1.00 43.16 338 GLN A CA 1
ATOM 2685 C C . GLN A 1 338 ? -7.896 26.170 -1.044 1.00 43.16 338 GLN A C 1
ATOM 2687 O O . GLN A 1 338 ? -6.907 25.434 -0.984 1.00 43.16 338 GLN A O 1
ATOM 2692 N N . TYR A 1 339 ? -9.144 25.730 -0.957 1.00 48.56 339 TYR A N 1
ATOM 2693 C CA . TYR A 1 339 ? -9.475 24.339 -1.193 1.00 48.56 339 TYR A CA 1
ATOM 2694 C C . TYR A 1 339 ? -9.074 24.018 -2.632 1.00 48.56 339 TYR A C 1
ATOM 2696 O O . TYR A 1 339 ? -9.409 24.796 -3.532 1.00 48.56 339 TYR A O 1
ATOM 2704 N N . ASP A 1 340 ? -8.412 22.885 -2.867 1.00 52.75 340 ASP A N 1
ATOM 2705 C CA . ASP A 1 340 ? -8.538 22.259 -4.180 1.00 52.75 340 ASP A CA 1
ATOM 2706 C C . ASP A 1 340 ? -10.028 21.907 -4.315 1.00 52.75 340 ASP A C 1
ATOM 2708 O O . ASP A 1 340 ? -10.568 21.030 -3.638 1.00 52.75 340 ASP A O 1
ATOM 2712 N N . THR A 1 341 ? -10.758 22.760 -5.033 1.00 42.03 341 THR A N 1
ATOM 2713 C CA . THR A 1 341 ? -12.218 22.833 -4.978 1.00 42.03 341 THR A CA 1
ATOM 2714 C C . THR A 1 341 ? -12.825 21.495 -5.400 1.00 42.03 341 THR A C 1
ATOM 2716 O O . THR A 1 341 ? -12.785 21.152 -6.579 1.00 42.03 341 THR A O 1
ATOM 2719 N N . GLY A 1 342 ? -13.389 20.749 -4.444 1.00 51.72 342 GLY A N 1
ATOM 2720 C CA . GLY A 1 342 ? -14.041 19.453 -4.675 1.00 51.72 342 GLY A CA 1
ATOM 2721 C C . GLY A 1 342 ? -13.245 18.212 -4.249 1.00 51.72 342 GLY A C 1
ATOM 2722 O O . GLY A 1 342 ? -13.742 17.102 -4.437 1.00 51.72 342 GLY A O 1
ATOM 2723 N N . GLU A 1 343 ? -12.050 18.359 -3.663 1.00 60.09 343 GLU A N 1
ATOM 2724 C CA . GLU A 1 343 ? -11.178 17.214 -3.353 1.00 60.09 343 GLU A CA 1
ATOM 2725 C C . GLU A 1 343 ? -11.624 16.312 -2.193 1.00 60.09 343 GLU A C 1
ATOM 2727 O O . GLU A 1 343 ? -11.003 15.274 -2.037 1.00 60.09 343 GLU A O 1
ATOM 2732 N N . TYR A 1 344 ? -12.685 16.620 -1.432 1.00 71.44 344 TYR A N 1
ATOM 2733 C CA . TYR A 1 344 ? -13.163 15.772 -0.316 1.00 71.44 344 TYR A CA 1
ATOM 2734 C C . TYR A 1 344 ? -14.696 15.773 -0.141 1.00 71.44 344 TYR A C 1
ATOM 2736 O O . TYR A 1 344 ? -15.208 15.653 0.968 1.00 71.44 344 TYR A O 1
ATOM 2744 N N . ASP A 1 345 ? -15.445 15.920 -1.239 1.00 81.81 345 ASP A N 1
ATOM 2745 C CA . ASP A 1 345 ? -16.914 15.897 -1.242 1.00 81.81 345 ASP A CA 1
ATOM 2746 C C . ASP A 1 345 ? -17.470 14.468 -1.026 1.00 81.81 345 ASP A C 1
ATOM 2748 O O . ASP A 1 345 ? -17.270 13.591 -1.880 1.00 81.81 345 ASP A O 1
ATOM 2752 N N . PRO A 1 346 ? -18.238 14.211 0.053 1.00 84.62 346 PRO A N 1
ATOM 2753 C CA . PRO A 1 346 ? -18.851 12.904 0.290 1.00 84.62 346 PRO A CA 1
ATOM 2754 C C . PRO A 1 346 ? -19.758 12.442 -0.863 1.00 84.62 346 PRO A C 1
ATOM 2756 O O . PRO A 1 346 ? -19.869 11.240 -1.095 1.00 84.62 346 PRO A O 1
ATOM 2759 N N . ASN A 1 347 ? -20.352 13.349 -1.648 1.00 86.19 347 ASN A N 1
ATOM 2760 C CA . ASN A 1 347 ? -21.176 12.988 -2.810 1.00 86.19 347 ASN A CA 1
ATOM 2761 C C . ASN A 1 347 ? -20.345 12.491 -4.001 1.00 86.19 347 ASN A C 1
ATOM 2763 O O . ASN A 1 347 ? -20.831 11.715 -4.829 1.00 86.19 347 ASN A O 1
ATOM 2767 N N . VAL A 1 348 ? -19.104 12.962 -4.144 1.00 86.50 348 VAL A N 1
ATOM 2768 C CA . VAL A 1 348 ? -18.179 12.443 -5.161 1.00 86.50 348 VAL A CA 1
ATOM 2769 C C . VAL A 1 348 ? -17.741 11.042 -4.764 1.00 86.50 348 VAL A C 1
ATOM 2771 O O . VAL A 1 348 ? -17.831 10.137 -5.593 1.00 86.50 348 VAL A O 1
ATOM 2774 N N . LEU A 1 349 ? -17.351 10.851 -3.500 1.00 87.75 349 LEU A N 1
ATOM 2775 C CA . LEU A 1 349 ? -16.998 9.534 -2.980 1.00 87.75 349 LEU A CA 1
ATOM 2776 C C . LEU A 1 349 ? -18.177 8.561 -3.090 1.00 87.75 349 LEU A C 1
ATOM 2778 O O . LEU A 1 349 ? -18.006 7.498 -3.669 1.00 87.75 349 LEU A O 1
ATOM 2782 N N . SER A 1 350 ? -19.385 8.952 -2.673 1.00 88.12 350 SER A N 1
ATOM 2783 C CA . SER A 1 350 ? -20.598 8.126 -2.788 1.00 88.12 350 SER A CA 1
ATOM 2784 C C . SER A 1 350 ? -20.842 7.641 -4.212 1.00 88.12 350 SER A C 1
ATOM 2786 O O . SER A 1 350 ? -20.976 6.443 -4.430 1.00 88.12 350 SER A O 1
ATOM 2788 N N . ARG A 1 351 ? -20.806 8.539 -5.206 1.00 86.88 351 ARG A N 1
ATOM 2789 C CA . ARG A 1 351 ? -20.981 8.153 -6.617 1.00 86.88 351 ARG A CA 1
ATOM 2790 C C . ARG A 1 351 ? -19.904 7.194 -7.116 1.00 86.88 351 ARG A C 1
ATOM 2792 O O . ARG A 1 351 ? -20.156 6.438 -8.049 1.00 86.88 351 ARG A O 1
ATOM 2799 N N . ARG A 1 352 ? -18.698 7.268 -6.553 1.00 86.50 352 ARG A N 1
ATOM 2800 C CA . ARG A 1 352 ? -17.578 6.396 -6.915 1.00 86.50 352 ARG A CA 1
ATOM 2801 C C . ARG A 1 352 ? -17.690 5.038 -6.242 1.00 86.50 352 ARG A C 1
ATOM 2803 O O . ARG A 1 352 ? -17.548 4.042 -6.935 1.00 86.50 352 ARG A O 1
ATOM 2810 N N . ILE A 1 353 ? -18.044 4.993 -4.960 1.00 86.81 353 ILE A N 1
ATOM 2811 C CA . ILE A 1 353 ? -18.370 3.747 -4.259 1.00 86.81 353 ILE A CA 1
ATOM 2812 C C . ILE A 1 353 ? -19.521 3.037 -4.976 1.00 86.81 353 ILE A C 1
ATOM 2814 O O . ILE A 1 353 ? -19.358 1.882 -5.346 1.00 86.81 353 ILE A O 1
ATOM 2818 N N . ASP A 1 354 ? -20.601 3.749 -5.316 1.00 86.56 354 ASP A N 1
ATOM 2819 C CA . ASP A 1 354 ? -21.721 3.212 -6.102 1.00 86.56 354 ASP A CA 1
ATOM 2820 C C . ASP A 1 354 ? -21.284 2.629 -7.458 1.00 86.56 354 ASP A C 1
ATOM 2822 O O . ASP A 1 354 ? -21.919 1.708 -7.962 1.00 86.56 354 ASP A O 1
ATOM 2826 N N . ALA A 1 355 ? -20.229 3.166 -8.078 1.00 82.38 355 ALA A N 1
ATOM 2827 C CA . ALA A 1 355 ? -19.695 2.659 -9.344 1.00 82.38 355 ALA A CA 1
ATOM 2828 C C . ALA A 1 355 ? -18.765 1.441 -9.170 1.00 82.38 355 ALA A C 1
ATOM 2830 O O . ALA A 1 355 ? -18.601 0.664 -10.110 1.00 82.38 355 ALA A O 1
ATOM 2831 N N . ILE A 1 356 ? -18.150 1.289 -7.992 1.00 81.00 356 ILE A N 1
ATOM 2832 C CA . ILE A 1 356 ? -17.288 0.152 -7.634 1.00 81.00 356 ILE A CA 1
ATOM 2833 C C . ILE A 1 356 ? -18.150 -1.043 -7.225 1.00 81.00 356 ILE A C 1
ATOM 2835 O O . ILE A 1 356 ? -17.950 -2.139 -7.733 1.00 81.00 356 ILE A O 1
ATOM 2839 N N . VAL A 1 357 ? -19.111 -0.818 -6.325 1.00 80.69 357 VAL A N 1
ATOM 2840 C CA . VAL A 1 357 ? -19.883 -1.882 -5.661 1.00 80.69 357 VAL A CA 1
ATOM 2841 C C . VAL A 1 357 ? -21.318 -1.992 -6.181 1.00 80.69 357 VAL A C 1
ATOM 2843 O O . VAL A 1 357 ? -21.959 -3.018 -6.031 1.00 80.69 357 VAL A O 1
ATOM 2846 N N . GLY A 1 358 ? -21.864 -0.951 -6.810 1.00 74.94 358 GLY A N 1
ATOM 2847 C CA . GLY A 1 358 ? -23.302 -0.831 -7.055 1.00 74.94 358 GLY A CA 1
ATOM 2848 C C . GLY A 1 358 ? -24.031 -0.064 -5.944 1.00 74.94 358 GLY A C 1
ATOM 2849 O O . GLY A 1 358 ? -23.465 0.339 -4.936 1.00 74.94 358 GLY A O 1
ATOM 2850 N N . LYS A 1 359 ? -25.336 0.169 -6.120 1.00 78.44 359 LYS A N 1
ATOM 2851 C CA . LYS A 1 359 ? -26.146 1.016 -5.213 1.00 78.44 359 LYS A CA 1
ATOM 2852 C C . LYS A 1 359 ? -26.615 0.314 -3.926 1.00 78.44 359 LYS A C 1
ATOM 2854 O O . LYS A 1 359 ? -27.611 0.739 -3.339 1.00 78.44 359 LYS A O 1
ATOM 2859 N N . HIS A 1 360 ? -25.997 -0.800 -3.526 1.00 83.19 360 HIS A N 1
ATOM 2860 C CA . HIS A 1 360 ? -26.410 -1.554 -2.331 1.00 83.19 360 HIS A CA 1
ATOM 2861 C C . HIS A 1 360 ? -25.691 -1.116 -1.053 1.00 83.19 360 HIS A C 1
ATOM 2863 O O . HIS A 1 360 ? -26.229 -1.330 0.035 1.00 83.19 360 HIS A O 1
ATOM 2869 N N . VAL A 1 361 ? -24.523 -0.476 -1.168 1.00 85.69 361 VAL A N 1
ATOM 2870 C CA . VAL A 1 361 ? -23.777 0.032 -0.013 1.00 85.69 361 VAL A CA 1
ATOM 2871 C C . VAL A 1 361 ? -24.492 1.232 0.595 1.00 85.69 361 VAL A C 1
ATOM 2873 O O . VAL A 1 361 ? -24.765 2.233 -0.064 1.00 85.69 361 VAL A O 1
ATOM 2876 N N . SER A 1 362 ? -24.759 1.158 1.898 1.00 91.31 362 SER A N 1
ATOM 2877 C CA . SER A 1 362 ? -25.245 2.313 2.650 1.00 91.31 362 SER A CA 1
ATOM 2878 C C . SER A 1 362 ? -24.072 3.226 2.992 1.00 91.31 362 SER A C 1
ATOM 2880 O O . SER A 1 362 ? -23.255 2.872 3.840 1.00 91.31 362 SER A O 1
ATOM 2882 N N . MET A 1 363 ? -24.003 4.416 2.398 1.00 92.31 363 MET A N 1
ATOM 2883 C CA . MET A 1 363 ? -23.001 5.412 2.778 1.00 92.31 363 MET A CA 1
ATOM 2884 C C . MET A 1 363 ? -23.541 6.374 3.840 1.00 92.31 363 MET A C 1
ATOM 2886 O O . MET A 1 363 ? -24.631 6.926 3.702 1.00 92.31 363 MET A O 1
ATOM 2890 N N . GLN A 1 364 ? -22.754 6.597 4.889 1.00 94.19 364 GLN A N 1
ATOM 2891 C CA . GLN A 1 364 ? -22.964 7.662 5.866 1.00 94.19 364 GLN A CA 1
ATOM 2892 C C . GLN A 1 364 ? -21.685 8.481 5.974 1.00 94.19 364 GLN A C 1
ATOM 2894 O O . GLN A 1 364 ? -20.592 7.920 6.012 1.00 94.19 364 GLN A O 1
ATOM 2899 N N . SER A 1 365 ? -21.812 9.800 6.042 1.00 92.50 365 SER A N 1
ATOM 2900 C CA . SER A 1 365 ? -20.673 10.699 6.199 1.00 92.50 365 SER A CA 1
ATOM 2901 C C . SER A 1 365 ? -20.878 11.644 7.370 1.00 92.50 365 SER A C 1
ATOM 2903 O O . SER A 1 365 ? -21.996 12.113 7.585 1.00 92.50 365 SER A O 1
ATOM 2905 N N . LEU A 1 366 ? -19.800 11.952 8.084 1.00 91.62 366 LEU A N 1
ATOM 2906 C CA . LEU A 1 366 ? -19.788 12.899 9.189 1.00 91.62 366 LEU A CA 1
ATOM 2907 C C . LEU A 1 366 ? -18.690 13.939 8.970 1.00 91.62 366 LEU A C 1
ATOM 2909 O O . LEU A 1 366 ? -17.506 13.595 8.967 1.00 91.62 366 LEU A O 1
ATOM 2913 N N . ASP A 1 367 ? -19.111 15.196 8.841 1.00 88.69 367 ASP A N 1
ATOM 2914 C CA . ASP A 1 367 ? -18.234 16.359 8.937 1.00 88.69 367 ASP A CA 1
ATOM 2915 C C . ASP A 1 367 ? -17.910 16.612 10.413 1.00 88.69 367 ASP A C 1
ATOM 2917 O O . ASP A 1 367 ? -18.796 16.865 11.236 1.00 88.69 367 ASP A O 1
ATOM 2921 N N . ILE A 1 368 ? -16.634 16.509 10.774 1.00 83.44 368 ILE A N 1
ATOM 2922 C CA . ILE A 1 368 ? -16.229 16.632 12.174 1.00 83.44 368 ILE A CA 1
ATOM 2923 C C . ILE A 1 368 ? -16.196 18.080 12.688 1.00 83.44 368 ILE A C 1
ATOM 2925 O O . ILE A 1 368 ? -16.056 18.268 13.898 1.00 83.44 368 ILE A O 1
ATOM 2929 N N . GLN A 1 369 ? -16.350 19.106 11.842 1.00 74.94 369 GLN A N 1
ATOM 2930 C CA . GLN A 1 369 ? -16.305 20.508 12.283 1.00 74.94 369 GLN A CA 1
ATOM 2931 C C . GLN A 1 369 ? -17.548 20.949 13.070 1.00 74.94 369 GLN A C 1
ATOM 2933 O O . GLN A 1 369 ? -17.495 21.956 13.778 1.00 74.94 369 GLN A O 1
ATOM 2938 N N . GLU A 1 370 ? -18.642 20.185 13.029 1.00 66.25 370 GLU A N 1
ATOM 2939 C CA . GLU A 1 370 ? -19.942 20.607 13.569 1.00 66.25 370 GLU A CA 1
ATOM 2940 C C . GLU A 1 370 ? -20.116 20.458 15.100 1.00 66.25 370 GLU A C 1
ATOM 2942 O O . GLU A 1 370 ? -21.198 20.726 15.621 1.00 66.25 370 GLU A O 1
ATOM 2947 N N . GLY A 1 371 ? -19.059 20.140 15.868 1.00 65.88 371 GLY A N 1
ATOM 2948 C CA . GLY A 1 371 ? -19.056 20.400 17.319 1.00 65.88 371 GLY A CA 1
ATOM 2949 C C . GLY A 1 371 ? -18.464 19.340 18.250 1.00 65.88 371 GLY A C 1
ATOM 2950 O O . GLY A 1 371 ? -19.153 18.898 19.167 1.00 65.88 371 GLY A O 1
ATOM 2951 N N . GLY A 1 372 ? -17.175 19.000 18.114 1.00 75.38 372 GLY A N 1
ATOM 2952 C CA . GLY A 1 372 ? -16.339 18.340 19.140 1.00 75.38 372 GLY A CA 1
ATOM 2953 C C . GLY A 1 372 ? -16.967 17.131 19.843 1.00 75.38 372 GLY A C 1
ATOM 2954 O O . GLY A 1 372 ? -16.869 16.005 19.361 1.00 75.38 372 GLY A O 1
ATOM 2955 N N . ASN A 1 373 ? -17.618 17.363 20.990 1.00 82.38 373 ASN A N 1
ATOM 2956 C CA . ASN A 1 373 ? -18.323 16.326 21.752 1.00 82.38 373 ASN A CA 1
ATOM 2957 C C . ASN A 1 373 ? -19.467 15.675 20.961 1.00 82.38 373 ASN A C 1
ATOM 2959 O O . ASN A 1 373 ? -19.672 14.469 21.085 1.00 82.38 373 ASN A O 1
ATOM 2963 N N . PHE A 1 374 ? -20.195 16.454 20.157 1.00 85.38 374 PHE A N 1
ATOM 2964 C CA . PHE A 1 374 ? -21.229 15.928 19.271 1.00 85.38 374 PHE A CA 1
ATOM 2965 C C . PHE A 1 374 ? -20.611 15.006 18.220 1.00 85.38 374 PHE A C 1
ATOM 2967 O O . PHE A 1 374 ? -21.018 13.854 18.128 1.00 85.38 374 PHE A O 1
ATOM 2974 N N . SER A 1 375 ? -19.564 15.455 17.520 1.00 88.50 375 SER A N 1
ATOM 2975 C CA . SER A 1 375 ? -18.844 14.640 16.533 1.00 88.50 375 SER A CA 1
ATOM 2976 C C . SER A 1 375 ? -18.334 13.338 17.156 1.00 88.50 375 SER A C 1
ATOM 2978 O O . SER A 1 375 ? -18.565 12.261 16.622 1.00 88.50 375 SER A O 1
ATOM 2980 N N . LYS A 1 376 ? -17.723 13.405 18.345 1.00 89.94 376 LYS A N 1
ATOM 2981 C CA . LYS A 1 376 ? -17.276 12.224 19.099 1.00 89.94 376 LYS A CA 1
ATOM 2982 C C . LYS A 1 376 ? -18.414 11.246 19.408 1.00 89.94 376 LYS A C 1
ATOM 2984 O O . LYS A 1 376 ? -18.239 10.043 19.222 1.00 89.94 376 LYS A O 1
ATOM 2989 N N . TYR A 1 377 ? -19.551 11.752 19.884 1.00 91.25 377 TYR A N 1
ATOM 2990 C CA . TYR A 1 377 ? -20.735 10.938 20.153 1.00 91.25 377 TYR A CA 1
ATOM 2991 C C . TYR A 1 377 ? -21.270 10.289 18.870 1.00 91.25 377 TYR A C 1
ATOM 2993 O O . TYR A 1 377 ? -21.491 9.083 18.846 1.00 91.25 377 TYR A O 1
ATOM 3001 N N . MET A 1 378 ? -21.388 11.062 17.789 1.00 93.25 378 MET A N 1
ATOM 3002 C CA . MET A 1 378 ? -21.872 10.570 16.501 1.00 93.25 378 MET A CA 1
ATOM 3003 C C . MET A 1 378 ? -20.961 9.492 15.912 1.00 93.25 378 MET A C 1
ATOM 3005 O O . MET A 1 378 ? -21.470 8.476 15.456 1.00 93.25 378 MET A O 1
ATOM 3009 N N . ILE A 1 379 ? -19.632 9.650 15.979 1.00 94.25 379 ILE A N 1
ATOM 3010 C CA . ILE A 1 379 ? -18.688 8.604 15.545 1.00 94.25 379 ILE A CA 1
ATOM 3011 C C . ILE A 1 379 ? -18.922 7.315 16.341 1.00 94.25 379 ILE A C 1
ATOM 3013 O O . ILE A 1 379 ? -18.985 6.235 15.758 1.00 94.25 379 ILE A O 1
ATOM 3017 N N . ALA A 1 380 ? -19.063 7.416 17.666 1.00 94.62 380 ALA A N 1
ATOM 3018 C CA . ALA A 1 380 ? -19.284 6.249 18.514 1.00 94.62 380 ALA A CA 1
ATOM 3019 C C . ALA A 1 380 ? -20.608 5.536 18.191 1.00 94.62 380 ALA A C 1
ATOM 3021 O O . ALA A 1 380 ? -20.618 4.310 18.080 1.00 94.62 380 ALA A O 1
ATOM 3022 N N . GLU A 1 381 ? -21.699 6.281 17.986 1.00 95.88 381 GLU A N 1
ATOM 3023 C CA . GLU A 1 381 ? -22.994 5.705 17.599 1.00 95.88 381 GLU A CA 1
ATOM 3024 C C . GLU A 1 381 ? -22.955 5.101 16.187 1.00 95.88 381 GLU A C 1
ATOM 3026 O O . GLU A 1 381 ? -23.413 3.977 16.006 1.00 95.88 381 GLU A O 1
ATOM 3031 N N . MET A 1 382 ? -22.324 5.764 15.209 1.00 96.19 382 MET A N 1
ATOM 3032 C CA . MET A 1 382 ? -22.162 5.220 13.851 1.00 96.19 382 MET A CA 1
ATOM 3033 C C . MET A 1 382 ? -21.435 3.868 13.855 1.00 96.19 382 MET A C 1
ATOM 3035 O O . MET A 1 382 ? -21.825 2.966 13.120 1.00 96.19 382 MET A O 1
ATOM 3039 N N . ILE A 1 383 ? -20.396 3.708 14.684 1.00 96.56 383 ILE A N 1
ATOM 3040 C CA . ILE A 1 383 ? -19.640 2.449 14.809 1.00 96.56 383 ILE A CA 1
ATOM 3041 C C . ILE A 1 383 ? -20.445 1.382 15.558 1.00 96.56 383 ILE A C 1
ATOM 3043 O O . ILE A 1 383 ? -20.426 0.211 15.181 1.00 96.56 383 ILE A O 1
ATOM 3047 N N . LYS A 1 384 ? -21.154 1.769 16.622 1.00 95.88 384 LYS A N 1
ATOM 3048 C CA . LYS A 1 384 ? -22.014 0.869 17.400 1.00 95.88 384 LYS A CA 1
ATOM 3049 C C . LYS A 1 384 ? -23.143 0.278 16.548 1.00 95.88 384 LYS A C 1
ATOM 3051 O O . LYS A 1 384 ? -23.409 -0.921 16.651 1.00 95.88 384 LYS A O 1
ATOM 3056 N N . ASP A 1 385 ? -23.751 1.102 15.698 1.00 95.69 385 ASP A N 1
ATOM 3057 C CA . ASP A 1 385 ? -24.880 0.738 14.835 1.00 95.69 385 ASP A CA 1
ATOM 3058 C C . ASP A 1 385 ? -24.441 0.240 13.444 1.00 95.69 385 ASP A C 1
ATOM 3060 O O . ASP A 1 385 ? -25.281 -0.029 12.580 1.00 95.69 385 ASP A O 1
ATOM 3064 N N . ALA A 1 386 ? -23.131 0.106 13.216 1.00 96.38 386 ALA A N 1
ATOM 3065 C CA . ALA A 1 386 ? -22.580 -0.372 11.957 1.00 96.38 386 ALA A CA 1
ATOM 3066 C C . ALA A 1 386 ? -23.002 -1.822 11.650 1.00 96.38 386 ALA A C 1
ATOM 3068 O O . ALA A 1 386 ? -23.132 -2.664 12.545 1.00 96.38 386 ALA A O 1
ATOM 3069 N N . LYS A 1 387 ? -23.184 -2.120 10.361 1.00 94.50 387 LYS A N 1
ATOM 3070 C CA . LYS A 1 387 ? -23.416 -3.474 9.833 1.00 94.50 387 LYS A CA 1
ATOM 3071 C C . LYS A 1 387 ? -22.144 -4.325 9.918 1.00 94.50 387 LYS A C 1
ATOM 3073 O O . LYS A 1 387 ? -21.071 -3.798 10.192 1.00 94.50 387 LYS A O 1
ATOM 3078 N N . ASP A 1 388 ? -22.251 -5.629 9.677 1.00 88.44 388 ASP A N 1
ATOM 3079 C CA . ASP A 1 388 ? -21.124 -6.561 9.833 1.00 88.44 388 ASP A CA 1
ATOM 3080 C C . ASP A 1 388 ? -19.967 -6.259 8.862 1.00 88.44 388 ASP A C 1
ATOM 3082 O O . ASP A 1 388 ? -18.836 -6.064 9.306 1.00 88.44 388 ASP A O 1
ATOM 3086 N N . ASP A 1 389 ? -20.243 -6.127 7.561 1.00 92.50 389 ASP A N 1
ATOM 3087 C CA . ASP A 1 389 ? -19.234 -5.814 6.539 1.00 92.50 389 ASP A CA 1
ATOM 3088 C C . ASP A 1 389 ? -19.129 -4.295 6.293 1.00 92.50 389 ASP A C 1
ATOM 3090 O O . ASP A 1 389 ? -19.578 -3.753 5.276 1.00 92.50 389 ASP A O 1
ATOM 3094 N N . THR A 1 390 ? -18.552 -3.587 7.270 1.00 95.56 390 THR A N 1
ATOM 3095 C CA . THR A 1 390 ? -18.424 -2.119 7.253 1.00 95.56 390 THR A CA 1
ATOM 3096 C C . THR A 1 390 ? -17.003 -1.646 6.950 1.00 95.56 390 THR A C 1
ATOM 3098 O O . THR A 1 390 ? -16.034 -2.059 7.592 1.00 95.56 390 THR A O 1
ATOM 3101 N N . VAL A 1 391 ? -16.884 -0.681 6.035 1.00 96.19 391 VAL A N 1
ATOM 3102 C CA . VAL A 1 391 ? -15.663 0.113 5.835 1.00 96.19 391 VAL A CA 1
ATOM 3103 C C . VAL A 1 391 ? -15.786 1.424 6.606 1.00 96.19 391 VAL A C 1
ATOM 3105 O O . VAL A 1 391 ? -16.733 2.183 6.409 1.00 96.19 391 VAL A O 1
ATOM 3108 N N . ILE A 1 392 ? -14.825 1.699 7.483 1.00 96.75 392 ILE A N 1
ATOM 3109 C CA . ILE A 1 392 ? -14.742 2.905 8.305 1.00 96.75 392 ILE A CA 1
ATOM 3110 C C . ILE A 1 392 ? -13.528 3.702 7.847 1.00 96.75 392 ILE A C 1
ATOM 3112 O O . ILE A 1 392 ? -12.385 3.300 8.060 1.00 96.75 392 ILE A O 1
ATOM 3116 N N . TYR A 1 393 ? -13.776 4.842 7.216 1.00 95.56 393 TYR A N 1
ATOM 3117 C CA . TYR A 1 393 ? -12.739 5.694 6.666 1.00 95.56 393 TYR A CA 1
ATOM 3118 C C . TYR A 1 393 ? -12.608 6.987 7.471 1.00 95.56 393 TYR A C 1
ATOM 3120 O O . TYR A 1 393 ? -13.507 7.826 7.464 1.00 95.56 393 TYR A O 1
ATOM 3128 N N . PHE A 1 394 ? -11.466 7.146 8.140 1.00 93.38 394 PHE A N 1
ATOM 3129 C CA . PHE A 1 394 ? -11.058 8.378 8.805 1.00 93.38 394 PHE A CA 1
ATOM 3130 C C . PHE A 1 394 ? -10.151 9.190 7.882 1.00 93.38 394 PHE A C 1
ATOM 3132 O O . PHE A 1 394 ? -9.039 8.761 7.591 1.00 93.38 394 PHE A O 1
ATOM 3139 N N . ASN A 1 395 ? -10.603 10.369 7.465 1.00 90.75 395 ASN A N 1
ATOM 3140 C CA . ASN A 1 395 ? -9.815 11.347 6.719 1.00 90.75 395 ASN A CA 1
ATOM 3141 C C . ASN A 1 395 ? -9.738 12.656 7.506 1.00 90.75 395 ASN A C 1
ATOM 3143 O O . ASN A 1 395 ? -10.529 13.577 7.304 1.00 90.75 395 ASN A O 1
ATOM 3147 N N . VAL A 1 396 ? -8.845 12.688 8.490 1.00 87.69 396 VAL A N 1
ATOM 3148 C CA . VAL A 1 396 ? -8.852 13.691 9.558 1.00 87.69 396 VAL A CA 1
ATOM 3149 C C . VAL A 1 396 ? -7.432 14.051 9.966 1.00 87.69 396 VAL A C 1
ATOM 3151 O O . VAL A 1 396 ? -6.506 13.242 9.888 1.00 87.69 396 VAL A O 1
ATOM 3154 N N . HIS A 1 397 ?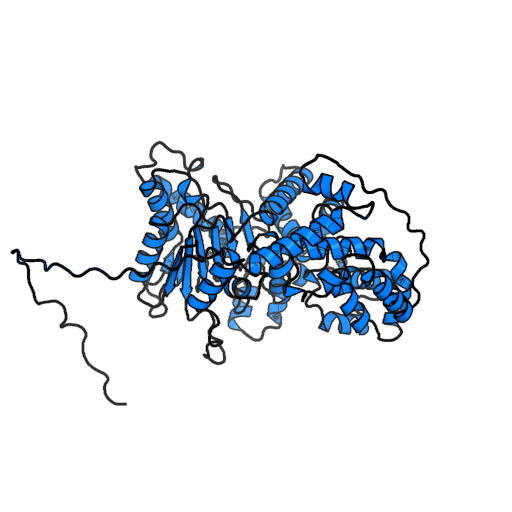 -7.242 15.258 10.494 1.00 84.62 397 HIS A N 1
ATOM 3155 C CA . HIS A 1 397 ? -6.018 15.534 11.230 1.00 84.62 397 HIS A CA 1
ATOM 3156 C C . HIS A 1 397 ? -5.936 14.646 12.476 1.00 84.62 397 HIS A C 1
ATOM 3158 O O . HIS A 1 397 ? -6.934 14.304 13.112 1.00 84.62 397 HIS A O 1
ATOM 3164 N N . GLY A 1 398 ? -4.721 14.285 12.863 1.00 82.25 398 GLY A N 1
ATOM 3165 C CA . GLY A 1 398 ? -4.504 13.421 14.010 1.00 82.25 398 GLY A CA 1
ATOM 3166 C C . GLY A 1 398 ? -3.088 13.522 14.530 1.00 82.25 398 GLY A C 1
ATOM 3167 O O . GLY A 1 398 ? -2.254 14.265 14.015 1.00 82.25 398 GLY A O 1
ATOM 3168 N N . ASN A 1 399 ? -2.839 12.785 15.594 1.00 79.81 399 ASN A N 1
ATOM 3169 C CA . ASN A 1 399 ? -1.504 12.476 16.058 1.00 79.81 399 ASN A CA 1
ATOM 3170 C C . ASN A 1 399 ? -1.527 11.092 16.692 1.00 79.81 399 ASN A C 1
ATOM 3172 O O . ASN A 1 399 ? -2.560 10.430 16.805 1.00 79.81 399 ASN A O 1
ATOM 3176 N N . ALA A 1 400 ? -0.376 10.706 17.219 1.00 76.38 400 ALA A N 1
ATOM 3177 C CA . ALA A 1 400 ? -0.188 9.457 17.925 1.00 76.38 400 ALA A CA 1
ATOM 3178 C C . ALA A 1 400 ? -1.255 9.136 19.005 1.00 76.38 400 ALA A C 1
ATOM 3180 O O . ALA A 1 400 ? -1.378 7.975 19.378 1.00 76.38 400 ALA A O 1
ATOM 3181 N N . LYS A 1 401 ? -1.975 10.097 19.590 1.00 79.00 401 LYS A N 1
ATOM 3182 C CA . LYS A 1 401 ? -2.903 9.862 20.713 1.00 79.00 401 LYS A CA 1
ATOM 3183 C C . LYS A 1 401 ? -4.379 9.917 20.313 1.00 79.00 401 LYS A C 1
ATOM 3185 O O . LYS A 1 401 ? -5.181 9.226 20.949 1.00 79.00 401 LYS A O 1
ATOM 3190 N N . HIS A 1 402 ? -4.740 10.709 19.309 1.00 83.69 402 HIS A N 1
ATOM 3191 C CA . HIS A 1 402 ? -6.134 10.970 18.952 1.00 83.69 402 HIS A CA 1
ATOM 3192 C C . HIS A 1 402 ? -6.302 11.444 17.506 1.00 83.69 402 HIS A C 1
ATOM 3194 O O . HIS A 1 402 ? -5.381 12.007 16.911 1.00 83.69 402 HIS A O 1
ATOM 3200 N N . PHE A 1 403 ? -7.525 11.300 17.003 1.00 87.00 403 PHE A N 1
ATOM 3201 C CA . PHE A 1 403 ? -8.029 12.041 15.854 1.00 87.00 403 PHE A CA 1
ATOM 3202 C C . PHE A 1 403 ? -8.615 13.375 16.315 1.00 87.00 403 PHE A C 1
ATOM 3204 O O . PHE A 1 403 ? -9.244 13.466 17.377 1.00 87.00 403 PHE A O 1
ATOM 3211 N N . LYS A 1 404 ? -8.387 14.423 15.531 1.00 84.50 404 LYS A N 1
ATOM 3212 C CA . LYS A 1 404 ? -9.023 15.720 15.732 1.00 84.50 404 LYS A CA 1
ATOM 3213 C C . LYS A 1 404 ? -10.486 15.590 15.321 1.00 84.50 404 LYS A C 1
ATOM 3215 O O . LYS A 1 404 ? -10.763 14.982 14.298 1.00 84.50 404 LYS A O 1
ATOM 3220 N N . VAL A 1 405 ? -11.406 16.117 16.127 1.00 81.44 405 VAL A N 1
ATOM 3221 C CA . VAL A 1 405 ? -12.856 16.134 15.837 1.00 81.44 405 VAL A CA 1
ATOM 3222 C C . VAL A 1 405 ? -13.490 17.513 16.052 1.00 81.44 405 VAL A C 1
ATOM 3224 O O . VAL A 1 405 ? -14.690 17.612 16.280 1.00 81.44 405 VAL A O 1
ATOM 3227 N N . ASN A 1 406 ? -12.670 18.573 16.059 1.00 75.62 406 ASN A N 1
ATOM 3228 C CA . ASN A 1 406 ? -13.070 19.985 15.983 1.00 75.62 406 ASN A CA 1
ATOM 3229 C C . ASN A 1 406 ? -11.822 20.873 15.781 1.00 75.62 406 ASN A C 1
ATOM 3231 O O . ASN A 1 406 ? -10.815 20.685 16.469 1.00 75.62 406 ASN A O 1
ATOM 3235 N N . ASP A 1 407 ? -11.903 21.879 14.909 1.00 61.50 407 ASP A N 1
ATOM 3236 C CA . ASP A 1 407 ? -10.858 22.893 14.708 1.00 61.50 407 ASP A CA 1
ATOM 3237 C C . ASP A 1 407 ? -10.883 24.045 15.720 1.00 61.50 407 ASP A C 1
ATOM 3239 O O . ASP A 1 407 ? -9.862 24.703 15.926 1.00 61.50 407 ASP A O 1
ATOM 3243 N N . GLN A 1 408 ? -12.018 24.293 16.379 1.00 54.16 408 GLN A N 1
ATOM 3244 C CA . GLN A 1 408 ? -12.270 25.580 17.028 1.00 54.16 408 GLN A CA 1
ATOM 3245 C C . GLN A 1 408 ? -11.706 25.770 18.439 1.00 54.16 408 GLN A C 1
ATOM 3247 O O . GLN A 1 408 ? -11.765 26.895 18.912 1.00 54.16 408 GLN A O 1
ATOM 3252 N N . ASN A 1 409 ? -11.134 24.765 19.112 1.00 48.72 409 ASN A N 1
ATOM 3253 C CA . ASN A 1 409 ? -10.345 24.969 20.339 1.00 48.72 409 ASN A CA 1
ATOM 3254 C C . ASN A 1 409 ? -9.551 23.703 20.706 1.00 48.72 409 ASN A C 1
ATOM 3256 O O . ASN A 1 409 ? -10.073 22.588 20.687 1.00 48.72 409 ASN A O 1
ATOM 3260 N N . SER A 1 410 ? -8.289 23.881 21.099 1.00 49.69 410 SER A N 1
ATOM 3261 C CA . SER A 1 410 ? -7.339 22.836 21.522 1.00 49.69 410 SER A CA 1
ATOM 3262 C C . SER A 1 410 ? -7.656 22.185 22.881 1.00 49.69 410 SER A C 1
ATOM 3264 O O . SER A 1 410 ? -6.817 21.479 23.443 1.00 49.69 410 SER A O 1
ATOM 3266 N N . GLU A 1 411 ? -8.849 22.418 23.430 1.00 52.09 411 GLU A N 1
ATOM 3267 C CA . GLU A 1 411 ? -9.272 21.865 24.714 1.00 52.09 411 GLU A CA 1
ATOM 3268 C C . GLU A 1 411 ? -9.757 20.416 24.577 1.00 52.09 411 GLU A C 1
ATOM 3270 O O . GLU A 1 411 ? -10.277 20.000 23.548 1.00 52.09 411 GLU A O 1
ATOM 3275 N N . THR A 1 412 ? -9.615 19.644 25.654 1.00 55.34 412 THR A N 1
ATOM 3276 C CA . THR A 1 412 ? -9.823 18.184 25.776 1.00 55.34 412 THR A CA 1
ATOM 3277 C C . THR A 1 412 ? -11.121 17.583 25.191 1.00 55.34 412 THR A C 1
ATOM 3279 O O . THR A 1 412 ? -11.218 16.363 25.098 1.00 55.34 412 THR A O 1
ATOM 3282 N N . GLY A 1 413 ? -12.106 18.396 24.789 1.00 57.84 413 GLY A N 1
ATOM 3283 C CA . GLY A 1 413 ? -13.351 17.969 24.129 1.00 57.84 413 GLY A CA 1
ATOM 3284 C C . GLY A 1 413 ? -13.301 17.904 22.592 1.00 57.84 413 GLY A C 1
ATOM 3285 O O . GLY A 1 413 ? -14.295 17.536 21.974 1.00 57.84 413 GLY A O 1
ATOM 3286 N N . SER A 1 414 ? -12.178 18.258 21.955 1.00 68.62 414 SER A N 1
ATOM 3287 C CA . SER A 1 414 ? -12.002 18.243 20.487 1.00 68.62 414 SER A CA 1
ATOM 3288 C C . SER A 1 414 ? -11.257 17.014 19.950 1.00 68.62 414 SER A C 1
ATOM 3290 O O . SER A 1 414 ? -10.782 17.015 18.813 1.00 68.62 414 SER A O 1
ATOM 3292 N N . GLN A 1 415 ? -11.136 15.958 20.761 1.00 84.38 415 GLN A N 1
ATOM 3293 C CA . GLN A 1 415 ? -10.309 14.787 20.466 1.00 84.38 415 GLN A CA 1
ATOM 3294 C C . GLN A 1 415 ? -11.133 13.498 20.530 1.00 84.38 415 GLN A C 1
ATOM 3296 O O . GLN A 1 415 ? -11.785 13.218 21.538 1.00 84.38 415 GLN A O 1
ATOM 3301 N N . PHE A 1 416 ? -11.051 12.686 19.478 1.00 89.06 416 PHE A N 1
ATOM 3302 C CA . PHE A 1 416 ? -11.535 11.309 19.473 1.00 89.06 416 PHE A CA 1
ATOM 3303 C C . PHE A 1 416 ? -10.344 10.376 19.677 1.00 89.06 416 PHE A C 1
ATOM 3305 O O . PHE A 1 416 ? -9.457 10.254 18.831 1.00 89.06 416 PHE A O 1
ATOM 3312 N N . THR A 1 417 ? -10.266 9.783 20.861 1.00 91.44 417 THR A N 1
ATOM 3313 C CA . THR A 1 417 ? -9.109 8.992 21.286 1.00 91.44 417 THR A CA 1
ATOM 3314 C C . THR A 1 417 ? -9.252 7.526 20.875 1.00 91.44 417 THR A C 1
ATOM 3316 O O . THR A 1 417 ? -10.356 7.029 20.667 1.00 91.44 417 THR A O 1
ATOM 3319 N N . HIS A 1 418 ? -8.144 6.776 20.874 1.00 91.12 418 HIS A N 1
ATOM 3320 C CA . HIS A 1 418 ? -8.168 5.307 20.738 1.00 91.12 418 HIS A CA 1
ATOM 3321 C C . HIS A 1 418 ? -9.068 4.629 21.786 1.00 91.12 418 HIS A C 1
ATOM 3323 O O . HIS A 1 418 ? -9.574 3.532 21.581 1.00 91.12 418 HIS A O 1
ATOM 3329 N N . ALA A 1 419 ? -9.255 5.297 22.923 1.00 92.75 419 ALA A N 1
ATOM 3330 C CA . ALA A 1 419 ? -10.079 4.857 24.030 1.00 92.75 419 ALA A CA 1
ATOM 3331 C C . ALA A 1 419 ? -11.574 4.977 23.721 1.00 92.75 419 ALA A C 1
ATOM 3333 O O . ALA A 1 419 ? -12.330 4.072 24.055 1.00 92.75 419 ALA A O 1
ATOM 3334 N N . ASP A 1 420 ? -11.964 6.052 23.041 1.00 93.69 420 ASP A N 1
ATOM 3335 C CA . ASP A 1 420 ? -13.334 6.254 22.571 1.00 93.69 420 ASP A CA 1
ATOM 3336 C C . ASP A 1 420 ? -13.673 5.269 21.448 1.00 93.69 420 ASP A C 1
ATOM 3338 O O . ASP A 1 420 ? -14.752 4.682 21.440 1.00 93.69 420 ASP A O 1
ATOM 3342 N N . LEU A 1 421 ? -12.715 5.014 20.548 1.00 94.62 421 LEU A N 1
ATOM 3343 C CA . LEU A 1 421 ? -12.858 3.996 19.510 1.00 94.62 421 LEU A CA 1
ATOM 3344 C C . LEU A 1 421 ? -13.011 2.587 20.098 1.00 94.62 421 LEU A C 1
ATOM 3346 O O . LEU A 1 421 ? -13.904 1.848 19.695 1.00 94.62 421 LEU A O 1
ATOM 3350 N N . ALA A 1 422 ? -12.153 2.217 21.053 1.00 94.31 422 ALA A N 1
ATOM 3351 C CA . ALA A 1 422 ? -12.235 0.927 21.732 1.00 94.31 422 ALA A CA 1
ATOM 3352 C C . ALA A 1 422 ? -13.600 0.737 22.409 1.00 94.31 422 ALA A C 1
ATOM 3354 O O . ALA A 1 422 ? -14.205 -0.324 22.267 1.00 94.31 422 ALA A O 1
ATOM 3355 N N . ASP A 1 423 ? -14.105 1.770 23.092 1.00 95.75 423 ASP A N 1
ATOM 3356 C CA . ASP A 1 423 ? -15.428 1.718 23.712 1.00 95.75 423 ASP A CA 1
ATOM 3357 C C . ASP A 1 423 ? -16.531 1.507 22.666 1.00 95.75 423 ASP A C 1
ATOM 3359 O O . ASP A 1 423 ? -17.400 0.662 22.870 1.00 95.75 423 ASP A O 1
ATOM 3363 N N . ALA A 1 424 ? -16.485 2.221 21.536 1.00 96.06 424 ALA A N 1
ATOM 3364 C CA . ALA A 1 424 ? -17.464 2.076 20.458 1.00 96.06 424 ALA A CA 1
ATOM 3365 C C . ALA A 1 424 ? -17.462 0.661 19.848 1.00 96.06 424 ALA A C 1
ATOM 3367 O O . ALA A 1 424 ? -18.524 0.076 19.632 1.00 96.06 424 ALA A O 1
ATOM 3368 N N . LEU A 1 425 ? -16.280 0.068 19.645 1.00 95.50 425 LEU A N 1
ATOM 3369 C CA . LEU A 1 425 ? -16.140 -1.313 19.169 1.00 95.50 425 LEU A CA 1
ATOM 3370 C C . LEU A 1 425 ? -16.701 -2.330 20.174 1.00 95.50 425 LEU A C 1
ATOM 3372 O O . LEU A 1 425 ? -17.406 -3.259 19.782 1.00 95.50 425 LEU A O 1
ATOM 3376 N N . PHE A 1 426 ? -16.450 -2.152 21.475 1.00 95.56 426 PHE A N 1
ATOM 3377 C CA . PHE A 1 426 ? -17.051 -3.014 22.496 1.00 95.56 426 PHE A CA 1
ATOM 3378 C C . PHE A 1 426 ? -18.570 -2.859 22.561 1.00 95.56 426 PHE A C 1
ATOM 3380 O O . PHE A 1 426 ? -19.272 -3.860 22.678 1.00 95.56 426 PHE A O 1
ATOM 3387 N N . GLN A 1 427 ? -19.092 -1.639 22.421 1.00 95.81 427 GLN A N 1
ATOM 3388 C CA . GLN A 1 427 ? -20.536 -1.413 22.352 1.00 95.81 427 GLN A CA 1
ATOM 3389 C C . GLN A 1 427 ? -21.164 -2.100 21.133 1.00 95.81 427 GLN A C 1
ATOM 3391 O O . GLN A 1 427 ? -22.229 -2.695 21.272 1.00 95.81 427 GLN A O 1
ATOM 3396 N N . ARG A 1 428 ? -20.493 -2.114 19.972 1.00 95.44 428 ARG A N 1
ATOM 3397 C CA . ARG A 1 428 ? -20.921 -2.899 18.798 1.00 95.44 428 ARG A CA 1
ATOM 3398 C C . ARG A 1 428 ? -20.988 -4.401 19.103 1.00 95.44 428 ARG A C 1
ATOM 3400 O O . ARG A 1 428 ? -21.977 -5.058 18.773 1.00 95.44 428 ARG A O 1
ATOM 3407 N N . ILE A 1 429 ? -19.961 -4.951 19.754 1.00 94.44 429 ILE A N 1
ATOM 3408 C CA . ILE A 1 429 ? -19.917 -6.367 20.165 1.00 94.44 429 ILE A CA 1
ATOM 3409 C C . ILE A 1 429 ? -21.062 -6.696 21.137 1.00 94.44 429 ILE A C 1
ATOM 3411 O O . ILE A 1 429 ? -21.741 -7.709 20.979 1.00 94.44 429 ILE A O 1
ATOM 3415 N N . ILE A 1 430 ? -21.306 -5.828 22.121 1.00 94.75 430 ILE A N 1
ATOM 3416 C CA . ILE A 1 430 ? -22.374 -6.009 23.114 1.00 94.75 430 ILE A CA 1
ATOM 3417 C C . ILE A 1 430 ? -23.749 -5.917 22.446 1.00 94.75 430 ILE A C 1
ATOM 3419 O O . ILE A 1 430 ? -24.582 -6.799 22.639 1.00 94.75 430 ILE A O 1
ATOM 3423 N N . ALA A 1 431 ? -23.977 -4.893 21.620 1.00 94.25 431 ALA A N 1
ATOM 3424 C CA . ALA A 1 431 ? -25.253 -4.665 20.943 1.00 94.25 431 ALA A CA 1
ATOM 3425 C C . ALA A 1 431 ? -25.618 -5.795 19.967 1.00 94.25 431 ALA A C 1
ATOM 3427 O O . ALA A 1 431 ? -26.791 -6.135 19.825 1.00 94.25 431 ALA A O 1
ATOM 3428 N N . SER A 1 432 ? -24.620 -6.396 19.315 1.00 93.88 432 SER A N 1
ATOM 3429 C CA . SER A 1 432 ? -24.806 -7.550 18.426 1.00 93.88 432 SER A CA 1
ATOM 3430 C C . SER A 1 432 ? -24.892 -8.891 19.154 1.00 93.88 432 SER A C 1
ATOM 3432 O O . SER A 1 432 ? -25.298 -9.879 18.544 1.00 93.88 432 SER A O 1
ATOM 3434 N N . ASN A 1 433 ? -24.492 -8.947 20.431 1.00 93.00 433 ASN A N 1
ATOM 3435 C CA . ASN A 1 433 ? -24.270 -10.190 21.169 1.00 93.00 433 ASN A CA 1
ATOM 3436 C C . ASN A 1 433 ? -23.364 -11.180 20.398 1.00 93.00 433 ASN A C 1
ATOM 3438 O O . ASN A 1 433 ? -23.590 -12.392 20.399 1.00 93.00 433 ASN A O 1
ATOM 3442 N N . ASN A 1 434 ? -22.353 -10.656 19.699 1.00 92.50 434 ASN A N 1
ATOM 3443 C CA . ASN A 1 434 ? -21.421 -11.433 18.890 1.00 92.50 434 ASN A CA 1
ATOM 3444 C C . ASN A 1 434 ? -19.991 -10.908 19.082 1.00 92.50 434 ASN A C 1
ATOM 3446 O O . ASN A 1 434 ? -19.650 -9.811 18.643 1.00 92.50 434 ASN A O 1
ATOM 3450 N N . VAL A 1 435 ? -19.133 -11.730 19.694 1.00 91.06 435 VAL A N 1
ATOM 3451 C CA . VAL A 1 435 ? -17.714 -11.410 19.949 1.00 91.06 435 VAL A CA 1
ATOM 3452 C C . VAL A 1 435 ? -16.913 -11.130 18.678 1.00 91.06 435 VAL A C 1
ATOM 3454 O O . VAL A 1 435 ? -15.869 -10.488 18.750 1.00 91.06 435 VAL A O 1
ATOM 3457 N N . ASP A 1 436 ? -17.424 -11.557 17.524 1.00 91.38 436 ASP A N 1
ATOM 3458 C CA . ASP A 1 436 ? -16.795 -11.406 16.217 1.00 91.38 436 ASP A CA 1
ATOM 3459 C C . ASP A 1 436 ? -17.390 -10.261 15.384 1.00 91.38 436 ASP A C 1
ATOM 3461 O O . ASP A 1 436 ? -16.945 -10.038 14.262 1.00 91.38 436 ASP A O 1
ATOM 3465 N N . ALA A 1 437 ? -18.350 -9.498 15.919 1.00 92.25 437 ALA A N 1
ATOM 3466 C CA . ALA A 1 437 ? -19.110 -8.491 15.167 1.00 92.25 437 ALA A CA 1
ATOM 3467 C C . ALA A 1 437 ? -18.273 -7.373 14.535 1.00 92.25 437 ALA A C 1
ATOM 3469 O O . ALA A 1 437 ? -18.741 -6.702 13.622 1.00 92.25 437 ALA A O 1
ATOM 3470 N N . VAL A 1 438 ? -17.055 -7.151 15.032 1.00 91.50 438 VAL A N 1
ATOM 3471 C CA . VAL A 1 438 ? -16.134 -6.134 14.504 1.00 91.50 438 VAL A CA 1
ATOM 3472 C C . VAL A 1 438 ? -15.015 -6.731 13.656 1.00 91.50 438 VAL A C 1
ATOM 3474 O O . VAL A 1 438 ? -14.227 -5.971 13.104 1.00 91.50 438 VAL A O 1
ATOM 3477 N N . LYS A 1 439 ? -14.914 -8.064 13.530 1.00 90.00 439 LYS A N 1
ATOM 3478 C CA . LYS A 1 439 ? -13.849 -8.710 12.741 1.00 90.00 439 LYS A CA 1
ATOM 3479 C C . LYS A 1 439 ? -13.893 -8.267 11.285 1.00 90.00 439 LYS A C 1
ATOM 3481 O O . LYS A 1 439 ? -12.864 -7.936 10.710 1.00 90.00 439 LYS A O 1
ATOM 3486 N N . ASN A 1 440 ? -15.082 -8.176 10.707 1.00 89.88 440 ASN A N 1
ATOM 3487 C CA . ASN A 1 440 ? -15.239 -7.804 9.303 1.00 89.88 440 ASN A CA 1
ATOM 3488 C C . ASN A 1 440 ? -15.107 -6.294 9.046 1.00 89.88 440 ASN A C 1
ATOM 3490 O O . ASN A 1 440 ? -15.212 -5.854 7.901 1.00 89.88 440 ASN A O 1
ATOM 3494 N N . PHE A 1 441 ? -14.821 -5.489 10.076 1.00 94.25 441 PHE A N 1
ATOM 3495 C CA . PHE A 1 441 ? -14.611 -4.061 9.883 1.00 94.25 441 PHE A CA 1
ATOM 3496 C C . PHE A 1 441 ? -13.273 -3.810 9.190 1.00 94.25 441 PHE A C 1
ATOM 3498 O O . PHE A 1 441 ? -12.232 -4.352 9.575 1.00 94.25 441 PHE A O 1
ATOM 3505 N N . THR A 1 442 ? -13.311 -2.929 8.194 1.00 94.12 442 THR A N 1
ATOM 3506 C CA . THR A 1 442 ? -12.128 -2.425 7.496 1.00 94.12 442 THR A CA 1
ATOM 3507 C C . THR A 1 442 ? -11.905 -0.975 7.876 1.00 94.12 442 THR A C 1
ATOM 3509 O O . THR A 1 442 ? -12.774 -0.144 7.640 1.00 94.12 442 THR A O 1
ATOM 3512 N N . PHE A 1 443 ? -10.746 -0.646 8.433 1.00 94.62 443 PHE A N 1
ATOM 3513 C CA . PHE A 1 443 ? -10.371 0.732 8.725 1.00 94.62 443 PHE A CA 1
ATOM 3514 C C . PHE A 1 443 ? -9.447 1.265 7.640 1.00 94.62 443 PHE A C 1
ATOM 3516 O O . PHE A 1 443 ? -8.386 0.696 7.389 1.00 94.62 443 PHE A O 1
ATOM 3523 N N . LEU A 1 444 ? -9.828 2.391 7.050 1.00 94.12 444 LEU A N 1
ATOM 3524 C CA . LEU A 1 444 ? -8.953 3.230 6.241 1.00 94.12 444 LEU A CA 1
ATOM 3525 C C . LEU A 1 444 ? -8.626 4.471 7.074 1.00 94.12 444 LEU A C 1
ATOM 3527 O O . LEU A 1 444 ? -9.534 5.113 7.602 1.00 94.12 444 LEU A O 1
ATOM 3531 N N . VAL A 1 445 ? -7.347 4.800 7.242 1.00 92.81 445 VAL A N 1
ATOM 3532 C CA . VAL A 1 445 ? -6.927 5.904 8.116 1.00 92.81 445 VAL A CA 1
ATOM 3533 C C . VAL A 1 445 ? -5.946 6.821 7.392 1.00 92.81 445 VAL A C 1
ATOM 3535 O O . VAL A 1 445 ? -4.755 6.529 7.276 1.00 92.81 445 VAL A O 1
ATOM 3538 N N . ASP A 1 446 ? -6.461 7.971 6.970 1.00 89.56 446 ASP A N 1
ATOM 3539 C CA . ASP A 1 446 ? -5.700 9.132 6.528 1.00 89.56 446 ASP A CA 1
ATOM 3540 C C . ASP A 1 446 ? -5.575 10.126 7.677 1.00 89.56 446 ASP A C 1
ATOM 3542 O O . ASP A 1 446 ? -6.385 11.038 7.835 1.00 89.56 446 ASP A O 1
ATOM 3546 N N . ALA A 1 447 ? -4.551 9.920 8.504 1.00 86.75 447 ALA A N 1
ATOM 3547 C CA . ALA A 1 447 ? -4.212 10.822 9.593 1.00 86.75 447 ALA A CA 1
ATOM 3548 C C . ALA A 1 447 ? -2.703 10.830 9.864 1.00 86.75 447 ALA A C 1
ATOM 3550 O O . ALA A 1 447 ? -1.997 9.835 9.676 1.00 86.75 447 ALA A O 1
ATOM 3551 N N . CYS A 1 448 ? -2.190 11.961 10.347 1.00 83.06 448 CYS A N 1
ATOM 3552 C CA . CYS A 1 448 ? -0.809 12.051 10.814 1.00 83.06 448 CYS A CA 1
ATOM 3553 C C . CYS A 1 448 ? -0.554 11.046 11.953 1.00 83.06 448 CYS A C 1
ATOM 3555 O O . CYS A 1 448 ? -1.401 10.868 12.827 1.00 83.06 448 CYS A O 1
ATOM 3557 N N . ASP A 1 449 ? 0.617 10.400 11.947 1.00 78.50 449 ASP A N 1
ATOM 3558 C CA . ASP A 1 449 ? 1.013 9.339 12.889 1.00 78.50 449 ASP A CA 1
ATOM 3559 C C . ASP A 1 449 ? 0.092 8.099 12.925 1.00 78.50 449 ASP A C 1
ATOM 3561 O O . ASP A 1 449 ? 0.180 7.298 13.866 1.00 78.50 449 ASP A O 1
ATOM 3565 N N . ALA A 1 450 ? -0.767 7.898 11.914 1.00 84.00 450 ALA A N 1
ATOM 3566 C CA . ALA A 1 450 ? -1.694 6.763 11.860 1.00 84.00 450 ALA A CA 1
ATOM 3567 C C . ALA A 1 450 ? -0.991 5.398 11.896 1.00 84.00 450 ALA A C 1
ATOM 3569 O O . ALA A 1 450 ? -1.596 4.426 12.326 1.00 84.00 450 ALA A O 1
ATOM 3570 N N . TYR A 1 451 ? 0.297 5.319 11.558 1.00 82.88 451 TYR A N 1
ATOM 3571 C CA . TYR A 1 451 ? 1.099 4.104 11.710 1.00 82.88 451 TYR A CA 1
ATOM 3572 C C . TYR A 1 451 ? 0.982 3.465 13.112 1.00 82.88 451 TYR A C 1
ATOM 3574 O O . TYR A 1 451 ? 0.875 2.253 13.255 1.00 82.88 451 TYR A O 1
ATOM 3582 N N . LEU A 1 452 ? 0.934 4.267 14.184 1.00 80.31 452 LEU A N 1
ATOM 3583 C CA . LEU A 1 452 ? 0.839 3.736 15.555 1.00 80.31 452 LEU A CA 1
ATOM 3584 C C . LEU A 1 452 ? -0.588 3.351 15.976 1.00 80.31 452 LEU A C 1
ATOM 3586 O O . LEU A 1 452 ? -0.791 2.933 17.120 1.00 80.31 452 LEU A O 1
ATOM 3590 N N . PHE A 1 453 ? -1.571 3.523 15.094 1.00 82.94 453 PHE A N 1
ATOM 3591 C CA . PHE A 1 453 ? -2.987 3.360 15.401 1.00 82.94 453 PHE A CA 1
ATOM 3592 C C . PHE A 1 453 ? -3.312 1.951 15.898 1.00 82.94 453 PHE A C 1
ATOM 3594 O O . PHE A 1 453 ? -3.935 1.803 16.947 1.00 82.94 453 PHE A O 1
ATOM 3601 N N . VAL A 1 454 ? -2.837 0.911 15.206 1.00 83.19 454 VAL A N 1
ATOM 3602 C CA . VAL A 1 454 ? -3.206 -0.478 15.522 1.00 83.19 454 VAL A CA 1
ATOM 3603 C C . VAL A 1 454 ? -2.623 -0.940 16.855 1.00 83.19 454 VAL A C 1
ATOM 3605 O O . VAL A 1 454 ? -3.346 -1.480 17.695 1.00 83.19 454 VAL A O 1
ATOM 3608 N N . GLU A 1 455 ? -1.332 -0.686 17.098 1.00 81.56 455 GLU A N 1
ATOM 3609 C CA . GLU A 1 455 ? -0.675 -1.059 18.360 1.00 81.56 455 GLU A CA 1
ATOM 3610 C C . GLU A 1 455 ? -1.346 -0.375 19.563 1.00 81.56 455 GLU A C 1
ATOM 3612 O O . GLU A 1 455 ? -1.553 -0.992 20.617 1.00 81.56 455 GLU A O 1
ATOM 3617 N N . LYS A 1 456 ? -1.741 0.892 19.398 1.00 86.56 456 LYS A N 1
ATOM 3618 C CA . LYS A 1 456 ? -2.430 1.663 20.439 1.00 86.56 456 LYS A CA 1
ATOM 3619 C C . LYS A 1 456 ? -3.862 1.215 20.638 1.00 86.56 456 LYS A C 1
ATOM 3621 O O . LYS A 1 456 ? -4.259 1.030 21.786 1.00 86.56 456 LYS A O 1
ATOM 3626 N N . LEU A 1 457 ? -4.610 0.993 19.559 1.00 87.94 457 LEU A N 1
ATOM 3627 C CA . LEU A 1 457 ? -5.970 0.476 19.634 1.00 87.94 457 LEU A CA 1
ATOM 3628 C C . LEU A 1 457 ? -5.989 -0.867 20.369 1.00 87.94 457 LEU A C 1
ATOM 3630 O O . LEU A 1 457 ? -6.729 -1.007 21.337 1.00 87.94 457 LEU A O 1
ATOM 3634 N N . ARG A 1 458 ? -5.110 -1.813 20.009 1.00 85.88 458 ARG A N 1
ATOM 3635 C CA . ARG A 1 458 ? -5.017 -3.126 20.675 1.00 85.88 458 ARG A CA 1
ATOM 3636 C C . ARG A 1 458 ? -4.676 -3.003 22.160 1.00 85.88 458 ARG A C 1
ATOM 3638 O O . ARG A 1 458 ? -5.308 -3.663 22.982 1.00 85.88 458 ARG A O 1
ATOM 3645 N N . THR A 1 459 ? -3.698 -2.163 22.507 1.00 88.19 459 THR A N 1
ATOM 3646 C CA . THR A 1 459 ? -3.310 -1.927 23.909 1.00 88.19 459 THR A CA 1
ATOM 3647 C C . THR A 1 459 ? -4.489 -1.375 24.709 1.00 88.19 459 THR A C 1
ATOM 3649 O O . THR A 1 459 ? -4.853 -1.925 25.745 1.00 88.19 459 THR A O 1
ATOM 3652 N N . VAL A 1 460 ? -5.150 -0.341 24.185 1.00 91.25 460 VAL A N 1
ATOM 3653 C CA . VAL A 1 460 ? -6.273 0.312 24.862 1.00 91.25 460 VAL A CA 1
ATOM 3654 C C . VAL A 1 460 ? -7.499 -0.597 24.943 1.00 91.25 460 VAL A C 1
ATOM 3656 O O . VAL A 1 460 ? -8.148 -0.631 25.985 1.00 91.25 460 VAL A O 1
ATOM 3659 N N . MET A 1 461 ? -7.801 -1.371 23.897 1.00 90.94 461 MET A N 1
ATOM 3660 C CA . MET A 1 461 ? -8.861 -2.380 23.943 1.00 90.94 461 MET A CA 1
ATOM 3661 C C . MET A 1 461 ? -8.589 -3.397 25.052 1.00 90.94 461 MET A C 1
ATOM 3663 O O . MET A 1 461 ? -9.475 -3.647 25.863 1.00 90.94 461 MET A O 1
ATOM 3667 N N . LYS A 1 462 ? -7.362 -3.921 25.160 1.00 89.94 462 LYS A N 1
ATOM 3668 C CA . LYS A 1 462 ? -6.989 -4.868 26.220 1.00 89.94 462 LYS A CA 1
ATOM 3669 C C . LYS A 1 462 ? -7.157 -4.270 27.622 1.00 89.94 462 LYS A C 1
ATOM 3671 O O . LYS A 1 462 ? -7.709 -4.930 28.498 1.00 89.94 462 LYS A O 1
ATOM 3676 N N . ASP A 1 463 ? -6.725 -3.027 27.824 1.00 90.69 463 ASP A N 1
ATOM 3677 C CA . ASP A 1 463 ? -6.833 -2.338 29.118 1.00 90.69 463 ASP A CA 1
ATOM 3678 C C . ASP A 1 463 ? -8.288 -2.037 29.500 1.00 90.69 463 ASP A C 1
ATOM 3680 O O . ASP A 1 463 ? -8.664 -2.069 30.675 1.00 90.69 463 ASP A O 1
ATOM 3684 N N . ARG A 1 464 ? -9.127 -1.722 28.508 1.00 90.06 464 ARG A N 1
ATOM 3685 C CA . ARG A 1 464 ? -10.540 -1.396 28.721 1.00 90.06 464 ARG A CA 1
ATOM 3686 C C . ARG A 1 464 ? -11.440 -2.614 28.816 1.00 90.06 464 ARG A C 1
ATOM 3688 O O . ARG A 1 464 ? -12.473 -2.518 29.470 1.00 90.06 464 ARG A O 1
ATOM 3695 N N . PHE A 1 465 ? -11.032 -3.740 28.241 1.00 89.56 465 PHE A N 1
ATOM 3696 C CA . PHE A 1 465 ? -11.793 -4.983 28.219 1.00 89.56 465 PHE A CA 1
ATOM 3697 C C . PHE A 1 465 ? -12.326 -5.382 29.602 1.00 89.56 465 PHE A C 1
ATOM 3699 O O . PHE A 1 465 ? -13.510 -5.662 29.754 1.00 89.56 465 PHE A O 1
ATOM 3706 N N . ALA A 1 466 ? -11.484 -5.286 30.636 1.00 86.62 466 ALA A N 1
ATOM 3707 C CA . ALA A 1 466 ? -11.834 -5.648 32.011 1.00 86.62 466 ALA A CA 1
ATOM 3708 C C . ALA A 1 466 ? -12.936 -4.776 32.654 1.00 86.62 466 ALA A C 1
ATOM 3710 O O . ALA A 1 466 ? -13.394 -5.081 33.753 1.00 86.62 466 ALA A O 1
ATOM 3711 N N . LYS A 1 467 ? -13.346 -3.670 32.018 1.00 90.00 467 LYS A N 1
ATOM 3712 C CA . LYS A 1 467 ? -14.398 -2.776 32.529 1.00 90.00 467 LYS A CA 1
ATOM 3713 C C . LYS A 1 467 ? -15.811 -3.231 32.160 1.00 90.00 467 LYS A C 1
ATOM 3715 O O . LYS A 1 467 ? -16.763 -2.745 32.767 1.00 90.00 467 LYS A O 1
ATOM 3720 N N . TYR A 1 468 ? -15.948 -4.123 31.183 1.00 90.69 468 TYR A N 1
ATOM 3721 C CA . TYR A 1 468 ? -17.232 -4.580 30.660 1.00 90.69 468 TYR A CA 1
ATOM 3722 C C . TYR A 1 468 ? -17.621 -5.902 31.317 1.00 90.69 468 TYR A C 1
ATOM 3724 O O . TYR A 1 468 ? -16.951 -6.919 31.136 1.00 90.69 468 TYR A O 1
ATOM 3732 N N . LYS A 1 469 ? -18.707 -5.888 32.094 1.00 91.50 469 LYS A N 1
ATOM 3733 C CA . LYS A 1 469 ? -19.187 -7.077 32.823 1.00 91.50 469 LYS A CA 1
ATOM 3734 C C . LYS A 1 469 ? -19.699 -8.157 31.878 1.00 91.50 469 LYS A C 1
ATOM 3736 O O . LYS A 1 469 ? -19.618 -9.338 32.183 1.00 91.50 469 LYS A O 1
ATOM 3741 N N . GLU A 1 470 ? -20.181 -7.745 30.713 1.00 92.62 470 GLU A N 1
ATOM 3742 C CA . GLU A 1 470 ? -20.641 -8.595 29.619 1.00 92.62 470 GLU A CA 1
ATOM 3743 C C . GLU A 1 470 ? -19.551 -9.559 29.124 1.00 92.62 470 GLU A C 1
ATOM 3745 O O . GLU A 1 470 ? -19.866 -10.563 28.489 1.00 92.62 470 GLU A O 1
ATOM 3750 N N . PHE A 1 471 ? -18.280 -9.281 29.434 1.00 90.31 471 PHE A N 1
ATOM 3751 C CA . PHE A 1 471 ? -17.140 -10.099 29.036 1.00 90.31 471 PHE A CA 1
ATOM 3752 C C . PHE A 1 471 ? -16.427 -10.805 30.198 1.00 90.31 471 PHE A C 1
ATOM 3754 O O . PHE A 1 471 ? -15.341 -11.337 29.984 1.00 90.31 471 PHE A O 1
ATOM 3761 N N . GLU A 1 472 ? -17.002 -10.836 31.407 1.00 89.75 472 GLU A N 1
ATOM 3762 C CA . GLU A 1 472 ? -16.348 -11.387 32.611 1.00 89.75 472 GLU A CA 1
ATOM 3763 C C . GLU A 1 472 ? -15.831 -12.829 32.417 1.00 89.75 472 GLU A C 1
ATOM 3765 O O . GLU A 1 472 ? -14.736 -13.159 32.873 1.00 89.75 472 GLU A O 1
ATOM 3770 N N . ASP A 1 473 ? -16.557 -13.646 31.646 1.00 90.12 473 ASP A N 1
ATOM 3771 C CA . ASP A 1 473 ? -16.221 -15.051 31.368 1.00 90.12 473 ASP A CA 1
ATOM 3772 C C . ASP A 1 473 ? -15.531 -15.285 30.008 1.00 90.12 473 ASP A C 1
ATOM 3774 O O . ASP A 1 473 ? -15.263 -16.427 29.620 1.00 90.12 473 ASP A O 1
ATOM 3778 N N . ILE A 1 474 ? -15.241 -14.225 29.249 1.00 88.19 474 ILE A N 1
ATOM 3779 C CA . ILE A 1 474 ? -14.643 -14.319 27.913 1.00 88.19 474 ILE A CA 1
ATOM 3780 C C . ILE A 1 474 ? -13.192 -13.833 28.001 1.00 88.19 474 ILE A C 1
ATOM 3782 O O . ILE A 1 474 ? -12.940 -12.708 28.416 1.00 88.19 474 ILE A O 1
ATOM 3786 N N . PRO A 1 475 ? -12.181 -14.626 27.606 1.00 89.38 475 PRO A N 1
ATOM 3787 C CA . PRO A 1 475 ? -10.818 -14.111 27.544 1.00 89.38 475 PRO A CA 1
ATOM 3788 C C . PRO A 1 475 ? -10.667 -13.139 26.364 1.00 89.38 475 PRO A C 1
ATOM 3790 O O . PRO A 1 475 ? -11.187 -13.393 25.279 1.00 89.38 475 PRO A O 1
ATOM 3793 N N . PHE A 1 476 ? -9.879 -12.068 26.530 1.00 87.25 476 PHE A N 1
ATOM 3794 C CA . PHE A 1 476 ? -9.659 -11.052 25.482 1.00 87.25 476 PHE A CA 1
ATOM 3795 C C . PHE A 1 476 ? -9.195 -11.641 24.138 1.00 87.25 476 PHE A C 1
ATOM 3797 O O . PHE A 1 476 ? -9.545 -11.129 23.083 1.00 87.25 476 PHE A O 1
ATOM 3804 N N . SER A 1 477 ? -8.461 -12.760 24.153 1.00 84.81 477 SER A N 1
ATOM 3805 C CA . SER A 1 477 ? -8.024 -13.470 22.939 1.00 84.81 477 SER A CA 1
ATOM 3806 C C . SER A 1 477 ? -9.166 -14.039 22.085 1.00 84.81 477 SER A C 1
ATOM 3808 O O . SER A 1 477 ? -8.926 -14.483 20.964 1.00 84.81 477 SER A O 1
ATOM 3810 N N . LYS A 1 478 ? -10.396 -14.063 22.608 1.00 87.06 478 LYS A N 1
ATOM 3811 C CA . LYS A 1 478 ? -11.610 -14.490 21.902 1.00 87.06 478 LYS A CA 1
ATOM 3812 C C . LYS A 1 478 ? -12.453 -13.326 21.397 1.00 87.06 478 LYS A C 1
ATOM 3814 O O . LYS A 1 478 ? -13.430 -13.575 20.704 1.00 87.06 478 LYS A O 1
ATOM 3819 N N . ILE A 1 479 ? -12.079 -12.091 21.719 1.00 85.25 479 ILE A N 1
ATOM 3820 C CA . ILE A 1 479 ? -12.737 -10.910 21.179 1.00 85.25 479 ILE A CA 1
ATOM 3821 C C . ILE A 1 479 ? -12.166 -10.608 19.801 1.00 85.25 479 ILE A C 1
ATOM 3823 O O . ILE A 1 479 ? -10.948 -10.525 19.621 1.00 85.25 479 ILE A O 1
ATOM 3827 N N . GLY A 1 480 ? -13.062 -10.445 18.834 1.00 82.06 480 GLY A N 1
ATOM 3828 C CA . GLY A 1 480 ? -12.730 -9.943 17.519 1.00 82.06 480 GLY A CA 1
ATOM 3829 C C . GLY A 1 480 ? -12.115 -8.553 17.599 1.00 82.06 480 GLY A C 1
ATOM 3830 O O . GLY A 1 480 ? -12.615 -7.670 18.295 1.00 82.06 480 GLY A O 1
ATOM 3831 N N . ILE A 1 481 ? -11.032 -8.360 16.861 1.00 83.56 481 ILE A N 1
ATOM 3832 C CA . ILE A 1 481 ? -10.513 -7.038 16.517 1.00 83.56 481 ILE A CA 1
ATOM 3833 C C . ILE A 1 481 ? -10.745 -6.819 15.021 1.00 83.56 481 ILE A C 1
ATOM 3835 O O . ILE A 1 481 ? -10.819 -7.809 14.293 1.00 83.56 481 ILE A O 1
ATOM 3839 N N . PRO A 1 482 ? -10.874 -5.567 14.554 1.00 86.94 482 PRO A N 1
ATOM 3840 C CA . PRO A 1 482 ? -10.973 -5.290 13.126 1.00 86.94 482 PRO A CA 1
ATOM 3841 C C . PRO A 1 482 ? -9.860 -5.985 12.345 1.00 86.94 482 PRO A C 1
ATOM 3843 O O . PRO A 1 482 ? -8.682 -5.758 12.623 1.00 86.94 482 PRO A O 1
ATOM 3846 N N . ASN A 1 483 ? -10.239 -6.835 11.385 1.00 77.50 483 ASN A N 1
ATOM 3847 C CA . ASN A 1 483 ? -9.292 -7.698 10.679 1.00 77.50 483 ASN A CA 1
ATOM 3848 C C . ASN A 1 483 ? -8.366 -6.909 9.756 1.00 77.50 483 ASN A C 1
ATOM 3850 O O . ASN A 1 483 ? -7.307 -7.416 9.387 1.00 77.50 483 ASN A O 1
ATOM 3854 N N . LYS A 1 484 ? -8.803 -5.725 9.314 1.00 87.69 484 LYS A N 1
ATOM 3855 C CA . LYS A 1 484 ? -8.191 -4.983 8.214 1.00 87.69 484 LYS A CA 1
ATOM 3856 C C . LYS A 1 484 ? -8.034 -3.531 8.611 1.00 87.69 484 LYS A C 1
ATOM 3858 O O . LYS A 1 484 ? -9.023 -2.827 8.805 1.00 87.69 484 LYS A O 1
ATOM 3863 N N . ILE A 1 485 ? -6.793 -3.080 8.733 1.00 90.06 485 ILE A N 1
ATOM 3864 C CA . ILE A 1 485 ? -6.493 -1.680 9.019 1.00 90.06 485 ILE A CA 1
ATOM 3865 C C . ILE A 1 485 ? -5.404 -1.214 8.062 1.00 90.06 485 ILE A C 1
ATOM 3867 O O . ILE A 1 485 ? -4.314 -1.781 8.023 1.00 90.06 485 ILE A O 1
ATOM 3871 N N . LEU A 1 486 ? -5.713 -0.179 7.290 1.00 91.38 486 LEU A N 1
ATOM 3872 C CA . LEU A 1 486 ? -4.831 0.415 6.302 1.00 91.38 486 LEU A CA 1
ATOM 3873 C C . LEU A 1 486 ? -4.608 1.880 6.660 1.00 91.38 486 LEU A C 1
ATOM 3875 O O . LEU A 1 486 ? -5.559 2.619 6.919 1.00 91.38 486 LEU A O 1
ATOM 3879 N N . THR A 1 487 ? -3.351 2.308 6.667 1.00 90.19 487 THR A N 1
ATOM 3880 C CA . THR A 1 487 ? -2.967 3.672 7.037 1.00 90.19 487 THR A CA 1
ATOM 3881 C C . THR A 1 487 ? -2.150 4.304 5.918 1.00 90.19 487 THR A C 1
ATOM 3883 O O . THR A 1 487 ? -1.283 3.648 5.339 1.00 90.19 487 THR A O 1
ATOM 3886 N N . SER A 1 488 ? -2.372 5.589 5.625 1.00 86.62 488 SER A N 1
ATOM 3887 C CA . SER A 1 488 ? -1.546 6.337 4.651 1.00 86.62 488 SER A CA 1
ATOM 3888 C C . SER A 1 488 ? -0.265 6.931 5.239 1.00 86.62 488 SER A C 1
ATOM 3890 O O . SER A 1 488 ? 0.427 7.729 4.603 1.00 86.62 488 SER A O 1
ATOM 3892 N N . ALA A 1 489 ? 0.051 6.537 6.471 1.00 81.38 489 ALA A N 1
ATOM 3893 C CA . ALA A 1 489 ? 1.293 6.849 7.150 1.00 81.38 489 ALA A CA 1
ATOM 3894 C C . ALA A 1 489 ? 2.047 5.556 7.467 1.00 81.38 489 ALA A C 1
ATOM 3896 O O . ALA A 1 489 ? 1.459 4.618 8.008 1.00 81.38 489 ALA A O 1
ATOM 3897 N N . HIS A 1 490 ? 3.352 5.559 7.196 1.00 77.50 490 HIS A N 1
ATOM 3898 C CA . HIS A 1 490 ? 4.307 4.544 7.639 1.00 77.50 490 HIS A CA 1
ATOM 3899 C C . HIS A 1 490 ? 5.076 4.984 8.884 1.00 77.50 490 HIS A C 1
ATOM 3901 O O . HIS A 1 490 ? 4.857 6.070 9.422 1.00 77.50 490 HIS A O 1
ATOM 3907 N N . GLU A 1 491 ? 5.996 4.147 9.362 1.00 77.44 491 GLU A N 1
ATOM 3908 C CA . GLU A 1 491 ? 6.758 4.410 10.584 1.00 77.44 491 GLU A CA 1
ATOM 3909 C C . GLU A 1 491 ? 7.498 5.759 10.548 1.00 77.44 491 GLU A C 1
ATOM 3911 O O . GLU A 1 491 ? 8.431 5.977 9.772 1.00 77.44 491 GLU A O 1
ATOM 3916 N N . GLY A 1 492 ? 7.080 6.675 11.428 1.00 71.31 492 GLY A N 1
ATOM 3917 C CA . GLY A 1 492 ? 7.602 8.043 11.499 1.00 71.31 492 GLY A CA 1
ATOM 3918 C C . GLY A 1 492 ? 7.197 8.943 10.325 1.00 71.31 492 GLY A C 1
ATOM 3919 O O . GLY A 1 492 ? 7.693 10.067 10.215 1.00 71.31 492 GLY A O 1
ATOM 3920 N N . GLY A 1 493 ? 6.351 8.451 9.423 1.00 70.25 493 GLY A N 1
ATOM 3921 C CA . GLY A 1 493 ? 5.732 9.209 8.349 1.00 70.25 493 GLY A CA 1
ATOM 3922 C C . GLY A 1 493 ? 4.490 9.958 8.816 1.00 70.25 493 GLY A C 1
ATOM 3923 O O . GLY A 1 493 ? 3.837 9.601 9.795 1.00 70.25 493 GLY A O 1
ATOM 3924 N N . LEU A 1 494 ? 4.162 11.012 8.076 1.00 73.19 494 LEU A N 1
ATOM 3925 C CA . LEU A 1 494 ? 2.894 11.722 8.193 1.00 73.19 494 LEU A CA 1
ATOM 3926 C C . LEU A 1 494 ? 2.031 11.360 6.986 1.00 73.19 494 LEU A C 1
ATOM 3928 O O . LEU A 1 494 ? 2.565 11.158 5.894 1.00 73.19 494 LEU A O 1
ATOM 3932 N N . ALA A 1 495 ? 0.712 11.350 7.165 1.00 74.00 495 ALA A N 1
ATOM 3933 C CA . ALA A 1 495 ? -0.201 11.425 6.035 1.00 74.00 495 ALA A CA 1
ATOM 3934 C C . ALA A 1 495 ? 0.010 12.786 5.351 1.00 74.00 495 ALA A C 1
ATOM 3936 O O . ALA A 1 495 ? -0.098 13.836 5.990 1.00 74.00 495 ALA A O 1
ATOM 3937 N N . LEU A 1 496 ? 0.388 12.776 4.073 1.00 66.81 496 LEU A N 1
ATOM 3938 C CA . LEU A 1 496 ? 0.699 13.990 3.317 1.00 66.81 496 LEU A CA 1
ATOM 3939 C C . LEU A 1 496 ? -0.458 14.341 2.380 1.00 66.81 496 LEU A C 1
ATOM 3941 O O . LEU A 1 496 ? -0.978 13.479 1.671 1.00 66.81 496 LEU A O 1
ATOM 3945 N N . GLY A 1 497 ? -0.817 15.628 2.335 1.00 62.72 497 GLY A N 1
ATOM 3946 C CA . GLY A 1 497 ? -1.852 16.140 1.436 1.00 62.72 497 GLY A CA 1
ATOM 3947 C C . GLY A 1 497 ? -1.617 15.698 -0.014 1.00 62.72 497 GLY A C 1
ATOM 3948 O O . GLY A 1 497 ? -0.499 15.768 -0.533 1.00 62.72 497 GLY A O 1
ATOM 3949 N N . GLY A 1 498 ? -2.668 15.183 -0.656 1.00 64.62 498 GLY A N 1
ATOM 3950 C CA . GLY A 1 498 ? -2.619 14.647 -2.019 1.00 64.62 498 GLY A CA 1
ATOM 3951 C C . GLY A 1 498 ? -2.206 13.171 -2.142 1.00 64.62 498 GLY A C 1
ATOM 3952 O O . GLY A 1 498 ? -2.054 12.704 -3.278 1.00 64.62 498 GLY A O 1
ATOM 3953 N N . ARG A 1 499 ? -2.030 12.454 -1.021 1.00 73.88 499 ARG A N 1
ATOM 3954 C CA . ARG A 1 499 ? -1.808 10.996 -0.912 1.00 73.88 499 ARG A CA 1
ATOM 3955 C C . ARG A 1 499 ? -2.785 10.415 0.110 1.00 73.88 499 ARG A C 1
ATOM 3957 O O . ARG A 1 499 ? -2.426 10.168 1.254 1.00 73.88 499 ARG A O 1
ATOM 3964 N N . SER A 1 500 ? -4.036 10.297 -0.307 1.00 84.06 500 SER A N 1
ATOM 3965 C CA . SER A 1 500 ? -5.154 9.877 0.534 1.00 84.06 500 SER A CA 1
ATOM 3966 C C . SER A 1 500 ? -5.924 8.767 -0.160 1.00 84.06 500 SER A C 1
ATOM 3968 O O . SER A 1 500 ? -6.035 8.762 -1.393 1.00 84.06 500 SER A O 1
ATOM 3970 N N . PHE A 1 501 ? -6.491 7.844 0.615 1.00 87.62 501 PHE A N 1
ATOM 3971 C CA . PHE A 1 501 ? -7.379 6.818 0.076 1.00 87.62 501 PHE A CA 1
ATOM 3972 C C . PHE A 1 501 ? -8.545 7.459 -0.683 1.00 87.62 501 PHE A C 1
ATOM 3974 O O . PHE A 1 501 ? -8.911 6.963 -1.742 1.00 87.62 501 PHE A O 1
ATOM 3981 N N . TYR A 1 502 ? -9.063 8.606 -0.224 1.00 87.19 502 TYR A N 1
ATOM 3982 C CA . TYR A 1 502 ? -10.087 9.380 -0.929 1.00 87.19 502 TYR A CA 1
ATOM 3983 C C . TYR A 1 502 ? -9.681 9.658 -2.377 1.00 87.19 502 TYR A C 1
ATOM 3985 O O . TYR A 1 502 ? -10.442 9.380 -3.306 1.00 87.19 502 TYR A O 1
ATOM 3993 N N . ARG A 1 503 ? -8.474 10.197 -2.595 1.00 83.44 503 ARG A N 1
ATOM 3994 C CA . ARG A 1 503 ? -8.010 10.551 -3.939 1.00 83.44 503 ARG A CA 1
ATOM 3995 C C . ARG A 1 503 ? -7.914 9.318 -4.827 1.00 83.44 503 ARG A C 1
ATOM 3997 O O . ARG A 1 503 ? -8.231 9.395 -6.007 1.00 83.44 503 ARG A O 1
ATOM 4004 N N . GLU A 1 504 ? -7.477 8.196 -4.274 1.00 85.75 504 GLU A N 1
ATOM 4005 C CA . GLU A 1 504 ? -7.348 6.945 -5.022 1.00 85.75 504 GLU A CA 1
ATOM 4006 C C . GLU A 1 504 ? -8.710 6.330 -5.353 1.00 85.75 504 GLU A C 1
ATOM 4008 O O . GLU A 1 504 ? -8.939 5.956 -6.498 1.00 85.75 504 GLU A O 1
ATOM 4013 N N . MET A 1 505 ? -9.647 6.322 -4.402 1.00 86.06 505 MET A N 1
ATOM 4014 C CA . MET A 1 505 ? -11.019 5.839 -4.601 1.00 86.06 505 MET A CA 1
ATOM 4015 C C . MET A 1 505 ? -11.837 6.724 -5.551 1.00 86.06 505 MET A C 1
ATOM 4017 O O . MET A 1 505 ? -12.806 6.264 -6.150 1.00 86.06 505 MET A O 1
ATOM 4021 N N . THR A 1 506 ? -11.476 8.003 -5.696 1.00 81.56 506 THR A N 1
ATOM 4022 C CA . THR A 1 506 ? -12.193 8.943 -6.572 1.00 81.56 506 THR A CA 1
ATOM 4023 C C . THR A 1 506 ? -11.623 9.061 -7.984 1.00 81.56 506 THR A C 1
ATOM 4025 O O . THR A 1 506 ? -12.284 9.648 -8.856 1.00 81.56 506 THR A O 1
ATOM 4028 N N . LYS A 1 507 ? -10.451 8.462 -8.246 1.00 79.75 507 LYS A N 1
ATOM 4029 C CA . LYS A 1 507 ? -9.937 8.260 -9.609 1.00 79.75 507 LYS A CA 1
ATOM 4030 C C . LYS A 1 507 ? -10.890 7.367 -10.409 1.00 79.75 507 LYS A C 1
ATOM 4032 O O . LYS A 1 507 ? -11.690 6.616 -9.859 1.00 79.75 507 LYS A O 1
ATOM 4037 N N . GLU A 1 508 ? -10.833 7.477 -11.735 1.00 64.81 508 GLU A N 1
ATOM 4038 C CA . GLU A 1 508 ? -11.554 6.549 -12.607 1.00 64.81 508 GLU A CA 1
ATOM 4039 C C . GLU A 1 508 ? -10.935 5.153 -12.483 1.00 64.81 508 GLU A C 1
ATOM 4041 O O . GLU A 1 508 ? -9.909 4.877 -13.100 1.00 64.81 508 GLU A O 1
ATOM 4046 N N . LEU A 1 509 ? -11.555 4.299 -11.670 1.00 67.06 509 LEU A N 1
ATOM 4047 C CA . LEU A 1 509 ? -11.347 2.855 -11.703 1.00 67.06 509 LEU A CA 1
ATOM 4048 C C . LEU A 1 509 ? -12.236 2.242 -12.797 1.00 67.06 509 LEU A C 1
ATOM 4050 O O . LEU A 1 509 ? -13.284 2.822 -13.122 1.00 67.06 509 LEU A O 1
ATOM 4054 N N . PRO A 1 510 ? -11.852 1.094 -13.381 1.00 66.69 510 PRO A N 1
ATOM 4055 C CA . PRO A 1 510 ? -12.758 0.317 -14.219 1.00 66.69 510 PRO A CA 1
ATOM 4056 C C . PRO A 1 510 ? -14.067 0.038 -13.471 1.00 66.69 510 PRO A C 1
ATOM 4058 O O . PRO A 1 510 ? -14.057 -0.352 -12.305 1.00 66.69 510 PRO A O 1
ATOM 4061 N N . GLU A 1 511 ? -15.201 0.276 -14.131 1.00 66.75 511 GLU A N 1
ATOM 4062 C CA . GLU A 1 511 ? -16.524 0.030 -13.549 1.00 66.75 511 GLU A CA 1
ATOM 4063 C C . GLU A 1 511 ? -16.652 -1.448 -13.146 1.00 66.75 511 GLU A C 1
ATOM 4065 O O . GLU A 1 511 ? -16.334 -2.334 -13.942 1.00 66.75 511 GLU A O 1
ATOM 4070 N N . GLY A 1 512 ? -17.098 -1.706 -11.913 1.00 67.44 512 GLY A N 1
ATOM 4071 C CA . GLY A 1 512 ? -17.226 -3.060 -11.365 1.00 67.44 512 GLY A CA 1
ATOM 4072 C C . GLY A 1 512 ? -15.911 -3.747 -10.976 1.00 67.44 512 GLY A C 1
ATOM 4073 O O . GLY A 1 512 ? -15.932 -4.940 -10.682 1.00 67.44 512 GLY A O 1
ATOM 4074 N N . GLN A 1 513 ? -14.770 -3.045 -10.974 1.00 75.25 513 GLN A N 1
ATOM 4075 C CA . GLN A 1 513 ? -13.546 -3.578 -10.375 1.00 75.25 513 GLN A CA 1
ATOM 4076 C C . GLN A 1 513 ? -13.504 -3.223 -8.880 1.00 75.25 513 GLN A C 1
ATOM 4078 O O . GLN A 1 513 ? -13.542 -2.033 -8.552 1.00 75.25 513 GLN A O 1
ATOM 4083 N N . PRO A 1 514 ? -13.386 -4.211 -7.971 1.00 78.81 514 PRO A N 1
ATOM 4084 C CA . PRO A 1 514 ? -13.301 -3.939 -6.543 1.00 78.81 514 PRO A CA 1
ATOM 4085 C C . PRO A 1 514 ? -12.022 -3.168 -6.208 1.00 78.81 514 PRO A C 1
ATOM 4087 O O . PRO A 1 514 ? -10.963 -3.371 -6.810 1.00 78.81 514 PRO A O 1
ATOM 4090 N N . PHE A 1 515 ? -12.104 -2.312 -5.193 1.00 87.06 515 PHE A N 1
ATOM 4091 C CA . PHE A 1 515 ? -10.927 -1.742 -4.553 1.00 87.06 515 PHE A CA 1
ATOM 4092 C C . PHE A 1 515 ? -10.342 -2.824 -3.638 1.00 87.06 515 PHE A C 1
ATOM 4094 O O . PHE A 1 515 ? -10.895 -3.115 -2.578 1.00 87.06 515 PHE A O 1
ATOM 4101 N N . ASN A 1 516 ? -9.267 -3.479 -4.072 1.00 87.88 516 ASN A N 1
ATOM 4102 C CA . ASN A 1 516 ? -8.672 -4.628 -3.386 1.00 87.88 516 ASN A CA 1
ATOM 4103 C C . ASN A 1 516 ? -7.204 -4.379 -3.005 1.00 87.88 516 ASN A C 1
ATOM 4105 O O . ASN A 1 516 ? -6.610 -3.355 -3.365 1.00 87.88 516 ASN A O 1
ATOM 4109 N N . GLY A 1 517 ? -6.621 -5.311 -2.249 1.00 87.69 517 GLY A N 1
ATOM 4110 C CA . GLY A 1 517 ? -5.227 -5.201 -1.823 1.00 87.69 517 GLY A CA 1
ATOM 4111 C C . GLY A 1 517 ? -4.226 -5.203 -2.980 1.00 87.69 517 GLY A C 1
ATOM 4112 O O . GLY A 1 517 ? -3.230 -4.491 -2.894 1.00 87.69 517 GLY A O 1
ATOM 4113 N N . ASP A 1 518 ? -4.505 -5.916 -4.078 1.00 86.12 518 ASP A N 1
ATOM 4114 C CA . ASP A 1 518 ? -3.617 -5.963 -5.251 1.00 86.12 518 ASP A CA 1
ATOM 4115 C C . ASP A 1 518 ? -3.520 -4.606 -5.966 1.00 86.12 518 ASP A C 1
ATOM 4117 O O . ASP A 1 518 ? -2.435 -4.125 -6.294 1.00 86.12 518 ASP A O 1
ATOM 4121 N N . TRP A 1 519 ? -4.647 -3.904 -6.120 1.00 86.81 519 TRP A N 1
ATOM 4122 C CA . TRP A 1 519 ? -4.652 -2.531 -6.632 1.00 86.81 519 TRP A CA 1
ATOM 4123 C C . TRP A 1 519 ? -3.897 -1.575 -5.716 1.00 86.81 519 TRP A C 1
ATOM 4125 O O . TRP A 1 519 ? -3.106 -0.740 -6.175 1.00 86.81 519 TRP A O 1
ATOM 4135 N N . LEU A 1 520 ? -4.111 -1.705 -4.410 1.00 88.94 520 LEU A N 1
ATOM 4136 C CA . LEU A 1 520 ? -3.415 -0.886 -3.433 1.00 88.94 520 LEU A CA 1
ATOM 4137 C C . LEU A 1 520 ? -1.898 -1.107 -3.472 1.00 88.94 520 LEU A C 1
ATOM 4139 O O . LEU A 1 520 ? -1.149 -0.130 -3.468 1.00 88.94 520 LEU A O 1
ATOM 4143 N N . SER A 1 521 ? -1.437 -2.355 -3.554 1.00 88.31 521 SER A N 1
ATOM 4144 C CA . SER A 1 521 ? -0.010 -2.676 -3.521 1.00 88.31 521 SER A CA 1
ATOM 4145 C C . SER A 1 521 ? 0.702 -2.368 -4.840 1.00 88.31 521 SER A C 1
ATOM 4147 O O . SER A 1 521 ? 1.803 -1.822 -4.820 1.00 88.31 521 SER A O 1
ATOM 4149 N N . ARG A 1 522 ? 0.065 -2.613 -5.994 1.00 85.06 522 ARG A N 1
ATOM 4150 C CA . ARG A 1 522 ? 0.712 -2.483 -7.314 1.00 85.06 522 ARG A CA 1
ATOM 4151 C C . ARG A 1 522 ? 0.488 -1.145 -8.015 1.00 85.06 522 ARG A C 1
ATOM 4153 O O . ARG A 1 522 ? 1.243 -0.804 -8.926 1.00 85.06 522 ARG A O 1
ATOM 4160 N N . LYS A 1 523 ? -0.538 -0.371 -7.633 1.00 85.00 523 LYS A N 1
ATOM 4161 C CA . LYS A 1 523 ? -0.850 0.935 -8.257 1.00 85.00 523 LYS A CA 1
ATOM 4162 C C . LYS A 1 523 ? -0.745 2.099 -7.290 1.00 85.00 523 LYS A C 1
ATOM 4164 O O . LYS A 1 523 ? -0.106 3.100 -7.613 1.00 85.00 523 LYS A O 1
ATOM 4169 N N . VAL A 1 524 ? -1.357 1.981 -6.115 1.00 87.38 524 VAL A N 1
ATOM 4170 C CA . VAL A 1 524 ? -1.419 3.092 -5.154 1.00 87.38 524 VAL A CA 1
ATOM 4171 C C . VAL A 1 524 ? -0.094 3.267 -4.420 1.00 87.38 524 VAL A C 1
ATOM 4173 O O . VAL A 1 524 ? 0.452 4.372 -4.391 1.00 87.38 524 VAL A O 1
ATOM 4176 N N . GLN A 1 525 ? 0.455 2.186 -3.867 1.00 88.56 525 GLN A N 1
ATOM 4177 C CA . GLN A 1 525 ? 1.669 2.248 -3.064 1.00 88.56 525 GLN A CA 1
ATOM 4178 C C . GLN A 1 525 ? 2.872 2.811 -3.844 1.00 88.56 525 GLN A C 1
ATOM 4180 O O . GLN A 1 525 ? 3.488 3.744 -3.326 1.00 88.56 525 GLN A O 1
ATOM 4185 N N . PRO A 1 526 ? 3.185 2.388 -5.092 1.00 87.81 526 PRO A N 1
ATOM 4186 C CA . PRO A 1 526 ? 4.300 2.968 -5.850 1.00 87.81 526 PRO A CA 1
ATOM 4187 C C . PRO A 1 526 ? 4.146 4.478 -6.086 1.00 87.81 526 PRO A C 1
ATOM 4189 O O . PRO A 1 526 ? 5.105 5.250 -5.966 1.00 87.81 526 PRO A O 1
ATOM 4192 N N . GLU A 1 527 ? 2.917 4.911 -6.380 1.00 85.25 527 GLU A N 1
ATOM 4193 C CA . GLU A 1 527 ? 2.556 6.308 -6.630 1.00 85.25 527 GLU A CA 1
ATOM 4194 C C . GLU A 1 527 ? 2.682 7.177 -5.370 1.00 85.25 527 GLU A C 1
ATOM 4196 O O . GLU A 1 527 ? 3.043 8.357 -5.453 1.00 85.25 527 GLU A O 1
ATOM 4201 N N . TRP A 1 528 ? 2.403 6.618 -4.193 1.00 85.25 528 TRP A N 1
ATOM 4202 C CA . TRP A 1 528 ? 2.605 7.303 -2.917 1.00 85.25 528 TRP A CA 1
ATOM 4203 C C . TRP A 1 528 ? 4.083 7.314 -2.514 1.00 85.25 528 TRP A C 1
ATOM 4205 O O . TRP A 1 528 ? 4.593 8.374 -2.121 1.00 85.25 528 TRP A O 1
ATOM 4215 N N . TYR A 1 529 ? 4.780 6.190 -2.712 1.00 85.31 529 TYR A N 1
ATOM 4216 C CA . TYR A 1 529 ? 6.201 5.997 -2.401 1.00 85.31 529 TYR A CA 1
ATOM 4217 C C . TYR A 1 529 ? 7.087 7.028 -3.069 1.00 85.31 529 TYR A C 1
ATOM 4219 O O . TYR A 1 529 ? 7.842 7.743 -2.405 1.00 85.31 529 TYR A O 1
ATOM 4227 N N . ARG A 1 530 ? 6.917 7.221 -4.380 1.00 80.31 530 ARG A N 1
ATOM 4228 C CA . ARG A 1 530 ? 7.711 8.201 -5.137 1.00 80.31 530 ARG A CA 1
ATOM 4229 C C . ARG A 1 530 ? 7.548 9.640 -4.656 1.00 80.31 530 ARG A C 1
ATOM 4231 O O . ARG A 1 530 ? 8.382 10.484 -4.959 1.00 80.31 530 ARG A O 1
ATOM 4238 N N . LYS A 1 531 ? 6.442 9.953 -3.978 1.00 77.25 531 LYS A N 1
ATOM 4239 C CA . LYS A 1 531 ? 6.169 11.300 -3.475 1.00 77.25 531 LYS A CA 1
ATOM 4240 C C . LYS A 1 531 ? 6.699 11.485 -2.051 1.00 77.25 531 LYS A C 1
ATOM 4242 O O . LYS A 1 531 ? 6.699 12.609 -1.553 1.00 77.25 531 LYS A O 1
ATOM 4247 N N . GLY A 1 532 ? 7.127 10.421 -1.373 1.00 77.69 532 GLY A N 1
ATOM 4248 C CA . GLY A 1 532 ? 7.597 10.465 0.012 1.00 77.69 532 GLY A CA 1
ATOM 4249 C C . GLY A 1 532 ? 6.628 9.888 1.054 1.00 77.69 532 GLY A C 1
ATOM 4250 O O . GLY A 1 532 ? 6.848 10.092 2.243 1.00 77.69 532 GLY A O 1
ATOM 4251 N N . GLY A 1 533 ? 5.519 9.275 0.625 1.00 79.44 533 GLY A N 1
ATOM 4252 C CA . GLY A 1 533 ? 4.534 8.625 1.500 1.00 79.44 533 GLY A CA 1
ATOM 4253 C C . GLY A 1 533 ? 4.627 7.114 1.346 1.00 79.44 533 GLY A C 1
ATOM 4254 O O . GLY A 1 533 ? 5.314 6.650 0.456 1.00 79.44 533 GLY A O 1
ATOM 4255 N N . ASP A 1 534 ? 3.957 6.342 2.179 1.00 84.19 534 ASP A N 1
ATOM 4256 C CA . ASP A 1 534 ? 3.892 4.888 2.031 1.00 84.19 534 ASP A CA 1
ATOM 4257 C C . ASP A 1 534 ? 2.601 4.410 2.699 1.00 84.19 534 ASP A C 1
ATOM 4259 O O . ASP A 1 534 ? 2.011 5.128 3.510 1.00 84.19 534 ASP A O 1
ATOM 4263 N N . MET A 1 535 ? 2.143 3.224 2.324 1.00 86.56 535 MET A N 1
ATOM 4264 C CA . MET A 1 535 ? 0.959 2.608 2.903 1.00 86.56 535 MET A CA 1
ATOM 4265 C C . MET A 1 535 ? 1.399 1.530 3.888 1.00 86.56 535 MET A C 1
ATOM 4267 O O . MET A 1 535 ? 2.269 0.717 3.580 1.00 86.56 535 MET A O 1
ATOM 4271 N N . THR A 1 536 ? 0.777 1.494 5.062 1.00 85.31 536 THR A N 1
ATOM 4272 C CA . THR A 1 536 ? 0.957 0.387 6.004 1.00 85.31 536 THR A CA 1
ATOM 4273 C C . THR A 1 536 ? -0.335 -0.398 6.120 1.00 85.31 536 THR A C 1
ATOM 4275 O O . THR A 1 536 ? -1.419 0.169 6.256 1.00 85.31 536 THR A O 1
ATOM 4278 N N . VAL A 1 537 ? -0.201 -1.718 6.041 1.00 84.25 537 VAL A N 1
ATOM 4279 C CA . VAL A 1 537 ? -1.319 -2.654 6.058 1.00 84.25 537 VAL A CA 1
ATOM 4280 C C . VAL A 1 537 ? -1.149 -3.600 7.234 1.00 84.25 537 VAL A C 1
ATOM 4282 O O . VAL A 1 537 ? -0.101 -4.232 7.406 1.00 84.25 537 VAL A O 1
ATOM 4285 N N . TYR A 1 538 ? -2.215 -3.708 8.017 1.00 81.62 538 TYR A N 1
ATOM 4286 C CA . TYR A 1 538 ? -2.352 -4.647 9.112 1.00 81.62 538 TYR A CA 1
ATOM 4287 C C . TYR A 1 538 ? -3.491 -5.611 8.800 1.00 81.62 538 TYR A C 1
ATOM 4289 O O . TYR A 1 538 ? -4.632 -5.186 8.596 1.00 81.62 538 TYR A O 1
ATOM 4297 N N . VAL A 1 539 ? -3.169 -6.903 8.780 1.00 71.94 539 VAL A N 1
ATOM 4298 C CA . VAL A 1 539 ? -4.135 -7.981 8.545 1.00 71.94 539 VAL A CA 1
ATOM 4299 C C . VAL A 1 539 ? -4.095 -8.931 9.740 1.00 71.94 539 VAL A C 1
ATOM 4301 O O . VAL A 1 539 ? -3.078 -9.603 9.907 1.00 71.94 539 VAL A O 1
ATOM 4304 N N . GLU A 1 540 ? -5.154 -8.963 10.570 1.00 69.69 540 GLU A N 1
ATOM 4305 C CA . GLU A 1 540 ? -5.523 -10.061 11.497 1.00 69.69 540 GLU A CA 1
ATOM 4306 C C . GLU A 1 540 ? -6.682 -9.747 12.468 1.00 69.69 540 GLU A C 1
ATOM 4308 O O . GLU A 1 540 ? -6.870 -8.612 12.891 1.00 69.69 540 GLU A O 1
ATOM 4313 N N . GLY A 1 541 ? -7.429 -10.794 12.856 1.00 51.81 541 GLY A N 1
ATOM 4314 C CA . GLY A 1 541 ? -8.729 -10.689 13.538 1.00 51.81 541 GLY A CA 1
ATOM 4315 C C . GLY A 1 541 ? -8.879 -11.215 14.959 1.00 51.81 541 GLY A C 1
ATOM 4316 O O . GLY A 1 541 ? -9.869 -10.918 15.630 1.00 51.81 541 GLY A O 1
ATOM 4317 N N . THR A 1 542 ? -7.938 -12.022 15.447 1.00 43.91 542 THR A N 1
ATOM 4318 C CA . THR A 1 542 ? -7.983 -12.557 16.817 1.00 43.91 542 THR A CA 1
ATOM 4319 C C . THR A 1 542 ? -6.687 -12.260 17.526 1.00 43.91 542 THR A C 1
ATOM 4321 O O . THR A 1 542 ? -5.809 -13.111 17.632 1.00 43.91 542 THR A O 1
ATOM 4324 N N . GLY A 1 543 ? -6.589 -11.031 18.019 1.00 37.69 543 GLY A N 1
ATOM 4325 C CA . GLY A 1 543 ? -5.633 -10.683 19.050 1.00 37.69 543 GLY A CA 1
ATOM 4326 C C . GLY A 1 543 ? -4.168 -10.790 18.662 1.00 37.69 543 GLY A C 1
ATOM 4327 O O . GLY A 1 543 ? -3.388 -10.690 19.592 1.00 37.69 543 GLY A O 1
ATOM 4328 N N . ASP A 1 544 ? -3.809 -10.928 17.383 1.00 45.69 544 ASP A N 1
ATOM 4329 C CA . ASP A 1 544 ? -2.475 -10.714 16.818 1.00 45.69 544 ASP A CA 1
ATOM 4330 C C . ASP A 1 544 ? -2.562 -9.733 15.645 1.00 45.69 544 ASP A C 1
ATOM 4332 O O . ASP A 1 544 ? -3.646 -9.425 15.162 1.00 45.69 544 ASP A O 1
ATOM 4336 N N . VAL A 1 545 ? -1.440 -9.094 15.324 1.00 47.53 545 VAL A N 1
ATOM 4337 C CA . VAL A 1 545 ? -1.358 -8.042 14.308 1.00 47.53 545 VAL A CA 1
ATOM 4338 C C . VAL A 1 545 ? -0.108 -8.338 13.496 1.00 47.53 545 VAL A C 1
ATOM 4340 O O . VAL A 1 545 ? 1.007 -8.258 14.023 1.00 47.53 545 VAL A O 1
ATOM 4343 N N . ILE A 1 546 ? -0.279 -8.693 12.225 1.00 52.38 546 ILE A N 1
ATOM 4344 C CA . ILE A 1 546 ? 0.832 -8.806 11.284 1.00 52.38 546 ILE A CA 1
ATOM 4345 C C . ILE A 1 546 ? 0.850 -7.557 10.430 1.00 52.38 546 ILE A C 1
ATOM 4347 O O . ILE A 1 546 ? -0.111 -7.230 9.739 1.00 52.38 546 ILE A O 1
ATOM 4351 N N . GLU A 1 547 ? 1.974 -6.865 10.508 1.00 53.69 547 GLU A N 1
ATOM 4352 C CA . GLU A 1 547 ? 2.248 -5.735 9.656 1.00 53.69 547 GLU A CA 1
ATOM 4353 C C . GLU A 1 547 ? 3.004 -6.177 8.407 1.00 53.69 547 GLU A C 1
ATOM 4355 O O . GLU A 1 547 ? 4.013 -6.880 8.500 1.00 53.69 547 GLU A O 1
ATOM 4360 N N . ILE A 1 548 ? 2.562 -5.683 7.258 1.00 52.38 548 ILE A N 1
ATOM 4361 C CA . ILE A 1 548 ? 3.288 -5.760 5.996 1.00 52.38 548 ILE A CA 1
ATOM 4362 C C . ILE A 1 548 ? 3.962 -4.387 5.782 1.00 52.38 548 ILE A C 1
ATOM 4364 O O . ILE A 1 548 ? 3.458 -3.584 5.001 1.00 52.38 548 ILE A O 1
ATOM 4368 N N . GLY A 1 549 ? 5.041 -4.042 6.518 1.00 40.94 549 GLY A N 1
ATOM 4369 C CA . GLY A 1 549 ? 5.737 -2.772 6.219 1.00 40.94 549 GLY A CA 1
ATOM 4370 C C . GLY A 1 549 ? 6.708 -2.040 7.165 1.00 40.94 549 GLY A C 1
ATOM 4371 O O . GLY A 1 549 ? 7.218 -1.019 6.705 1.00 40.94 549 GLY A O 1
ATOM 4372 N N . ALA A 1 550 ? 7.054 -2.446 8.394 1.00 34.75 550 ALA A N 1
ATOM 4373 C CA . ALA A 1 550 ? 7.920 -1.586 9.237 1.00 34.75 550 ALA A CA 1
ATOM 4374 C C . ALA A 1 550 ? 8.747 -2.304 10.300 1.00 34.75 550 ALA A C 1
ATOM 4376 O O . ALA A 1 550 ? 8.670 -3.516 10.410 1.00 34.75 550 ALA A O 1
ATOM 4377 N N . VAL A 1 551 ? 9.565 -1.538 11.044 1.00 30.69 551 VAL A N 1
ATOM 4378 C CA . VAL A 1 551 ? 10.435 -1.928 12.162 1.00 30.69 551 VAL A CA 1
ATOM 4379 C C . VAL A 1 551 ? 9.866 -1.331 13.453 1.00 30.69 551 VAL A C 1
ATOM 4381 O O . VAL A 1 551 ? 8.913 -0.558 13.454 1.00 30.69 551 VAL A O 1
ATOM 4384 N N . ARG A 1 552 ? 10.365 -1.783 14.604 1.00 31.55 552 ARG A N 1
ATOM 4385 C CA . ARG A 1 552 ? 9.967 -1.254 15.907 1.00 31.55 552 ARG A CA 1
ATOM 4386 C C . ARG A 1 552 ? 11.108 -0.436 16.496 1.00 31.55 552 ARG A C 1
ATOM 4388 O O . ARG A 1 552 ? 12.211 -0.957 16.670 1.00 31.55 552 ARG A O 1
ATOM 4395 N N . LYS A 1 553 ? 10.818 0.788 16.936 1.00 34.44 553 LYS A N 1
ATOM 4396 C CA . LYS A 1 553 ? 11.549 1.422 18.041 1.00 34.44 553 LYS A CA 1
ATOM 4397 C C . LYS A 1 553 ? 10.747 1.247 19.334 1.00 34.44 553 LYS A C 1
ATOM 4399 O O . LYS A 1 553 ? 9.520 1.311 19.321 1.00 34.44 553 LYS A O 1
ATOM 4404 N N . LYS A 1 554 ? 11.426 0.999 20.460 1.00 31.88 554 LYS A N 1
ATOM 4405 C CA . LYS A 1 554 ? 10.793 0.998 21.790 1.00 31.88 554 LYS A CA 1
ATOM 4406 C C . LYS A 1 554 ? 10.048 2.325 21.997 1.00 31.88 554 LYS A C 1
ATOM 4408 O O . LYS A 1 554 ? 10.644 3.390 21.865 1.00 31.88 554 LYS A O 1
ATOM 4413 N N . ILE A 1 555 ? 8.760 2.229 22.323 1.00 34.53 555 ILE A N 1
ATOM 4414 C CA . ILE A 1 555 ? 7.823 3.350 22.529 1.00 34.53 555 ILE A CA 1
ATOM 4415 C C . ILE A 1 555 ? 8.234 4.253 23.712 1.00 34.53 555 ILE A C 1
ATOM 4417 O O . ILE A 1 555 ? 7.790 5.397 23.800 1.00 34.53 555 ILE A O 1
ATOM 4421 N N . ASP A 1 556 ? 9.158 3.800 24.558 1.00 32.53 556 ASP A N 1
ATOM 4422 C CA . ASP A 1 556 ? 9.563 4.502 25.779 1.00 32.53 556 ASP A CA 1
ATOM 4423 C C . ASP A 1 556 ? 10.367 5.800 25.538 1.00 32.53 556 ASP A C 1
ATOM 4425 O O . ASP A 1 556 ? 10.547 6.579 26.467 1.00 32.53 556 ASP A O 1
ATOM 4429 N N . GLU A 1 557 ? 10.818 6.083 24.307 1.00 32.47 557 GLU A N 1
ATOM 4430 C CA . GLU A 1 557 ? 11.653 7.264 23.997 1.00 32.47 557 GLU A CA 1
ATOM 4431 C C . GLU A 1 557 ? 10.916 8.422 23.297 1.00 32.47 557 GLU A C 1
ATOM 4433 O O . GLU A 1 557 ? 11.515 9.470 23.087 1.00 32.47 557 GLU A O 1
ATOM 4438 N N . ILE A 1 558 ? 9.637 8.268 22.928 1.00 30.94 558 ILE A N 1
ATOM 4439 C CA . ILE A 1 558 ? 8.807 9.372 22.379 1.00 30.94 558 ILE A CA 1
ATOM 4440 C C . ILE A 1 558 ? 7.884 9.961 23.469 1.00 30.94 558 ILE A C 1
ATOM 4442 O O . ILE A 1 558 ? 7.247 10.995 23.281 1.00 30.94 558 ILE A O 1
ATOM 4446 N N . ALA A 1 559 ? 7.820 9.312 24.635 1.00 26.97 559 ALA A N 1
ATOM 4447 C CA . ALA A 1 559 ? 7.055 9.761 25.797 1.00 26.97 559 ALA A CA 1
ATOM 4448 C C . ALA A 1 559 ? 7.887 10.544 26.839 1.00 26.97 559 ALA A C 1
ATOM 4450 O O . ALA A 1 559 ? 7.340 10.900 27.884 1.00 26.97 559 ALA A O 1
ATOM 4451 N N . ALA A 1 560 ? 9.165 10.818 26.557 1.00 28.75 560 ALA A N 1
ATOM 4452 C CA . ALA A 1 560 ? 10.059 11.671 27.345 1.00 28.75 560 ALA A CA 1
ATOM 4453 C C . ALA A 1 560 ? 10.487 12.876 26.503 1.00 28.75 560 ALA A C 1
ATOM 4455 O O . ALA A 1 560 ? 10.601 13.977 27.088 1.00 28.75 560 ALA A O 1
#

InterPro domains:
  IPR006311 Twin-arginine translocation pathway, signal sequence [PS51318] (1-74)
  IPR019546 Twin-arginine translocation pathway, signal sequence, bacterial/archaeal [TIGR01409] (46-65)